Protein AF-0000000080309391 (afdb_homodimer)

Sequence (392 aa):
MATIEGVGSFERREVERDRTELDRIEDAELARHPARARLVRGARMVGVALIAAMAGYVAGRIHGAIAVGAVESQLERAQAEHARALGVAEQHAGDASARAARAEQHVQLLEAAQRIGIARRALDARNFGIAEEALRDAERRLRPLEQRVEGLSPIVASIAGTRVVVAEDLATQRAELDALADRLDALLGSIEERAGMATIEGVGSFERREVERDRTELDRIEDAELARHPARARLVRGARMVGVALIAAMAGYVAGRIHGAIAVGAVESQLERAQAEHARALGVAEQHAGDASARAARAEQHVQLLEAAQRIGIARRALDARNFGIAEEALRDAERRLRPLEQRVEGLSPIVASIAGTRVVVAEDLATQRAELDALADRLDALLGSIEERAG

Secondary structure (DSSP, 8-state):
--HHHHHHHHHHHHHHHHHHHHHHHHHHHHHH-HHHHHHHHHHHHHHHHHHHHHHHHHHHHHHHHHHHHHHHHHHHHHHHHHHHHHHHHHHHHHHHHHHHHHHHHHHHHHHHHHHHHHHHHHHHTT-HHHHHHHHHHHHHHHGGGTTTSTTHHHHHHHHHH----TTS-HHHHHHHHHHHHHHHHHHHHHHHHHH-/--HHHHHHHHHHHHHHHHHHHHHHHHHHHHHHSHHHHHHHHHHHHHHHHHHHHHHHHHHHHHHHHHHHHHHHHHHHHHHHHHHHHHHHHHHHHHHHHHHHHHHHHHHHHHHHHHHHHHHHHHHHTT-HHHHHHHHHHHHHHHGGGTTTSTTHHHHHHHHHH----TTS-HHHHHHHHHHHHHHHHHHHHHHHHHH-

pLDDT: mean 80.19, std 13.48, range [32.38, 96.5]

Solvent-accessible surface area (backbone atoms only — not comparable to full-atom values): 19719 Å² total; per-residue (Å²): 127,72,69,66,59,52,53,55,55,50,50,51,50,48,52,49,48,47,47,49,46,49,47,48,52,52,49,54,55,22,64,75,37,56,68,58,34,51,50,51,52,49,50,50,38,50,50,46,17,48,53,27,16,50,51,18,22,52,53,15,37,52,56,17,48,54,51,34,50,54,53,49,53,51,42,52,51,52,50,51,51,44,51,50,51,38,47,51,31,46,49,48,22,50,54,23,40,51,49,22,53,51,26,44,53,49,32,36,54,37,50,23,53,47,23,46,49,49,17,50,54,26,46,74,68,68,35,42,66,59,17,38,51,26,43,49,51,22,40,64,49,43,59,82,42,34,88,75,36,89,79,38,50,67,53,47,52,50,51,74,68,57,77,64,59,87,88,50,60,64,67,60,55,50,49,52,50,49,50,51,49,49,53,51,49,52,50,52,49,52,51,50,61,69,74,108,128,72,68,67,59,53,53,54,53,50,50,49,50,47,50,48,49,48,48,49,48,49,49,48,50,51,48,52,55,23,64,74,37,56,69,59,34,52,49,50,52,49,50,51,38,50,49,46,16,51,52,26,15,49,52,18,22,52,53,15,37,52,56,15,50,54,51,34,50,53,53,49,52,50,41,50,52,52,49,52,50,45,51,51,51,38,49,53,32,45,48,48,20,49,52,22,40,52,49,20,52,52,27,46,53,51,32,37,54,36,50,23,52,46,23,46,49,49,15,51,54,26,46,76,68,68,34,44,66,60,16,39,52,26,43,50,49,20,40,64,49,42,58,82,42,33,87,77,37,89,77,38,51,67,53,47,52,50,52,72,69,57,77,65,60,86,88,52,60,64,68,59,53,49,50,52,50,49,52,53,49,49,51,51,50,50,51,53,49,52,51,49,60,70,74,106

Nearest PDB structures (foldseek):
  7qhm-assembly1_S  TM=7.356E-01  e=2.328E+00  Corynebacterium glutamicum ATCC 13032
  7qhm-assembly1_S  TM=7.356E-01  e=2.329E+00  Corynebacterium glutamicum ATCC 13032

Organism: NCBI:txid927083

Radius of gyration: 49.91 Å; Cα contacts (8 Å, |Δi|>4): 347; chains: 2; bounding box: 39×134×98 Å

Foldseek 3Di:
DVPVVVVVVVVVVVVVVVVVVVVVVVVVVCVVPVVVVVVVVVVVVVVVVVVVVVVVVVVVVVVVVVVVVVVVVVVVVVVVVVVVVVVVVVVVVVVVVVVVVVVVLLVLLVQLLVLLVQLLVCLVVVVQVSNLVSLVSSLVSQVVCPVPAPPSVVLSVLSVPQHRDPPDDSVVSNVSSVVSSVSSVVSSVVVVVVVD/DVVVVVVVVVVVVVVVVVVVVVVVVVVVVCVVPVVVVVVVVVVVVVVVVVVVVVVVVVVVVVVVVVVVVVVVVVVVVVVVVVVVVVVVVVVVVVVVVVVVVVVVLLVLLVQLLVLLVQLLVCLVVVVQVSNLVSLVSSLVSQVVCPVPAPPSVVLSVLSVPQHRDPPDDSVVSNVSSVVSSVSSVVSSVVVVVVVD

Structure (mmCIF, N/CA/C/O backbone):
data_AF-0000000080309391-model_v1
#
loop_
_entity.id
_entity.type
_entity.pdbx_description
1 polymer 'Uncharacterized protein'
#
loop_
_atom_site.group_PDB
_atom_site.id
_atom_site.type_symbol
_atom_site.label_atom_id
_atom_site.label_alt_id
_atom_site.label_comp_id
_atom_site.label_asym_id
_atom_site.label_entity_id
_atom_site.label_seq_id
_atom_site.pdbx_PDB_ins_code
_atom_site.Cartn_x
_atom_site.Cartn_y
_atom_site.Cartn_z
_atom_site.occupancy
_atom_site.B_iso_or_equiv
_atom_site.auth_seq_id
_atom_site.auth_comp_id
_atom_site.auth_asym_id
_atom_site.auth_atom_id
_atom_site.pdbx_PDB_model_num
ATOM 1 N N . MET A 1 1 ? -0.336 92.812 -4.031 1 33.06 1 MET A N 1
ATOM 2 C CA . MET A 1 1 ? -0.452 91.562 -3.285 1 33.06 1 MET A CA 1
ATOM 3 C C . MET A 1 1 ? 0.051 91.75 -1.855 1 33.06 1 MET A C 1
ATOM 5 O O . MET A 1 1 ? -0.077 90.812 -1.033 1 33.06 1 MET A O 1
ATOM 9 N N . ALA A 1 2 ? 0.79 92.812 -1.542 1 52.69 2 ALA A N 1
ATOM 10 C CA . ALA A 1 2 ? 1.404 93.125 -0.254 1 52.69 2 ALA A CA 1
ATOM 11 C C . ALA A 1 2 ? 0.35 93.562 0.774 1 52.69 2 ALA A C 1
ATOM 13 O O . ALA A 1 2 ? 0.629 93.562 1.975 1 52.69 2 ALA A O 1
ATOM 14 N N . THR A 1 3 ? -0.906 93.938 0.314 1 54.5 3 THR A N 1
ATOM 15 C CA . THR A 1 3 ? -1.809 94.625 1.233 1 54.5 3 THR A CA 1
ATOM 16 C C . THR A 1 3 ? -2.533 93.625 2.127 1 54.5 3 THR A C 1
ATOM 18 O O . THR A 1 3 ? -2.895 93.938 3.262 1 54.5 3 THR A O 1
ATOM 21 N N . ILE A 1 4 ? -2.691 92.312 1.562 1 53.66 4 ILE A N 1
ATOM 22 C CA . ILE A 1 4 ? -3.467 91.375 2.342 1 53.66 4 ILE A CA 1
ATOM 23 C C . ILE A 1 4 ? -2.6 90.812 3.459 1 53.66 4 ILE A C 1
ATOM 25 O O . ILE A 1 4 ? -3.111 90.375 4.504 1 53.66 4 ILE A O 1
ATOM 29 N N . GLU A 1 5 ? -1.275 90.812 3.309 1 56.53 5 GLU A N 1
ATOM 30 C CA . GLU A 1 5 ? -0.42 90.25 4.355 1 56.53 5 GLU A CA 1
ATOM 31 C C . GLU A 1 5 ? -0.354 91.188 5.559 1 56.53 5 GLU A C 1
ATOM 33 O O . GLU A 1 5 ? -0.214 90.75 6.699 1 56.53 5 GLU A O 1
ATOM 38 N N . GLY A 1 6 ? -0.594 92.5 5.363 1 55.97 6 GLY A N 1
ATOM 39 C CA . GLY A 1 6 ? -0.511 93.438 6.441 1 55.97 6 GLY A CA 1
ATOM 40 C C . GLY A 1 6 ? -1.68 93.375 7.406 1 55.97 6 GLY A C 1
ATOM 41 O O . GLY A 1 6 ? -1.511 93.562 8.609 1 55.97 6 GLY A O 1
ATOM 42 N N . VAL A 1 7 ? -2.873 93 6.852 1 60.56 7 VAL A N 1
ATOM 43 C CA . VAL A 1 7 ? -4.082 92.875 7.664 1 60.56 7 VAL A CA 1
ATOM 44 C C . VAL A 1 7 ? -4.031 91.625 8.539 1 60.56 7 VAL A C 1
ATOM 46 O O . VAL A 1 7 ? -4.465 91.688 9.695 1 60.56 7 VAL A O 1
ATOM 49 N N . GLY A 1 8 ? -3.357 90.688 8.039 1 59.78 8 GLY A N 1
ATOM 50 C CA . GLY A 1 8 ? -3.291 89.438 8.805 1 59.78 8 GLY A CA 1
ATOM 51 C C . GLY A 1 8 ? -2.418 89.562 10.039 1 59.78 8 GLY A C 1
ATOM 52 O O . GLY A 1 8 ? -2.744 89 11.094 1 59.78 8 GLY A O 1
ATOM 53 N N . SER A 1 9 ? -1.306 90.375 9.82 1 63.97 9 SER A N 1
ATOM 54 C CA . SER A 1 9 ? -0.389 90.5 10.945 1 63.97 9 SER A CA 1
ATOM 55 C C . SER A 1 9 ? -0.961 91.438 12 1 63.97 9 SER A C 1
ATOM 57 O O . SER A 1 9 ? -0.796 91.188 13.203 1 63.97 9 SER A O 1
ATOM 59 N N . PHE A 1 10 ? -1.726 92.438 11.508 1 62.5 10 PHE A N 1
ATOM 60 C CA . PHE A 1 10 ? -2.33 93.375 12.43 1 62.5 10 PHE A CA 1
ATOM 61 C C . PHE A 1 10 ? -3.445 92.75 13.234 1 62.5 10 PHE A C 1
ATOM 63 O O . PHE A 1 10 ? -3.566 92.938 14.438 1 62.5 10 PHE A O 1
ATOM 70 N N . GLU A 1 11 ? -4.18 91.875 12.562 1 60.22 11 GLU A N 1
ATOM 71 C CA . GLU A 1 11 ? -5.277 91.188 13.234 1 60.22 11 GLU A CA 1
ATOM 72 C C . GLU A 1 11 ? -4.762 90.188 14.273 1 60.22 11 GLU A C 1
ATOM 74 O O . GLU A 1 11 ? -5.328 90.062 15.359 1 60.22 11 GLU A O 1
ATOM 79 N N . ARG A 1 12 ? -3.725 89.562 13.938 1 61.69 12 ARG A N 1
ATOM 80 C CA . ARG A 1 12 ? -3.145 88.625 14.898 1 61.69 12 ARG A CA 1
ATOM 81 C C . ARG A 1 12 ? -2.549 89.375 16.094 1 61.69 12 ARG A C 1
ATOM 83 O O . ARG A 1 12 ? -2.688 88.938 17.234 1 61.69 12 ARG A O 1
ATOM 90 N N . ARG A 1 13 ? -1.973 90.438 15.891 1 64.19 13 ARG A N 1
ATOM 91 C CA . ARG A 1 13 ? -1.399 91.25 16.984 1 64.19 13 ARG A CA 1
ATOM 92 C C . ARG A 1 13 ? -2.492 91.812 17.859 1 64.19 13 ARG A C 1
ATOM 94 O O . ARG A 1 13 ? -2.348 91.875 19.094 1 64.19 13 ARG A O 1
ATOM 101 N N . GLU A 1 14 ? -3.568 92.188 17.25 1 59.59 14 GLU A N 1
ATOM 102 C CA . GLU A 1 14 ? -4.676 92.75 18.016 1 59.59 14 GLU A CA 1
ATOM 103 C C . GLU A 1 14 ? -5.375 91.688 18.844 1 59.59 14 GLU A C 1
ATOM 105 O O . GLU A 1 14 ? -5.723 91.875 20 1 59.59 14 GLU A O 1
ATOM 110 N N . VAL A 1 15 ? -5.559 90.562 18.281 1 61.88 15 VAL A N 1
ATOM 111 C CA . VAL A 1 15 ? -6.16 89.438 19.016 1 61.88 15 VAL A CA 1
ATOM 112 C C . VAL A 1 15 ? -5.23 89 20.141 1 61.88 15 VAL A C 1
ATOM 114 O O . VAL A 1 15 ? -5.684 88.688 21.25 1 61.88 15 VAL A O 1
ATOM 117 N N . GLU A 1 16 ? -3.996 89.062 19.844 1 60.28 16 GLU A N 1
ATOM 118 C CA . GLU A 1 16 ? -3.033 88.688 20.891 1 60.28 16 GLU A CA 1
ATOM 119 C C . GLU A 1 16 ? -3.021 89.75 21.984 1 60.28 16 GLU A C 1
ATOM 121 O O . GLU A 1 16 ? -2.926 89.438 23.172 1 60.28 16 GLU A O 1
ATOM 126 N N . ARG A 1 17 ? -3.094 91 21.547 1 60.53 17 ARG A N 1
ATOM 127 C CA . ARG A 1 17 ? -3.158 92.062 22.516 1 60.53 17 ARG A CA 1
ATOM 128 C C . ARG A 1 17 ? -4.441 92 23.344 1 60.53 17 ARG A C 1
ATOM 130 O O . ARG A 1 17 ? -4.418 92.188 24.547 1 60.53 17 ARG A O 1
ATOM 137 N N . ASP A 1 18 ? -5.508 91.625 22.625 1 57.22 18 ASP A N 1
ATOM 138 C CA . ASP A 1 18 ? -6.777 91.5 23.328 1 57.22 18 ASP A CA 1
ATOM 139 C C . ASP A 1 18 ? -6.758 90.312 24.281 1 57.22 18 ASP A C 1
ATOM 141 O O . ASP A 1 18 ? -7.281 90.375 25.391 1 57.22 18 ASP A O 1
ATOM 145 N N . ARG A 1 19 ? -6.105 89.312 23.844 1 59.44 19 ARG A N 1
ATOM 146 C CA . ARG A 1 19 ? -5.988 88.188 24.719 1 59.44 19 ARG A CA 1
ATOM 147 C C . ARG A 1 19 ? -5.098 88.5 25.922 1 59.44 19 ARG A C 1
ATOM 149 O O . ARG A 1 19 ? -5.406 88.062 27.047 1 59.44 19 ARG A O 1
ATOM 156 N N . THR A 1 20 ? -4.137 89.188 25.625 1 61.28 20 THR A N 1
ATOM 157 C CA . THR A 1 20 ? -3.27 89.562 26.719 1 61.28 20 THR A CA 1
ATOM 158 C C . THR A 1 20 ? -3.994 90.5 27.672 1 61.28 20 THR A C 1
ATOM 160 O O . THR A 1 20 ? -3.836 90.438 28.891 1 61.28 20 THR A O 1
ATOM 163 N N . GLU A 1 21 ? -4.758 91.375 27.062 1 59.78 21 GLU A N 1
ATOM 164 C CA . GLU A 1 21 ? -5.508 92.312 27.906 1 59.78 21 GLU A CA 1
ATOM 165 C C . GLU A 1 21 ? -6.617 91.625 28.656 1 59.78 21 GLU A C 1
ATOM 167 O O . GLU A 1 21 ? -6.867 91.875 29.828 1 59.78 21 GLU A O 1
ATOM 172 N N . LEU A 1 22 ? -7.246 90.688 28.078 1 58.25 22 LEU A N 1
ATOM 173 C CA . LEU A 1 22 ? -8.258 89.938 28.766 1 58.25 22 LEU A CA 1
ATOM 174 C C . LEU A 1 22 ? -7.629 89.062 29.859 1 58.25 22 LEU A C 1
ATOM 176 O O . LEU A 1 22 ? -8.195 88.938 30.953 1 58.25 22 LEU A O 1
ATOM 180 N N . ASP A 1 23 ? -6.484 88.562 29.578 1 57.66 23 ASP A N 1
ATOM 181 C CA . ASP A 1 23 ? -5.742 87.875 30.609 1 57.66 23 ASP A CA 1
ATOM 182 C C . ASP A 1 23 ? -5.352 88.75 31.766 1 57.66 23 ASP A C 1
ATOM 184 O O . ASP A 1 23 ? -5.422 88.375 32.938 1 57.66 23 ASP A O 1
ATOM 188 N N . ARG A 1 24 ? -5.004 89.938 31.391 1 58.53 24 ARG A N 1
ATOM 189 C CA . ARG A 1 24 ? -4.645 90.938 32.406 1 58.53 24 ARG A CA 1
ATOM 190 C C . ARG A 1 24 ? -5.855 91.312 33.25 1 58.53 24 ARG A C 1
ATOM 192 O O . ARG A 1 24 ? -5.742 91.438 34.469 1 58.53 24 ARG A O 1
ATOM 199 N N . ILE A 1 25 ? -6.973 91.5 32.594 1 57.97 25 ILE A N 1
ATOM 200 C CA . ILE A 1 25 ? -8.18 91.875 33.312 1 57.97 25 ILE A CA 1
ATOM 201 C C . ILE A 1 25 ? -8.609 90.688 34.188 1 57.97 25 ILE A C 1
ATOM 203 O O . ILE A 1 25 ? -9.008 90.875 35.344 1 57.97 25 ILE A O 1
ATOM 207 N N . G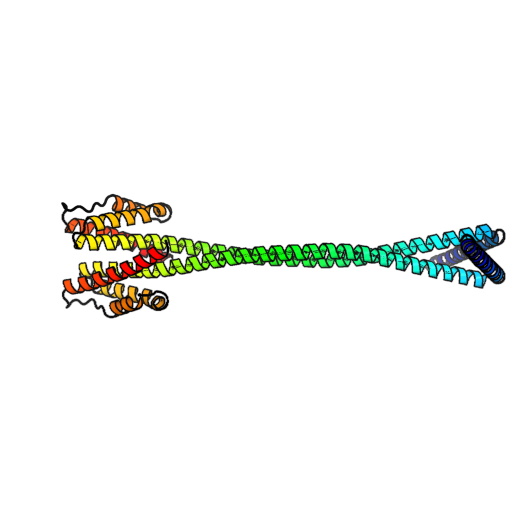LU A 1 26 ? -8.523 89.5 33.688 1 54.91 26 GLU A N 1
ATOM 208 C CA . GLU A 1 26 ? -8.859 88.312 34.469 1 54.91 26 GLU A CA 1
ATOM 209 C C . GLU A 1 26 ? -7.898 88.125 35.625 1 54.91 26 GLU A C 1
ATOM 211 O O . GLU A 1 26 ? -8.32 87.75 36.75 1 54.91 26 GLU A O 1
ATOM 216 N N . ASP A 1 27 ? -6.68 88.375 35.406 1 58.78 27 ASP A N 1
ATOM 217 C CA . ASP A 1 27 ? -5.691 88.312 36.469 1 58.78 27 ASP A CA 1
ATOM 218 C C . ASP A 1 27 ? -5.977 89.375 37.531 1 58.78 27 ASP A C 1
ATOM 220 O O . ASP A 1 27 ? -5.844 89.125 38.719 1 58.78 27 ASP A O 1
ATOM 224 N N . ALA A 1 28 ? -6.277 90.5 37.031 1 60.03 28 ALA A N 1
ATOM 225 C CA . ALA A 1 28 ? -6.598 91.625 37.969 1 60.03 28 ALA A CA 1
ATOM 226 C C . ALA A 1 28 ? -7.84 91.25 38.781 1 60.03 28 ALA A C 1
ATOM 228 O O . ALA A 1 28 ? -7.902 91.562 40 1 60.03 28 ALA A O 1
ATOM 229 N N . GLU A 1 29 ? -8.805 90.688 38.125 1 54.47 29 GLU A N 1
ATOM 230 C CA . GLU A 1 29 ? -10.016 90.312 38.844 1 54.47 29 GLU A CA 1
ATOM 231 C C . GLU A 1 29 ? -9.742 89.188 39.812 1 54.47 29 GLU A C 1
ATOM 233 O O . GLU A 1 29 ? -10.273 89.125 40.906 1 54.47 29 GLU A O 1
ATOM 238 N N . LEU A 1 30 ? -8.883 88.438 39.5 1 58.19 30 LEU A N 1
ATOM 239 C CA . LEU A 1 30 ? -8.508 87.312 40.344 1 58.19 30 LEU A CA 1
ATOM 240 C C . LEU A 1 30 ? -7.602 87.75 41.5 1 58.19 30 LEU A C 1
ATOM 242 O O . LEU A 1 30 ? -7.625 87.188 42.594 1 58.19 30 LEU A O 1
ATOM 246 N N . ALA A 1 31 ? -6.91 88.812 41.344 1 59.59 31 ALA A N 1
ATOM 247 C CA . ALA A 1 31 ? -6.133 89.438 42.406 1 59.59 31 ALA A CA 1
ATOM 248 C C . ALA A 1 31 ? -7.043 90 43.5 1 59.59 31 ALA A C 1
ATOM 250 O O . ALA A 1 31 ? -6.68 90.062 44.656 1 59.59 31 ALA A O 1
ATOM 251 N N . ARG A 1 32 ? -8.18 90.375 43.094 1 61.69 32 ARG A N 1
ATOM 252 C CA . ARG A 1 32 ? -9.07 91 44.094 1 61.69 32 ARG A CA 1
ATOM 253 C C . ARG A 1 32 ? -9.773 89.938 44.906 1 61.69 32 ARG A C 1
ATOM 255 O O . ARG A 1 32 ? -10.172 90.188 46.062 1 61.69 32 ARG A O 1
ATOM 262 N N . HIS A 1 33 ? -9.969 88.812 44.281 1 61 33 HIS A N 1
ATOM 263 C CA . HIS A 1 33 ? -10.547 87.688 45.062 1 61 33 HIS A CA 1
ATOM 264 C C . HIS A 1 33 ? -9.656 86.5 45 1 61 33 HIS A C 1
ATOM 266 O O . HIS A 1 33 ? -9.82 85.625 44.156 1 61 33 HIS A O 1
ATOM 272 N N . PRO A 1 34 ? -8.688 86.438 45.812 1 61.69 34 PRO A N 1
ATOM 273 C CA . PRO A 1 34 ? -7.641 85.438 45.812 1 61.69 34 PRO A CA 1
ATOM 274 C C . PRO A 1 34 ? -8.203 84 45.844 1 61.69 34 PRO A C 1
ATOM 276 O O . PRO A 1 34 ? -7.617 83.062 45.281 1 61.69 34 PRO A O 1
ATOM 279 N N . ALA A 1 35 ? -9.32 83.875 46.469 1 64.81 35 ALA A N 1
ATOM 280 C CA . ALA A 1 35 ? -9.922 82.562 46.531 1 64.81 35 ALA A CA 1
ATOM 281 C C . ALA A 1 35 ? -10.398 82.125 45.156 1 64.81 35 ALA A C 1
ATOM 283 O O . ALA A 1 35 ? -10.258 80.938 44.812 1 64.81 35 ALA A O 1
ATOM 284 N N . ARG A 1 36 ? -10.969 82.938 44.406 1 65.31 36 ARG A N 1
ATOM 285 C CA . ARG A 1 36 ? -11.469 82.625 43.062 1 65.31 36 ARG A CA 1
ATOM 286 C C . ARG A 1 36 ? -10.32 82.375 42.094 1 65.31 36 ARG A C 1
ATOM 288 O O . ARG A 1 36 ? -10.414 81.562 41.219 1 65.31 36 ARG A O 1
ATOM 295 N N . ALA A 1 37 ? -9.211 83.188 42.375 1 64.44 37 ALA A N 1
ATOM 296 C CA . ALA A 1 37 ? -8.031 83 41.531 1 64.44 37 ALA A CA 1
ATOM 297 C C . ALA A 1 37 ? -7.406 81.625 41.719 1 64.44 37 ALA A C 1
ATOM 299 O O . ALA A 1 37 ? -6.98 81 40.75 1 64.44 37 ALA A O 1
ATOM 300 N N . ARG A 1 38 ? -7.473 81.125 42.969 1 63.88 38 ARG A N 1
ATOM 301 C CA . ARG A 1 38 ? -6.938 79.812 43.25 1 63.88 38 ARG A CA 1
ATOM 302 C C . ARG A 1 38 ? -7.797 78.75 42.625 1 63.88 38 ARG A C 1
ATOM 304 O O . ARG A 1 38 ? -7.273 77.75 42.094 1 63.88 38 ARG A O 1
ATOM 311 N N . LEU A 1 39 ? -9.039 78.938 42.562 1 63.56 39 LEU A N 1
ATOM 312 C CA . LEU A 1 39 ? -9.969 78 42 1 63.56 39 LEU A CA 1
ATOM 313 C C . LEU A 1 39 ? -9.828 77.875 40.469 1 63.56 39 LEU A C 1
ATOM 315 O O . LEU A 1 39 ? -9.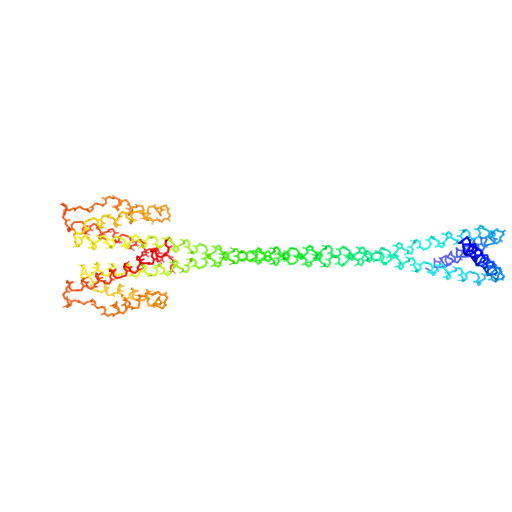859 76.812 39.906 1 63.56 39 LEU A O 1
ATOM 319 N N . VAL A 1 40 ? -9.68 79.062 39.875 1 65.19 40 VAL A N 1
ATOM 320 C CA . VAL A 1 40 ? -9.57 79.125 38.406 1 65.19 40 VAL A CA 1
ATOM 321 C C . VAL A 1 40 ? -8.234 78.5 38 1 65.19 40 VAL A C 1
ATOM 323 O O . VAL A 1 40 ? -8.172 77.75 37 1 65.19 40 VAL A O 1
ATOM 326 N N . ARG A 1 41 ? -7.234 78.812 38.781 1 66.88 41 ARG A N 1
ATOM 327 C CA . ARG A 1 41 ? -5.922 78.25 38.469 1 66.88 41 ARG A CA 1
ATOM 328 C C . ARG A 1 41 ? -5.918 76.75 38.656 1 66.88 41 ARG A C 1
ATOM 330 O O . ARG A 1 41 ? -5.328 76 37.875 1 66.88 41 ARG A O 1
ATOM 337 N N . GLY A 1 42 ? -6.594 76.375 39.656 1 67.56 42 GLY A N 1
ATOM 338 C CA . GLY A 1 42 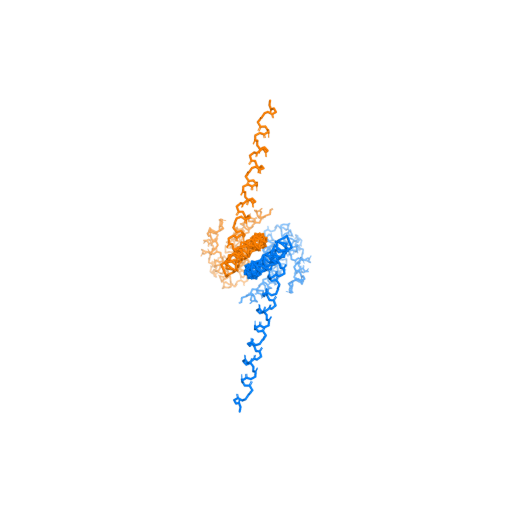? -6.73 74.938 39.875 1 67.56 42 GLY A CA 1
ATOM 339 C C . GLY A 1 42 ? -7.508 74.25 38.812 1 67.56 42 GLY A C 1
ATOM 340 O O . GLY A 1 42 ? -7.113 73.125 38.344 1 67.56 42 GLY A O 1
ATOM 341 N N . ALA A 1 43 ? -8.539 74.875 38.344 1 68.12 43 ALA A N 1
ATOM 342 C CA . ALA A 1 43 ? -9.383 74.312 37.312 1 68.12 43 ALA A CA 1
ATOM 343 C C . ALA A 1 43 ? -8.633 74.188 35.969 1 68.12 43 ALA A C 1
ATOM 345 O O . ALA A 1 43 ? -8.75 73.188 35.25 1 68.12 43 ALA A O 1
ATOM 346 N N . ARG A 1 44 ? -7.855 75.25 35.688 1 70 44 ARG A N 1
ATOM 347 C CA . ARG A 1 44 ? -7.066 75.25 34.469 1 70 44 ARG A CA 1
ATOM 348 C C . ARG A 1 44 ? -5.996 74.188 34.5 1 70 44 ARG A C 1
ATOM 350 O O . ARG A 1 44 ? -5.75 73.5 33.5 1 70 44 ARG A O 1
ATOM 357 N N . MET A 1 45 ? -5.449 74 35.656 1 71 45 MET A N 1
ATOM 358 C CA . MET A 1 45 ? -4.414 73 35.812 1 71 45 MET A CA 1
ATOM 359 C C . MET A 1 45 ? -5.004 71.562 35.656 1 71 45 MET A C 1
ATOM 361 O O . MET A 1 45 ? -4.395 70.75 35.031 1 71 45 MET A O 1
ATOM 365 N N . VAL A 1 46 ? -6.18 71.5 36.2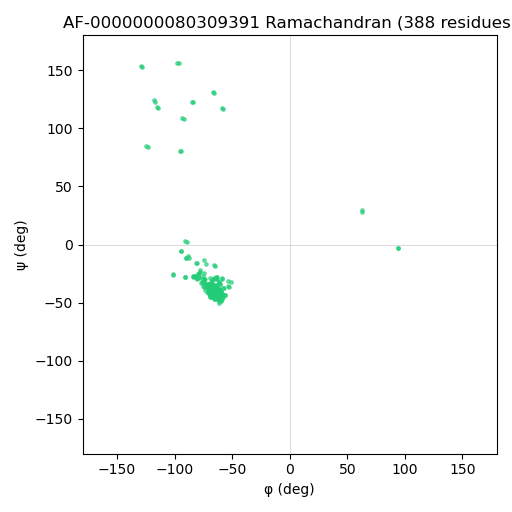19 1 71.75 46 VAL A N 1
ATOM 366 C CA . VAL A 1 46 ? -6.855 70.188 36.094 1 71.75 46 VAL A CA 1
ATOM 367 C C . VAL A 1 46 ? -7.238 69.938 34.656 1 71.75 46 VAL A C 1
ATOM 369 O O . VAL A 1 46 ? -7.078 68.812 34.156 1 71.75 46 VAL A O 1
ATOM 372 N N . GLY A 1 47 ? -7.668 71 33.969 1 73.38 47 GLY A N 1
ATOM 373 C CA . GLY A 1 47 ? -8.016 70.875 32.562 1 73.38 47 GLY A CA 1
ATOM 374 C C . GLY A 1 47 ? -6.836 70.438 31.703 1 73.38 47 GLY A C 1
ATOM 375 O O . GLY A 1 47 ? -6.941 69.562 30.875 1 73.38 47 GLY A O 1
ATOM 376 N N . VAL A 1 48 ? -5.719 71.188 31.906 1 72.44 48 VAL A N 1
ATOM 377 C CA . VAL A 1 48 ? -4.508 70.875 31.141 1 72.44 48 VAL A CA 1
ATOM 378 C C . VAL A 1 48 ? -3.994 69.5 31.484 1 72.44 48 VAL A C 1
ATOM 380 O O . VAL A 1 48 ? -3.572 68.75 30.594 1 72.44 48 VAL A O 1
ATOM 383 N N . ALA A 1 49 ? -4.066 69.125 32.719 1 75.38 49 ALA A N 1
ATOM 384 C CA . ALA A 1 49 ? -3.625 67.75 33.156 1 75.38 49 ALA A CA 1
ATOM 385 C C . ALA A 1 49 ? -4.48 66.688 32.531 1 75.38 49 ALA A C 1
ATOM 387 O O . ALA A 1 49 ? -3.961 65.688 32.062 1 75.38 49 ALA A O 1
ATOM 388 N N . LEU A 1 50 ? -5.766 66.875 32.375 1 75.25 50 LEU A N 1
ATOM 389 C CA . LEU A 1 50 ? -6.68 65.938 31.812 1 75.25 50 LEU A CA 1
ATOM 390 C C . LEU A 1 50 ? -6.445 65.75 30.312 1 75.25 50 LEU A C 1
ATOM 392 O O . LEU A 1 50 ? -6.426 64.625 29.812 1 75.25 50 LEU A O 1
ATOM 396 N N . ILE A 1 51 ? -6.234 66.875 29.656 1 75.38 51 ILE A N 1
ATOM 397 C CA . ILE A 1 51 ? -5.965 66.812 28.219 1 75.38 51 ILE A CA 1
ATOM 398 C C . ILE A 1 51 ? -4.645 66.125 27.969 1 75.38 51 ILE A C 1
ATOM 400 O O . ILE A 1 51 ? -4.555 65.25 27.062 1 75.38 51 ILE A O 1
ATOM 404 N N . ALA A 1 52 ? -3.697 66.375 28.781 1 78.69 52 ALA A N 1
ATOM 405 C CA . ALA A 1 52 ? -2.396 65.75 28.641 1 78.69 52 ALA A CA 1
ATOM 406 C C . ALA A 1 52 ? -2.49 64.25 28.938 1 78.69 52 ALA A C 1
ATOM 408 O O . ALA A 1 52 ? -1.898 63.438 28.234 1 78.69 52 ALA A O 1
ATOM 409 N N . ALA A 1 53 ? -3.154 63.938 29.953 1 78.19 53 ALA A N 1
ATOM 410 C CA . ALA A 1 53 ? -3.357 62.531 30.297 1 78.19 53 ALA A CA 1
ATOM 411 C C . ALA A 1 53 ? -4.059 61.781 29.172 1 78.19 53 ALA A C 1
ATOM 413 O O . ALA A 1 53 ? -3.684 60.656 28.844 1 78.19 53 ALA A O 1
ATOM 414 N N . MET A 1 54 ? -5.062 62.344 28.578 1 78.88 54 MET A N 1
ATOM 415 C CA . MET A 1 54 ? -5.805 61.75 27.469 1 78.88 54 MET A CA 1
ATOM 416 C C . MET A 1 54 ? -4.91 61.562 26.25 1 78.88 54 MET A C 1
ATOM 418 O O . MET A 1 54 ? -4.953 60.531 25.594 1 78.88 54 MET A O 1
ATOM 422 N N . ALA A 1 55 ? -4.137 62.625 26.016 1 80.69 55 ALA A N 1
ATOM 423 C CA . ALA A 1 55 ? -3.191 62.531 24.891 1 80.69 55 ALA A CA 1
ATOM 424 C C . ALA A 1 55 ? -2.186 61.406 25.125 1 80.69 55 ALA A C 1
ATOM 426 O O . ALA A 1 55 ? -1.875 60.656 24.203 1 80.69 55 ALA A O 1
ATOM 427 N N . GLY A 1 56 ? -1.671 61.406 26.344 1 76.19 56 GLY A N 1
ATOM 428 C CA . GLY A 1 56 ? -0.78 60.312 26.703 1 76.19 56 GLY A CA 1
ATOM 429 C C . GLY A 1 56 ? -1.425 58.969 26.562 1 76.19 56 GLY A C 1
ATOM 430 O O . GLY A 1 56 ? -0.812 58.031 26.031 1 76.19 56 GLY A O 1
ATOM 431 N N . TYR A 1 57 ? -2.58 58.812 27 1 70.75 57 TYR A N 1
ATOM 432 C CA . TYR A 1 57 ? -3.328 57.562 26.906 1 70.75 57 TYR A CA 1
ATOM 433 C C . TYR A 1 57 ? -3.51 57.156 25.453 1 70.75 57 TYR A C 1
ATOM 435 O O . TYR A 1 57 ? -3.289 56 25.109 1 70.75 57 TYR A O 1
ATOM 443 N N . VAL A 1 58 ? -3.947 58.062 24.594 1 75.31 58 VAL A N 1
ATOM 444 C CA . VAL A 1 58 ? -4.176 57.781 23.172 1 75.31 58 VAL A CA 1
ATOM 445 C C . VAL A 1 58 ? -2.865 57.375 22.516 1 75.31 58 VAL A C 1
ATOM 447 O O . VAL A 1 58 ? -2.838 56.406 21.75 1 75.31 58 VAL A O 1
ATOM 450 N N . ALA A 1 59 ? -1.786 58 22.812 1 76 59 ALA A N 1
ATOM 451 C CA . ALA A 1 59 ? -0.48 57.656 22.266 1 76 59 ALA A CA 1
ATOM 452 C C . ALA A 1 59 ? -0.067 56.25 22.703 1 76 59 ALA A C 1
ATOM 454 O O . ALA A 1 59 ? 0.447 55.469 21.891 1 76 59 ALA A O 1
ATOM 455 N N . GLY A 1 60 ? -0.278 55.938 23.922 1 70.69 60 GLY A N 1
ATOM 456 C CA . GLY A 1 60 ? 0.011 54.594 24.422 1 70.69 60 GLY A CA 1
ATOM 457 C C . GLY A 1 60 ? -0.833 53.531 23.781 1 70.69 60 GLY A C 1
ATOM 458 O O . GLY A 1 60 ? -0.33 52.438 23.453 1 70.69 60 GLY A O 1
ATOM 459 N N . ARG A 1 61 ? -2.047 53.844 23.547 1 69.81 61 ARG A N 1
ATOM 460 C CA . ARG A 1 61 ? -2.957 52.906 22.906 1 69.81 61 ARG A CA 1
ATOM 461 C C . ARG A 1 61 ? -2.559 52.656 21.453 1 69.81 61 ARG A C 1
ATOM 463 O O . ARG A 1 61 ? -2.623 51.5 20.969 1 69.81 61 ARG A O 1
ATOM 470 N N . ILE A 1 62 ? -2.195 53.688 20.812 1 71.88 62 ILE A N 1
ATOM 471 C CA . ILE A 1 62 ? -1.758 53.562 19.422 1 71.88 62 ILE A CA 1
ATOM 472 C C . ILE A 1 62 ? -0.512 52.656 19.359 1 71.88 62 ILE A C 1
ATOM 474 O O . ILE A 1 62 ? -0.414 51.781 18.516 1 71.88 62 ILE A O 1
ATOM 478 N N . HIS A 1 63 ? 0.411 52.844 20.297 1 75.31 63 HIS A N 1
ATOM 479 C CA . HIS A 1 63 ? 1.604 52.031 20.375 1 75.31 63 HIS A CA 1
ATOM 480 C C . HIS A 1 63 ? 1.243 50.562 20.656 1 75.31 63 HIS A C 1
ATOM 482 O O . HIS A 1 63 ? 1.83 49.656 20.078 1 75.31 63 HIS A O 1
ATOM 488 N N . GLY A 1 64 ? 0.336 50.375 21.469 1 72.12 64 GLY A N 1
ATOM 489 C CA . GLY A 1 64 ? -0.157 49.031 21.766 1 72.12 64 GLY A CA 1
ATOM 490 C C . GLY A 1 64 ? -0.864 48.406 20.594 1 72.12 64 GLY A C 1
ATOM 491 O O . GLY A 1 64 ? -0.673 47.219 20.344 1 72.12 64 GLY A O 1
ATOM 492 N N . ALA A 1 65 ? -1.607 49.156 19.844 1 74.06 65 ALA A N 1
ATOM 493 C CA . ALA A 1 65 ? -2.34 48.656 18.672 1 74.06 65 ALA A CA 1
ATOM 494 C C . ALA A 1 65 ? -1.384 48.219 17.578 1 74.06 65 ALA A C 1
ATOM 496 O O . ALA A 1 65 ? -1.631 47.219 16.906 1 74.06 65 ALA A O 1
ATOM 497 N N . ILE A 1 66 ? -0.298 48.938 17.406 1 76 66 ILE A N 1
ATOM 498 C CA . ILE A 1 66 ? 0.711 48.594 16.422 1 76 66 ILE A CA 1
ATOM 499 C C . ILE A 1 66 ? 1.341 47.25 16.812 1 76 66 ILE A C 1
ATOM 501 O O . ILE A 1 66 ? 1.543 46.375 15.961 1 76 66 ILE A O 1
ATOM 505 N N . ALA A 1 67 ? 1.522 47.062 18.062 1 77.38 67 ALA A N 1
ATOM 506 C CA . ALA A 1 67 ? 2.1 45.812 18.547 1 77.38 67 ALA A CA 1
ATOM 507 C C . ALA A 1 67 ? 1.134 44.656 18.344 1 77.38 67 ALA A C 1
ATOM 509 O O . ALA A 1 67 ? 1.542 43.562 17.938 1 77.38 67 ALA A O 1
ATOM 510 N N . VAL A 1 68 ? -0.106 44.875 18.594 1 76.94 68 VAL A N 1
ATOM 511 C CA . VAL A 1 68 ? -1.138 43.875 18.391 1 76.94 68 VAL A CA 1
ATOM 512 C C . VAL A 1 68 ? -1.233 43.5 16.906 1 76.94 68 VAL A C 1
ATOM 514 O O . VAL A 1 68 ? -1.334 42.344 16.562 1 76.94 68 VAL A O 1
ATOM 517 N N . GLY A 1 69 ? -1.152 44.5 16.062 1 79.94 69 GLY A N 1
ATOM 518 C CA . GLY A 1 69 ? -1.211 44.281 14.625 1 79.94 69 GLY A CA 1
ATOM 519 C C . GLY A 1 69 ? -0.067 43.406 14.117 1 79.94 69 GLY A C 1
ATOM 520 O O . GLY A 1 69 ? -0.265 42.562 13.25 1 79.94 69 GLY A O 1
ATOM 521 N N . ALA A 1 70 ? 1.065 43.656 14.617 1 79.19 70 ALA A N 1
ATOM 522 C CA . ALA A 1 70 ? 2.24 42.875 14.227 1 79.19 70 ALA A CA 1
ATOM 523 C C . ALA A 1 70 ? 2.086 41.406 14.617 1 79.19 70 ALA A C 1
ATOM 525 O O . ALA A 1 70 ? 2.412 40.5 13.836 1 79.19 70 ALA A O 1
ATOM 526 N N . VAL A 1 71 ? 1.545 41.125 15.766 1 76.81 71 VAL A N 1
ATOM 527 C CA . VAL A 1 71 ? 1.376 39.781 16.25 1 76.81 71 VAL A CA 1
ATOM 528 C C . VAL A 1 71 ? 0.269 39.062 15.469 1 76.81 71 VAL A C 1
ATOM 530 O O . VAL A 1 71 ? 0.388 37.875 15.133 1 76.81 71 VAL A O 1
ATOM 533 N N . GLU A 1 72 ? -0.688 39.875 15.117 1 78.94 72 GLU A N 1
ATOM 534 C CA . GLU A 1 72 ? -1.783 39.344 14.328 1 78.94 72 GLU A CA 1
ATOM 535 C C . GLU A 1 72 ? -1.307 38.906 12.938 1 78.94 72 GLU A C 1
ATOM 537 O O . GLU A 1 72 ? -1.701 37.875 12.43 1 78.94 72 GLU A O 1
ATOM 542 N N . SER A 1 73 ? -0.466 39.75 12.422 1 83.81 73 SER A N 1
ATOM 543 C CA . SER A 1 73 ? 0.081 39.406 11.109 1 83.81 73 SER A CA 1
ATOM 544 C C . SER A 1 73 ? 0.94 38.156 11.18 1 83.81 73 SER A C 1
ATOM 546 O O . SER A 1 73 ? 0.902 37.312 10.281 1 83.81 73 SER A O 1
ATOM 548 N N . GLN A 1 74 ? 1.653 38 12.227 1 77.44 74 GLN A N 1
ATOM 549 C CA . GLN A 1 74 ? 2.457 36.812 12.43 1 77.44 74 GLN A CA 1
ATOM 550 C C . GLN A 1 74 ? 1.574 35.562 12.586 1 77.44 74 GLN A C 1
ATOM 552 O O . GLN A 1 74 ? 1.891 34.5 12.062 1 77.44 74 GLN A O 1
ATOM 557 N N . LEU A 1 75 ? 0.473 35.719 13.203 1 76.12 75 LEU A N 1
ATOM 558 C CA . LEU A 1 75 ? -0.472 34.625 13.398 1 76.12 75 LEU A CA 1
ATOM 559 C C . LEU A 1 75 ? -1.071 34.188 12.07 1 76.12 75 LEU A C 1
ATOM 561 O O . LEU A 1 75 ? -1.176 32.969 11.805 1 76.12 75 LEU A O 1
ATOM 565 N N . GLU A 1 76 ? -1.343 35.125 11.359 1 79.38 76 GLU A N 1
ATOM 566 C CA . GLU A 1 76 ? -1.923 34.812 10.055 1 79.38 76 GLU A CA 1
ATOM 567 C C . GLU A 1 76 ? -0.93 34.062 9.172 1 79.38 76 GLU A C 1
ATOM 569 O O . GLU A 1 76 ? -1.29 33.094 8.523 1 79.38 76 GLU A O 1
ATOM 574 N N . ARG A 1 77 ? 0.279 34.438 9.141 1 82.31 77 ARG A N 1
ATOM 575 C CA . ARG A 1 77 ? 1.308 33.781 8.359 1 82.31 77 ARG A CA 1
ATOM 576 C C . ARG A 1 77 ? 1.546 32.344 8.875 1 82.31 77 ARG A C 1
ATOM 578 O O . ARG A 1 77 ? 1.66 31.406 8.086 1 82.31 77 ARG A O 1
ATOM 585 N N . ALA A 1 78 ? 1.587 32.25 10.133 1 73.19 78 ALA A N 1
ATOM 586 C CA . ALA A 1 78 ? 1.801 30.953 10.742 1 73.19 78 ALA A CA 1
ATOM 587 C C . ALA A 1 78 ? 0.65 30 10.422 1 73.19 78 ALA A C 1
ATOM 589 O O . ALA A 1 78 ? 0.871 28.828 10.141 1 73.19 78 ALA A O 1
ATOM 590 N N . GLN A 1 79 ? -0.512 30.578 10.438 1 75.12 79 GLN A N 1
ATOM 591 C CA . GLN A 1 79 ? -1.687 29.766 10.141 1 75.12 79 GLN A CA 1
ATOM 592 C C . GLN A 1 79 ? -1.68 29.297 8.68 1 75.12 79 GLN A C 1
ATOM 594 O O . GLN A 1 79 ? -2.018 28.156 8.383 1 75.12 79 GLN A O 1
ATOM 599 N N . ALA A 1 80 ? -1.262 30.188 7.863 1 80.06 80 ALA A N 1
ATOM 600 C CA . ALA A 1 80 ? -1.192 29.844 6.445 1 80.06 80 ALA A CA 1
ATOM 601 C C . ALA A 1 80 ? -0.133 28.781 6.191 1 80.06 80 ALA A C 1
ATOM 603 O O . ALA A 1 80 ? -0.36 27.844 5.418 1 80.06 80 ALA A O 1
ATOM 604 N N . GLU A 1 81 ? 0.955 28.859 6.816 1 78.75 81 GLU A N 1
ATOM 605 C CA . GLU A 1 81 ? 2.031 27.891 6.68 1 78.75 81 GLU A CA 1
ATOM 606 C C . GLU A 1 81 ? 1.613 26.531 7.234 1 78.75 81 GLU A C 1
ATOM 608 O O . GLU A 1 81 ? 1.893 25.484 6.625 1 78.75 81 GLU A O 1
ATOM 613 N N . HIS A 1 82 ? 0.943 26.547 8.289 1 73.5 82 HIS A N 1
ATOM 614 C CA . HIS A 1 82 ? 0.469 25.297 8.891 1 73.5 82 HIS A CA 1
ATOM 615 C C . HIS A 1 82 ? -0.574 24.625 8.008 1 73.5 82 HIS A C 1
ATOM 617 O O . HIS A 1 82 ? -0.556 23.406 7.84 1 73.5 82 HIS A O 1
ATOM 623 N N . ALA A 1 83 ? -1.363 25.453 7.523 1 79.69 83 ALA A N 1
ATOM 624 C CA . ALA A 1 83 ? -2.391 24.922 6.637 1 79.69 83 ALA A CA 1
ATOM 625 C C . ALA A 1 83 ? -1.767 24.266 5.406 1 79.69 83 ALA A C 1
ATOM 627 O O . ALA A 1 83 ? -2.201 23.188 4.977 1 79.69 83 ALA A O 1
ATOM 628 N N . ARG A 1 84 ? -0.739 24.875 4.883 1 83.25 84 ARG A N 1
ATOM 629 C CA . ARG A 1 84 ? -0.031 24.312 3.734 1 83.25 84 ARG A CA 1
ATOM 630 C C . ARG A 1 84 ? 0.659 23 4.102 1 83.25 84 ARG A C 1
ATOM 632 O O . ARG A 1 84 ? 0.578 22.016 3.359 1 83.25 84 ARG A O 1
ATOM 639 N N . ALA A 1 85 ? 1.253 23.078 5.207 1 79.19 85 ALA A N 1
ATOM 640 C CA . ALA A 1 85 ? 1.959 21.891 5.668 1 79.19 85 ALA A CA 1
ATOM 641 C C . ALA A 1 85 ? 0.987 20.734 5.914 1 79.19 85 ALA A C 1
ATOM 643 O O . ALA A 1 85 ? 1.268 19.594 5.555 1 79.19 85 ALA A O 1
ATOM 644 N N . LEU A 1 86 ? -0.096 21.062 6.469 1 79.69 86 LEU A N 1
ATOM 645 C CA . LEU A 1 86 ? -1.123 20.062 6.727 1 79.69 86 LEU A CA 1
ATOM 646 C C . LEU A 1 86 ? -1.688 19.516 5.422 1 79.69 86 LEU A C 1
ATOM 648 O O . LEU A 1 86 ? -1.893 18.312 5.285 1 79.69 86 LEU A O 1
ATOM 652 N N . GLY A 1 87 ? -1.85 20.391 4.539 1 81 87 GLY A N 1
ATOM 653 C CA . GLY A 1 87 ? -2.328 19.969 3.234 1 81 87 GLY A CA 1
ATOM 654 C C . GLY A 1 87 ? -1.382 19.016 2.529 1 81 87 GLY A C 1
ATOM 655 O O . GLY A 1 87 ? -1.812 18.016 1.968 1 81 87 GLY A O 1
ATOM 656 N N . VAL A 1 88 ? -0.172 19.281 2.588 1 79.81 88 VAL A N 1
ATOM 657 C CA . VAL A 1 88 ? 0.848 18.453 1.962 1 79.81 88 VAL A CA 1
ATOM 658 C C . VAL A 1 88 ? 0.891 17.078 2.648 1 79.81 88 VAL A C 1
ATOM 660 O O . VAL A 1 88 ? 0.934 16.047 1.98 1 79.81 88 VAL A O 1
ATOM 663 N N . ALA A 1 89 ? 0.789 17.094 3.945 1 79.88 89 ALA A N 1
ATOM 664 C CA . ALA A 1 89 ? 0.813 15.844 4.707 1 79.88 89 ALA A CA 1
ATOM 665 C C . ALA A 1 89 ? -0.409 14.992 4.391 1 79.88 89 ALA A C 1
ATOM 667 O O . ALA A 1 89 ? -0.298 13.773 4.242 1 79.88 89 ALA A O 1
ATOM 668 N N . GLU A 1 90 ? -1.45 15.641 4.246 1 80.88 90 GLU A N 1
ATOM 669 C CA . GLU A 1 90 ? -2.689 14.938 3.934 1 80.88 90 GLU A CA 1
ATOM 670 C C . GLU A 1 90 ? -2.65 14.352 2.523 1 80.88 90 GLU A C 1
ATOM 672 O O . GLU A 1 90 ? -3.129 13.242 2.291 1 80.88 90 GLU A O 1
ATOM 677 N N . GLN A 1 91 ? -2.088 15.078 1.682 1 84.88 91 GLN A N 1
ATOM 678 C CA . GLN A 1 91 ? -1.937 14.578 0.319 1 84.88 91 GLN A CA 1
ATOM 679 C C . GLN A 1 91 ? -1.021 13.359 0.278 1 84.88 91 GLN A C 1
ATOM 681 O O . GLN A 1 91 ? -1.33 12.367 -0.388 1 84.88 91 GLN A O 1
ATOM 686 N N . HIS A 1 92 ? -0.012 13.422 1 1 82.75 92 HIS A N 1
ATOM 687 C CA . HIS A 1 92 ? 0.912 12.297 1.078 1 82.75 92 HIS A CA 1
ATOM 688 C C . HIS A 1 92 ? 0.231 11.07 1.668 1 82.75 92 HIS A C 1
ATOM 690 O O . HIS A 1 92 ? 0.433 9.953 1.186 1 82.75 92 HIS A O 1
ATOM 696 N N . ALA A 1 93 ? -0.544 11.297 2.623 1 80.5 93 ALA A N 1
ATOM 697 C CA . ALA A 1 93 ? -1.292 10.203 3.248 1 80.5 93 ALA A CA 1
ATOM 698 C C . ALA A 1 93 ? -2.301 9.602 2.275 1 80.5 93 ALA A C 1
ATOM 700 O O . ALA A 1 93 ? -2.457 8.383 2.209 1 80.5 93 ALA A O 1
ATOM 701 N N . GLY A 1 94 ? -2.865 10.492 1.592 1 82.12 94 GLY A N 1
ATOM 702 C CA . GLY A 1 94 ? -3.803 10.031 0.583 1 82.12 94 GLY A CA 1
ATOM 703 C C . GLY A 1 94 ? -3.145 9.203 -0.509 1 82.12 94 GLY A C 1
ATOM 704 O O . GLY A 1 94 ? -3.65 8.148 -0.886 1 82.12 94 GLY A O 1
ATOM 705 N N . ASP A 1 95 ? -2.059 9.609 -0.981 1 85.31 95 ASP A N 1
ATOM 706 C CA . ASP A 1 95 ? -1.316 8.906 -2.023 1 85.31 95 ASP A CA 1
ATOM 707 C C . ASP A 1 95 ? -0.842 7.539 -1.535 1 85.31 95 ASP A C 1
ATOM 709 O O . ASP A 1 95 ? -0.947 6.547 -2.256 1 85.31 95 ASP A O 1
ATOM 713 N N . ALA A 1 96 ? -0.363 7.547 -0.344 1 82.25 96 ALA A N 1
ATOM 714 C CA . ALA A 1 96 ? 0.114 6.293 0.239 1 82.25 96 ALA A CA 1
ATOM 715 C C . ALA A 1 96 ? -1.032 5.305 0.431 1 82.25 96 ALA A C 1
ATOM 717 O O . ALA A 1 96 ? -0.877 4.109 0.179 1 82.25 96 ALA A O 1
ATOM 718 N N . SER A 1 97 ? -2.102 5.859 0.762 1 83.44 97 SER A N 1
ATOM 719 C CA . SER A 1 97 ? -3.277 5.02 0.967 1 83.44 97 SER A CA 1
ATOM 720 C C . SER A 1 97 ? -3.779 4.438 -0.352 1 83.44 97 SER A C 1
ATOM 722 O O . SER A 1 97 ? -4.145 3.264 -0.42 1 83.44 97 SER A O 1
ATOM 724 N N . ALA A 1 98 ? -3.721 5.195 -1.345 1 86.94 98 ALA A N 1
ATOM 725 C CA . ALA A 1 98 ? -4.133 4.727 -2.664 1 86.94 98 ALA A CA 1
ATOM 726 C C . ALA A 1 98 ? -3.18 3.656 -3.189 1 86.94 98 ALA A C 1
ATOM 728 O O . ALA A 1 98 ? -3.613 2.656 -3.766 1 86.94 98 ALA A O 1
ATOM 729 N N . ARG A 1 99 ? -1.972 3.865 -2.969 1 84.62 99 ARG A N 1
ATOM 730 C CA . ARG A 1 99 ? -0.96 2.891 -3.365 1 84.62 99 ARG A CA 1
ATOM 731 C C . ARG A 1 99 ? -1.148 1.573 -2.623 1 84.62 99 ARG A C 1
ATOM 733 O O . ARG A 1 99 ? -1.055 0.499 -3.219 1 84.62 99 ARG A O 1
ATOM 740 N N . ALA A 1 100 ? -1.439 1.711 -1.382 1 83.12 100 ALA A N 1
ATOM 741 C CA . ALA A 1 100 ? -1.665 0.522 -0.563 1 83.12 100 ALA A CA 1
ATOM 742 C C . ALA A 1 100 ? -2.9 -0.24 -1.032 1 83.12 100 ALA A C 1
ATOM 744 O O . ALA A 1 100 ? -2.871 -1.467 -1.159 1 83.12 100 ALA A O 1
ATOM 745 N N . ALA A 1 101 ? -3.867 0.479 -1.325 1 85.31 101 ALA A N 1
ATOM 746 C CA . ALA A 1 101 ? -5.109 -0.151 -1.769 1 85.31 101 ALA A CA 1
ATOM 747 C C . ALA A 1 101 ? -4.91 -0.88 -3.094 1 85.31 101 ALA A C 1
ATOM 749 O O . ALA A 1 101 ? -5.414 -1.99 -3.281 1 85.31 101 ALA A O 1
ATOM 750 N N . ARG A 1 102 ? -4.152 -0.342 -3.994 1 87.62 102 ARG A N 1
ATOM 751 C CA . ARG A 1 102 ? -3.865 -0.961 -5.285 1 87.62 102 ARG A CA 1
ATOM 752 C C . ARG A 1 102 ? -3.027 -2.225 -5.109 1 87.62 102 ARG A C 1
ATOM 754 O O . ARG A 1 102 ? -3.307 -3.25 -5.734 1 87.62 102 ARG A O 1
ATOM 761 N N . ALA A 1 103 ? -2.082 -2.064 -4.246 1 88.56 103 ALA A N 1
ATOM 762 C CA . ALA A 1 103 ? -1.218 -3.215 -3.992 1 88.56 103 ALA A CA 1
ATOM 763 C C . ALA A 1 103 ? -2 -4.359 -3.355 1 88.56 103 ALA A C 1
ATOM 765 O O . ALA A 1 103 ? -1.809 -5.523 -3.713 1 88.56 103 ALA A O 1
ATOM 766 N N . GLU A 1 104 ? -2.887 -3.979 -2.547 1 87.5 104 GLU A N 1
ATOM 767 C CA . GLU A 1 104 ? -3.688 -4.988 -1.86 1 87.5 104 GLU A CA 1
ATOM 768 C C . GLU A 1 104 ? -4.645 -5.684 -2.824 1 87.5 104 GLU A C 1
ATOM 770 O O . GLU A 1 104 ? -4.848 -6.895 -2.74 1 87.5 104 GLU A O 1
ATOM 775 N N . GLN A 1 105 ? -5.184 -4.938 -3.666 1 89.44 105 GLN A N 1
ATOM 776 C CA . GLN A 1 105 ? -6.016 -5.531 -4.707 1 89.44 105 GLN A CA 1
ATOM 777 C C . GLN A 1 105 ? -5.207 -6.492 -5.578 1 89.44 105 GLN A C 1
ATOM 779 O O . GLN A 1 105 ? -5.676 -7.582 -5.906 1 89.44 105 GLN A O 1
ATOM 784 N N . HIS A 1 106 ? -4.051 -6.113 -5.918 1 92.81 106 HIS A N 1
ATOM 785 C CA . HIS A 1 106 ? -3.176 -6.953 -6.727 1 92.81 106 HIS A CA 1
ATOM 786 C C . HIS A 1 106 ? -2.797 -8.227 -5.988 1 92.81 106 HIS A C 1
ATOM 788 O O . HIS A 1 106 ? -2.75 -9.305 -6.586 1 92.81 106 HIS A O 1
ATOM 794 N N . VAL A 1 107 ? -2.596 -8.047 -4.723 1 92 107 VAL A N 1
ATOM 795 C CA . VAL A 1 107 ? -2.275 -9.195 -3.887 1 92 107 VAL A CA 1
ATOM 796 C C . VAL A 1 107 ? -3.42 -10.211 -3.939 1 92 107 VAL A C 1
ATOM 798 O O . VAL A 1 107 ? -3.189 -11.406 -4.121 1 92 107 VAL A O 1
ATOM 801 N N . GLN A 1 108 ? -4.59 -9.734 -3.855 1 92.5 108 GLN A N 1
ATOM 802 C CA . GLN A 1 108 ? -5.738 -10.633 -3.863 1 92.5 108 GLN A CA 1
ATOM 803 C C . GLN A 1 108 ? -5.84 -11.383 -5.191 1 92.5 108 GLN A C 1
ATOM 805 O O . GLN A 1 108 ? -6.125 -12.586 -5.211 1 92.5 108 GLN A O 1
ATOM 810 N N . LEU A 1 109 ? -5.582 -10.703 -6.246 1 94.69 109 LEU A N 1
ATOM 811 C CA . LEU A 1 109 ? -5.602 -11.336 -7.562 1 94.69 109 LEU A CA 1
ATOM 812 C C . LEU A 1 109 ? -4.516 -12.398 -7.672 1 94.69 109 LEU A C 1
ATOM 814 O O . LEU A 1 109 ? -4.781 -13.516 -8.117 1 94.69 109 LEU A O 1
ATOM 818 N N . LEU A 1 110 ? -3.395 -12.055 -7.152 1 95.25 110 LEU A N 1
ATOM 819 C CA . LEU A 1 110 ? -2.256 -12.961 -7.25 1 95.25 110 LEU A CA 1
ATOM 820 C C . LEU A 1 110 ? -2.428 -14.156 -6.316 1 95.25 110 LEU A C 1
ATOM 822 O O . LEU A 1 110 ? -2.012 -15.273 -6.645 1 95.25 110 LEU A O 1
ATOM 826 N N . GLU A 1 111 ? -3.023 -13.922 -5.223 1 94.44 111 GLU A N 1
ATOM 827 C CA . GLU A 1 111 ? -3.303 -15.023 -4.305 1 94.44 111 GLU A CA 1
ATOM 828 C C . GLU A 1 111 ? -4.293 -16.016 -4.91 1 94.44 111 GLU A C 1
ATOM 830 O O . GLU A 1 111 ? -4.16 -17.219 -4.723 1 94.44 111 GLU A O 1
ATOM 835 N N . ALA A 1 112 ? -5.211 -15.438 -5.562 1 95.75 112 ALA A N 1
ATOM 836 C CA . ALA A 1 112 ? -6.148 -16.328 -6.25 1 95.75 112 ALA A CA 1
ATOM 837 C C . ALA A 1 112 ? -5.438 -17.156 -7.305 1 95.75 112 ALA A C 1
ATOM 839 O O . ALA A 1 112 ? -5.695 -18.359 -7.43 1 95.75 112 ALA A O 1
ATOM 840 N N . ALA A 1 113 ? -4.586 -16.562 -8.055 1 94.88 113 ALA A N 1
ATOM 841 C CA . ALA A 1 113 ? -3.799 -17.297 -9.047 1 94.88 113 ALA A CA 1
ATOM 842 C C . ALA A 1 113 ? -2.971 -18.391 -8.383 1 94.88 113 ALA A C 1
ATOM 844 O O . ALA A 1 113 ? -2.873 -19.516 -8.914 1 94.88 113 ALA A O 1
ATOM 845 N N . GLN A 1 114 ? -2.398 -18.047 -7.273 1 93.44 114 GLN A N 1
ATOM 846 C CA . GLN A 1 114 ? -1.634 -19.031 -6.512 1 93.44 114 GLN A CA 1
ATOM 847 C C . GLN A 1 114 ? -2.512 -20.219 -6.098 1 93.44 114 GLN A C 1
ATOM 849 O O . GLN A 1 114 ? -2.086 -21.375 -6.172 1 93.44 114 GLN A O 1
ATOM 854 N N . ARG A 1 115 ? -3.672 -19.953 -5.684 1 95.19 115 ARG A N 1
ATOM 855 C CA . ARG A 1 115 ? -4.586 -21 -5.262 1 95.19 115 ARG A CA 1
ATOM 856 C C . ARG A 1 115 ? -4.961 -21.906 -6.43 1 95.19 115 ARG A C 1
ATOM 858 O O . ARG A 1 115 ? -5.086 -23.125 -6.27 1 95.19 115 ARG A O 1
ATOM 865 N N . ILE A 1 116 ? -5.141 -21.297 -7.578 1 95.19 116 ILE A N 1
ATOM 866 C CA . ILE A 1 116 ? -5.418 -22.109 -8.766 1 95.19 116 ILE A CA 1
ATOM 867 C C . ILE A 1 116 ? -4.219 -23.016 -9.07 1 95.19 116 ILE A C 1
ATOM 869 O O . ILE A 1 116 ? -4.387 -24.172 -9.445 1 95.19 116 ILE A O 1
ATOM 873 N N . GLY A 1 117 ? -3.025 -22.453 -8.867 1 93.38 117 GLY A N 1
ATOM 874 C CA . GLY A 1 117 ? -1.83 -23.281 -9.016 1 93.38 117 GLY A CA 1
ATOM 875 C C . GLY A 1 117 ? -1.778 -24.438 -8.039 1 93.38 117 GLY A C 1
ATOM 876 O O . GLY A 1 117 ? -1.431 -25.562 -8.414 1 93.38 117 GLY A O 1
ATOM 877 N N . ILE A 1 118 ? -2.16 -24.203 -6.852 1 93.69 118 ILE A N 1
ATOM 878 C CA . ILE A 1 118 ? -2.205 -25.25 -5.828 1 93.69 118 ILE A CA 1
ATOM 879 C C . ILE A 1 118 ? -3.246 -26.297 -6.203 1 93.69 118 ILE A C 1
ATOM 881 O O . ILE A 1 118 ? -2.996 -27.5 -6.074 1 93.69 118 ILE A O 1
ATOM 885 N N . ALA A 1 119 ? -4.348 -25.844 -6.688 1 94.94 119 ALA A N 1
ATOM 886 C CA . ALA A 1 119 ? -5.402 -26.766 -7.109 1 94.94 119 ALA A CA 1
ATOM 887 C C . ALA A 1 119 ? -4.902 -27.703 -8.203 1 94.94 119 ALA A C 1
ATOM 889 O O . ALA A 1 119 ? -5.164 -28.906 -8.164 1 94.94 119 ALA A O 1
ATOM 890 N N . ARG A 1 120 ? -4.191 -27.172 -9.133 1 93.56 120 ARG A N 1
ATOM 891 C CA . ARG A 1 120 ? -3.66 -27.953 -10.242 1 93.56 120 ARG A CA 1
ATOM 892 C C . ARG A 1 120 ? -2.695 -29.016 -9.742 1 93.56 120 ARG A C 1
ATOM 894 O O . ARG A 1 120 ? -2.787 -30.188 -10.141 1 93.56 120 ARG A O 1
ATOM 901 N N . ARG A 1 121 ? -1.846 -28.625 -8.883 1 92 121 ARG A N 1
ATOM 902 C CA . ARG A 1 121 ? -0.866 -29.578 -8.367 1 92 121 ARG A CA 1
ATOM 903 C C . ARG A 1 121 ? -1.533 -30.625 -7.488 1 92 121 ARG A C 1
ATOM 905 O O . ARG A 1 121 ? -1.154 -31.797 -7.523 1 92 121 ARG A O 1
ATOM 912 N N . ALA A 1 122 ? -2.471 -30.188 -6.73 1 93.19 122 ALA A N 1
ATOM 913 C CA . ALA A 1 122 ? -3.219 -31.125 -5.902 1 93.19 122 ALA A CA 1
ATOM 914 C C . ALA A 1 122 ? -3.963 -32.156 -6.766 1 93.19 122 ALA A C 1
ATOM 916 O O . ALA A 1 122 ? -4.02 -33.312 -6.426 1 93.19 122 ALA A O 1
ATOM 917 N N . LEU A 1 123 ? -4.504 -31.672 -7.863 1 92.69 123 LEU A N 1
ATOM 918 C CA . LEU A 1 123 ? -5.195 -32.562 -8.789 1 92.69 123 LEU A CA 1
ATOM 919 C C . LEU A 1 123 ? -4.234 -33.594 -9.367 1 92.69 123 LEU A C 1
ATOM 921 O O . LEU A 1 123 ? -4.566 -34.781 -9.43 1 92.69 123 LEU A O 1
ATOM 925 N N . ASP A 1 124 ? -3.08 -33.156 -9.688 1 88.44 124 ASP A N 1
ATOM 926 C CA . ASP A 1 124 ? -2.072 -34.062 -10.227 1 88.44 124 ASP A CA 1
ATOM 927 C C . ASP A 1 124 ? -1.686 -35.125 -9.203 1 88.44 124 ASP A C 1
ATOM 929 O O . ASP A 1 124 ? -1.368 -36.25 -9.562 1 88.44 124 ASP A O 1
ATOM 933 N N . ALA A 1 125 ? -1.779 -34.75 -7.996 1 89.5 125 ALA A N 1
ATOM 934 C CA . ALA A 1 125 ? -1.442 -35.656 -6.914 1 89.5 125 ALA A CA 1
ATOM 935 C C . ALA A 1 125 ? -2.666 -36.469 -6.469 1 89.5 125 ALA A C 1
ATOM 937 O O . ALA A 1 125 ? -2.611 -37.188 -5.484 1 89.5 125 ALA A O 1
ATOM 938 N N . ARG A 1 126 ? -3.803 -36.281 -7.121 1 91.88 126 ARG A N 1
ATOM 939 C CA . ARG A 1 126 ? -5.07 -36.938 -6.871 1 91.88 126 ARG A CA 1
ATOM 940 C C . ARG A 1 126 ? -5.598 -36.625 -5.477 1 91.88 126 ARG A C 1
ATOM 942 O O . ARG A 1 126 ? -6.176 -37.469 -4.809 1 91.88 126 ARG A O 1
ATOM 949 N N . ASN A 1 127 ? -5.223 -35.406 -5.004 1 92.69 127 ASN A N 1
ATOM 950 C CA . ASN A 1 127 ? -5.828 -34.875 -3.795 1 92.69 127 ASN A CA 1
ATOM 951 C C . ASN A 1 127 ? -7 -33.938 -4.121 1 92.69 127 ASN A C 1
ATOM 953 O O . ASN A 1 127 ? -6.883 -32.719 -4.008 1 92.69 127 ASN A O 1
ATOM 957 N N . PHE A 1 128 ? -8.109 -34.562 -4.395 1 93.25 128 PHE A N 1
ATOM 958 C CA . PHE A 1 128 ? -9.258 -33.844 -4.945 1 93.25 128 PHE A CA 1
ATOM 959 C C . PHE A 1 128 ? -9.844 -32.875 -3.922 1 93.25 128 PHE A C 1
ATOM 961 O O . PHE A 1 128 ? -10.32 -31.797 -4.281 1 93.25 128 PHE A O 1
ATOM 968 N N . GLY A 1 129 ? -9.781 -33.188 -2.67 1 92.88 129 GLY A N 1
ATOM 969 C CA . GLY A 1 129 ? -10.273 -32.281 -1.631 1 92.88 129 GLY A CA 1
ATOM 970 C C . GLY A 1 129 ? -9.5 -30.984 -1.54 1 92.88 129 GLY A C 1
ATOM 971 O O . GLY A 1 129 ? -10.086 -29.906 -1.513 1 92.88 129 GLY A O 1
ATOM 972 N N . ILE A 1 130 ? -8.188 -31.125 -1.535 1 94.31 130 ILE A N 1
ATOM 973 C CA . ILE A 1 130 ? -7.32 -29.953 -1.463 1 94.31 130 ILE A CA 1
ATOM 974 C C . ILE A 1 130 ? -7.504 -29.094 -2.717 1 94.31 130 ILE A C 1
ATOM 976 O O . ILE A 1 130 ? -7.512 -27.859 -2.645 1 94.31 130 ILE A O 1
ATOM 980 N N . ALA A 1 131 ? -7.656 -29.766 -3.863 1 95.62 131 ALA A N 1
ATOM 981 C CA . ALA A 1 131 ? -7.875 -29.047 -5.121 1 95.62 131 ALA A CA 1
ATOM 982 C C . ALA A 1 131 ? -9.164 -28.234 -5.066 1 95.62 131 ALA A C 1
ATOM 984 O O . ALA A 1 131 ? -9.164 -27.047 -5.422 1 95.62 131 ALA A O 1
ATOM 985 N N . GLU A 1 132 ? -10.188 -28.859 -4.52 1 95.06 132 GLU A N 1
ATOM 986 C CA . GLU A 1 132 ? -11.477 -28.188 -4.438 1 95.06 132 GLU A CA 1
ATOM 987 C C . GLU A 1 132 ? -11.438 -27.031 -3.451 1 95.06 132 GLU A C 1
ATOM 989 O O . GLU A 1 132 ? -11.953 -25.938 -3.734 1 95.06 132 GLU A O 1
ATOM 994 N N . GLU A 1 133 ? -10.844 -27.219 -2.369 1 95.56 133 GLU A N 1
ATOM 995 C CA . GLU A 1 133 ? -10.727 -26.172 -1.366 1 95.56 133 GLU A CA 1
ATOM 996 C C . GLU A 1 133 ? -9.945 -24.984 -1.911 1 95.56 133 GLU A C 1
ATOM 998 O O . GLU A 1 133 ? -10.328 -23.828 -1.693 1 95.56 133 GLU A O 1
ATOM 1003 N N . ALA A 1 134 ? -8.883 -25.25 -2.568 1 95.5 134 ALA A N 1
ATOM 1004 C CA . ALA A 1 134 ? -8.07 -24.188 -3.154 1 95.5 134 ALA A CA 1
ATOM 1005 C C . ALA A 1 134 ? -8.875 -23.391 -4.172 1 95.5 134 ALA A C 1
ATOM 1007 O O . ALA A 1 134 ? -8.758 -22.156 -4.227 1 95.5 134 ALA A O 1
ATOM 1008 N N . LEU A 1 135 ? -9.727 -24.047 -4.953 1 96.25 135 LEU A N 1
ATOM 1009 C CA . LEU A 1 135 ? -10.547 -23.359 -5.945 1 96.25 135 LEU A CA 1
ATOM 1010 C C . LEU A 1 135 ? -11.594 -22.469 -5.266 1 96.25 135 LEU A C 1
ATOM 1012 O O . LEU A 1 135 ? -11.828 -21.344 -5.691 1 96.25 135 LEU A O 1
ATOM 1016 N N . ARG A 1 136 ? -12.086 -22.984 -4.234 1 96.5 136 ARG A N 1
ATOM 1017 C CA . ARG A 1 136 ? -13.078 -22.188 -3.506 1 96.5 136 ARG A CA 1
ATOM 1018 C C . ARG A 1 136 ? -12.43 -20.984 -2.844 1 96.5 136 ARG A C 1
ATOM 1020 O O . ARG A 1 136 ? -13.023 -19.891 -2.814 1 96.5 136 ARG A O 1
ATOM 1027 N N . ASP A 1 137 ? -11.312 -21.203 -2.352 1 95.81 137 ASP A N 1
ATOM 1028 C CA . ASP A 1 137 ? -10.586 -20.078 -1.769 1 95.81 137 ASP A CA 1
ATOM 1029 C C . ASP A 1 137 ? -10.281 -19.016 -2.82 1 95.81 137 ASP A C 1
ATOM 1031 O O . ASP A 1 137 ? -10.375 -17.812 -2.547 1 95.81 137 ASP A O 1
ATOM 1035 N N . ALA A 1 138 ? -9.859 -19.453 -4 1 96.44 138 ALA A N 1
ATOM 1036 C CA . ALA A 1 138 ? -9.625 -18.531 -5.102 1 96.44 138 ALA A CA 1
ATOM 1037 C C . ALA A 1 138 ? -10.875 -17.719 -5.41 1 96.44 138 ALA A C 1
ATOM 1039 O O . ALA A 1 138 ? -10.812 -16.5 -5.559 1 96.44 138 ALA A O 1
ATOM 1040 N N . GLU A 1 139 ? -11.984 -18.391 -5.414 1 96.25 139 GLU A N 1
ATOM 1041 C CA . GLU A 1 139 ? -13.25 -17.734 -5.684 1 96.25 139 GLU A CA 1
ATOM 1042 C C . GLU A 1 139 ? -13.555 -16.672 -4.621 1 96.25 139 GLU A C 1
ATOM 1044 O O . GLU A 1 139 ? -13.93 -15.547 -4.949 1 96.25 139 GLU A O 1
ATOM 1049 N N . ARG A 1 140 ? -13.367 -17.062 -3.432 1 95.25 140 ARG A N 1
ATOM 1050 C CA . ARG A 1 140 ? -13.656 -16.188 -2.305 1 95.25 140 ARG A CA 1
ATOM 1051 C C . ARG A 1 140 ? -12.812 -14.922 -2.369 1 95.25 140 ARG A C 1
ATOM 1053 O O . ARG A 1 140 ? -13.273 -13.836 -1.992 1 95.25 140 ARG A O 1
ATOM 1060 N N . ARG A 1 141 ? -11.656 -15.008 -2.834 1 93.75 141 ARG A N 1
ATOM 1061 C CA . ARG A 1 141 ? -10.742 -13.875 -2.898 1 93.75 141 ARG A CA 1
ATOM 1062 C C . ARG A 1 141 ? -11.078 -12.969 -4.074 1 93.75 141 ARG A C 1
ATOM 1064 O O . ARG A 1 141 ? -10.859 -11.75 -4.008 1 93.75 141 ARG A O 1
ATOM 1071 N N . LEU A 1 142 ? -11.648 -13.539 -5.121 1 96.25 142 LEU A N 1
ATOM 1072 C CA . LEU A 1 142 ? -11.867 -12.789 -6.348 1 96.25 142 LEU A CA 1
ATOM 1073 C C . LEU A 1 142 ? -13.242 -12.117 -6.336 1 96.25 142 LEU A C 1
ATOM 1075 O O . LEU A 1 142 ? -13.422 -11.062 -6.941 1 96.25 142 LEU A O 1
ATOM 1079 N N . ARG A 1 143 ? -14.148 -12.672 -5.668 1 95.38 143 ARG A N 1
ATOM 1080 C CA . ARG A 1 143 ? -15.539 -12.25 -5.742 1 95.38 143 ARG A CA 1
ATOM 1081 C C . ARG A 1 143 ? -15.688 -10.781 -5.352 1 95.38 143 ARG A C 1
ATOM 1083 O O . ARG A 1 143 ? -16.344 -10.008 -6.055 1 95.38 143 ARG A O 1
ATOM 1090 N N . PRO A 1 144 ? -15.047 -10.383 -4.277 1 92 144 PRO A N 1
ATOM 1091 C CA . PRO A 1 144 ? -15.203 -8.977 -3.893 1 92 144 PRO A CA 1
ATOM 1092 C C . PRO A 1 144 ? -14.594 -8.016 -4.914 1 92 144 PRO A C 1
ATOM 1094 O O . PRO A 1 144 ? -14.914 -6.824 -4.906 1 92 144 PRO A O 1
ATOM 1097 N N . LEU A 1 145 ? -13.719 -8.484 -5.789 1 94.62 145 LEU A N 1
ATOM 1098 C CA . LEU A 1 145 ? -12.984 -7.637 -6.723 1 94.62 145 LEU A CA 1
ATOM 1099 C C . LEU A 1 145 ? -13.703 -7.562 -8.07 1 94.62 145 LEU A C 1
ATOM 1101 O O . LEU A 1 145 ? -13.312 -6.789 -8.945 1 94.62 145 LEU A O 1
ATOM 1105 N N . GLU A 1 146 ? -14.719 -8.297 -8.234 1 93.56 146 GLU A N 1
ATOM 1106 C CA . GLU A 1 146 ? -15.391 -8.453 -9.516 1 93.56 146 GLU A CA 1
ATOM 1107 C C . GLU A 1 146 ? -15.859 -7.105 -10.07 1 93.56 146 GLU A C 1
ATOM 1109 O O . GLU A 1 146 ? -15.766 -6.855 -11.273 1 93.56 146 GLU A O 1
ATOM 1114 N N . GLN A 1 147 ? -16.312 -6.258 -9.188 1 89.88 147 GLN A N 1
ATOM 1115 C CA . GLN A 1 147 ? -16.844 -4.977 -9.617 1 89.88 147 GLN A CA 1
ATOM 1116 C C . GLN A 1 147 ? -15.734 -3.969 -9.883 1 89.88 147 GLN A C 1
ATOM 1118 O O . GLN A 1 147 ? -15.938 -2.982 -10.594 1 89.88 147 GLN A O 1
ATOM 1123 N N . ARG A 1 148 ? -14.617 -4.246 -9.43 1 89.5 148 ARG A N 1
ATOM 1124 C CA . ARG A 1 148 ? -13.539 -3.268 -9.484 1 89.5 148 ARG A CA 1
ATOM 1125 C C . ARG A 1 148 ? -12.57 -3.578 -10.625 1 89.5 148 ARG A C 1
ATOM 1127 O O . ARG A 1 148 ? -11.828 -2.701 -11.078 1 89.5 148 ARG A O 1
ATOM 1134 N N . VAL A 1 149 ? -12.516 -4.777 -10.984 1 90.81 149 VAL A N 1
ATOM 1135 C CA . VAL A 1 149 ? -11.539 -5.199 -11.984 1 90.81 149 VAL A CA 1
ATOM 1136 C C . VAL A 1 149 ? -12.266 -5.672 -13.242 1 90.81 149 VAL A C 1
ATOM 1138 O O . VAL A 1 149 ? -12.969 -6.688 -13.219 1 90.81 149 VAL A O 1
ATOM 1141 N N . GLU A 1 150 ? -11.977 -4.973 -14.258 1 89.94 150 GLU A N 1
ATOM 1142 C CA . GLU A 1 150 ? -12.602 -5.324 -15.531 1 89.94 150 GLU A CA 1
ATOM 1143 C C . GLU A 1 150 ? -12.117 -6.68 -16.031 1 89.94 150 GLU A C 1
ATOM 1145 O O . GLU A 1 150 ? -10.914 -6.961 -16 1 89.94 150 GLU A O 1
ATOM 1150 N N . GLY A 1 151 ? -13.109 -7.555 -16.422 1 91.62 151 GLY A N 1
ATOM 1151 C CA . GLY A 1 151 ? -12.758 -8.844 -16.984 1 91.62 151 GLY A CA 1
ATOM 1152 C C . GLY A 1 151 ? -12.711 -9.961 -15.953 1 91.62 151 GLY A C 1
ATOM 1153 O O . GLY A 1 151 ? -12.531 -11.125 -16.312 1 91.62 151 GLY A O 1
ATOM 1154 N N . LEU A 1 152 ? -12.93 -9.633 -14.727 1 94.94 152 LEU A N 1
ATOM 1155 C CA . LEU A 1 152 ? -12.781 -10.625 -13.664 1 94.94 152 LEU A CA 1
ATOM 1156 C C . LEU A 1 152 ? -14.047 -11.453 -13.516 1 94.94 152 LEU A C 1
ATOM 1158 O O . LEU A 1 152 ? -13.984 -12.625 -13.133 1 94.94 152 LEU A O 1
ATOM 1162 N N . SER A 1 153 ? -15.164 -10.914 -13.859 1 94.38 153 SER A N 1
ATOM 1163 C CA . SER A 1 153 ? -16.453 -11.562 -13.609 1 94.38 153 SER A CA 1
ATOM 1164 C C . SER A 1 153 ? -16.547 -12.898 -14.336 1 94.38 153 SER A C 1
ATOM 1166 O O . SER A 1 153 ? -16.922 -13.914 -13.727 1 94.38 153 SER A O 1
ATOM 1168 N N . PRO A 1 154 ? -16.188 -12.938 -15.648 1 94.62 154 PRO A N 1
ATOM 1169 C CA . PRO A 1 154 ? -16.25 -14.234 -16.328 1 94.62 154 PRO A CA 1
ATOM 1170 C C . PRO A 1 154 ? -15.312 -15.266 -15.711 1 94.62 154 PRO A C 1
ATOM 1172 O O . PRO A 1 154 ? -15.617 -16.469 -15.711 1 94.62 154 PRO A O 1
ATOM 1175 N N . ILE A 1 155 ? -14.227 -14.875 -15.203 1 94.94 155 ILE A N 1
ATOM 1176 C CA . ILE A 1 155 ? -13.273 -15.789 -14.578 1 94.94 155 ILE A CA 1
ATOM 1177 C C . ILE A 1 155 ? -13.859 -16.344 -13.281 1 94.94 155 ILE A C 1
ATOM 1179 O O . ILE A 1 155 ? -13.812 -17.547 -13.039 1 94.94 155 ILE A O 1
ATOM 1183 N N . VAL A 1 156 ? -14.445 -15.469 -12.5 1 95.75 156 VAL A N 1
ATOM 1184 C CA . VAL A 1 156 ? -15.07 -15.883 -11.25 1 95.75 156 VAL A CA 1
ATOM 1185 C C . VAL A 1 156 ? -16.203 -16.875 -11.539 1 95.75 156 VAL A C 1
ATOM 1187 O O . VAL A 1 156 ? -16.328 -17.891 -10.867 1 95.75 156 VAL A O 1
ATOM 1190 N N . ALA A 1 157 ? -16.953 -16.641 -12.508 1 94.25 157 ALA A N 1
ATOM 1191 C CA . ALA A 1 157 ? -18.031 -17.531 -12.891 1 94.25 157 ALA A CA 1
ATOM 1192 C C . ALA A 1 157 ? -17.5 -18.891 -13.32 1 94.25 157 ALA A C 1
ATOM 1194 O O . ALA A 1 157 ? -18.078 -19.938 -12.977 1 94.25 157 ALA A O 1
ATOM 1195 N N . SER A 1 158 ? -16.453 -18.891 -14.039 1 94.19 158 SER A N 1
ATOM 1196 C CA . SER A 1 158 ? -15.836 -20.125 -14.484 1 94.19 158 SER A CA 1
ATOM 1197 C C . SER A 1 158 ? -15.328 -20.953 -13.297 1 94.19 158 SER A C 1
ATOM 1199 O O . SER A 1 158 ? -15.492 -22.172 -13.266 1 94.19 158 SER A O 1
ATOM 1201 N N . ILE A 1 159 ? -14.703 -20.281 -12.328 1 94.25 159 ILE A N 1
ATOM 1202 C CA . ILE A 1 159 ? -14.211 -20.969 -11.141 1 94.25 159 ILE A CA 1
ATOM 1203 C C . ILE A 1 159 ? -15.383 -21.594 -10.375 1 94.25 159 ILE A C 1
ATOM 1205 O O . ILE A 1 159 ? -15.32 -22.75 -9.977 1 94.25 159 ILE A O 1
ATOM 1209 N N . ALA A 1 160 ? -16.406 -20.797 -10.211 1 92.62 160 ALA A N 1
ATOM 1210 C CA . ALA A 1 160 ? -17.594 -21.25 -9.477 1 92.62 160 ALA A CA 1
ATOM 1211 C C . ALA A 1 160 ? -18.203 -22.484 -10.141 1 92.62 160 ALA A C 1
ATOM 1213 O O . ALA A 1 160 ? -18.75 -23.344 -9.453 1 92.62 160 ALA A O 1
ATOM 1214 N N . GLY A 1 161 ? -18.031 -22.594 -11.43 1 90.81 161 GLY A N 1
ATOM 1215 C CA . GLY A 1 161 ? -18.625 -23.688 -12.18 1 90.81 161 GLY A CA 1
ATOM 1216 C C . GLY A 1 161 ? -17.719 -24.906 -12.281 1 90.81 161 GLY A C 1
ATOM 1217 O O . GLY A 1 161 ? -18.141 -25.969 -12.719 1 90.81 161 GLY A O 1
ATOM 1218 N N . THR A 1 162 ? -16.484 -24.703 -11.906 1 89.56 162 THR A N 1
ATOM 1219 C CA . THR A 1 162 ? -15.523 -25.797 -11.992 1 89.56 162 THR A CA 1
ATOM 1220 C C . THR A 1 162 ? -15.594 -26.688 -10.758 1 89.56 162 THR A C 1
ATOM 1222 O O . THR A 1 162 ? -15.562 -26.188 -9.625 1 89.56 162 THR A O 1
ATOM 1225 N N . ARG A 1 163 ? -15.836 -27.984 -10.891 1 85.38 163 ARG A N 1
ATOM 1226 C CA . ARG A 1 163 ? -15.828 -28.984 -9.82 1 85.38 163 ARG A CA 1
ATOM 1227 C C . ARG A 1 163 ? -14.742 -30.031 -10.047 1 85.38 163 ARG A C 1
ATOM 1229 O O . ARG A 1 163 ? -14.547 -30.5 -11.172 1 85.38 163 ARG A O 1
ATOM 1236 N N . VAL A 1 164 ? -13.922 -30.125 -9.109 1 84.88 164 VAL A N 1
ATOM 1237 C CA . VAL A 1 164 ? -12.906 -31.172 -9.141 1 84.88 164 VAL A CA 1
ATOM 1238 C C . VAL A 1 164 ? -13.422 -32.406 -8.414 1 84.88 164 VAL A C 1
ATOM 1240 O O . VAL A 1 164 ? -13.695 -32.344 -7.211 1 84.88 164 VAL A O 1
ATOM 1243 N N . VAL A 1 165 ? -13.742 -33.469 -9.273 1 81.06 165 VAL A N 1
ATOM 1244 C CA . VAL A 1 165 ? -14.32 -34.688 -8.688 1 81.06 165 VAL A CA 1
ATOM 1245 C C . VAL A 1 165 ? -13.547 -35.906 -9.164 1 81.06 165 VAL A C 1
ATOM 1247 O O . VAL A 1 165 ? -12.922 -35.875 -10.227 1 81.06 165 VAL A O 1
ATOM 1250 N N . VAL A 1 166 ? -13.555 -36.938 -8.391 1 78.44 166 VAL A N 1
ATOM 1251 C CA . VAL A 1 166 ? -12.82 -38.188 -8.609 1 78.44 166 VAL A CA 1
ATOM 1252 C C . VAL A 1 166 ? -13.344 -38.875 -9.867 1 78.44 166 VAL A C 1
ATOM 1254 O O . VAL A 1 166 ? -12.57 -39.438 -10.625 1 78.44 166 VAL A O 1
ATOM 1257 N N . ALA A 1 167 ? -14.453 -38.719 -10.234 1 69.19 167 ALA A N 1
ATOM 1258 C CA . ALA A 1 167 ? -15.133 -39.531 -11.242 1 69.19 167 ALA A CA 1
ATOM 1259 C C . ALA A 1 167 ? -14.875 -38.969 -12.648 1 69.19 167 ALA A C 1
ATOM 1261 O O . ALA A 1 167 ? -15.211 -39.625 -13.641 1 69.19 167 ALA A O 1
ATOM 1262 N N . GLU A 1 168 ? -14.328 -37.875 -12.727 1 68.62 168 GLU A N 1
ATOM 1263 C CA . GLU A 1 168 ? -14.094 -37.281 -14.031 1 68.62 168 GLU A CA 1
ATOM 1264 C C . GLU A 1 168 ? -12.672 -37.531 -14.516 1 68.62 168 GLU A C 1
ATOM 1266 O O . GLU A 1 168 ? -11.781 -37.812 -13.711 1 68.62 168 GLU A O 1
ATOM 1271 N N . ASP A 1 169 ? -12.547 -37.469 -15.852 1 84.75 169 ASP A N 1
ATOM 1272 C CA . ASP A 1 169 ? -11.258 -37.625 -16.516 1 84.75 169 ASP A CA 1
ATOM 1273 C C . ASP A 1 169 ? -10.258 -36.562 -16.047 1 84.75 169 ASP A C 1
ATOM 1275 O O . ASP A 1 169 ? -10.539 -35.375 -16.125 1 84.75 169 ASP A O 1
ATOM 1279 N N . LEU A 1 170 ? -9.219 -37.062 -15.453 1 88 170 LEU A N 1
ATOM 1280 C CA . LEU A 1 170 ? -8.172 -36.219 -14.922 1 88 170 LEU A CA 1
ATOM 1281 C C . LEU A 1 170 ? -7.66 -35.25 -15.984 1 88 170 LEU A C 1
ATOM 1283 O O . LEU A 1 170 ? -7.391 -34.062 -15.688 1 88 170 LEU A O 1
ATOM 1287 N N . ALA A 1 171 ? -7.605 -35.719 -17.188 1 88.25 171 ALA A N 1
ATOM 1288 C CA . ALA A 1 171 ? -7.07 -34.906 -18.281 1 88.25 171 ALA A CA 1
ATOM 1289 C C . ALA A 1 171 ? -7.988 -33.719 -18.578 1 88.25 171 ALA A C 1
ATOM 1291 O O . ALA A 1 171 ? -7.516 -32.594 -18.797 1 88.25 171 ALA A O 1
ATOM 1292 N N . THR A 1 172 ? -9.281 -34 -18.547 1 89.88 172 THR A N 1
ATOM 1293 C CA . THR A 1 172 ? -10.258 -32.938 -18.797 1 89.88 172 THR A CA 1
ATOM 1294 C C . THR A 1 172 ? -10.25 -31.906 -17.672 1 89.88 172 THR A C 1
ATOM 1296 O O . THR A 1 172 ? -10.273 -30.703 -17.938 1 89.88 172 THR A O 1
ATOM 1299 N N . GLN A 1 173 ? -10.148 -32.344 -16.484 1 92 173 GLN A N 1
ATOM 1300 C CA . GLN A 1 173 ? -10.117 -31.453 -15.336 1 92 173 GLN A CA 1
ATOM 1301 C C . GLN A 1 173 ? -8.844 -30.609 -15.32 1 92 173 GLN A C 1
ATOM 1303 O O . GLN A 1 173 ? -8.891 -29.422 -15.039 1 92 173 GLN A O 1
ATOM 1308 N N . ARG A 1 174 ? -7.785 -31.203 -15.672 1 90.56 174 ARG A N 1
ATOM 1309 C CA . ARG A 1 174 ? -6.523 -30.484 -15.75 1 90.56 174 ARG A CA 1
ATOM 1310 C C . ARG A 1 174 ? -6.594 -29.375 -16.812 1 90.56 174 ARG A C 1
ATOM 1312 O O . ARG A 1 174 ? -6.141 -28.266 -16.578 1 90.56 174 ARG A O 1
ATOM 1319 N N . ALA A 1 175 ? -7.18 -29.703 -17.891 1 90.94 175 ALA A N 1
ATOM 1320 C CA . ALA A 1 175 ? -7.297 -28.734 -18.969 1 90.94 175 ALA A CA 1
ATOM 1321 C C . ALA A 1 175 ? -8.156 -27.547 -18.562 1 90.94 175 ALA A C 1
ATOM 1323 O O . ALA A 1 175 ? -7.859 -26.391 -18.922 1 90.94 175 ALA A O 1
ATOM 1324 N N . GLU A 1 176 ? -9.141 -27.812 -17.844 1 92.19 176 GLU A N 1
ATOM 1325 C CA . GLU A 1 176 ? -10.008 -26.75 -17.359 1 92.19 176 GLU A CA 1
ATOM 1326 C C . GLU A 1 176 ? -9.266 -25.828 -16.391 1 92.19 176 GLU A C 1
ATOM 1328 O O . GLU A 1 176 ? -9.383 -24.609 -16.484 1 92.19 176 GLU A O 1
ATOM 1333 N N . LEU A 1 177 ? -8.508 -26.406 -15.531 1 93.56 177 LEU A N 1
ATOM 1334 C CA . LEU A 1 177 ? -7.734 -25.609 -14.578 1 93.56 177 LEU A CA 1
ATOM 1335 C C . LEU A 1 177 ? -6.648 -24.828 -15.297 1 93.56 177 LEU A C 1
ATOM 1337 O O . LEU A 1 177 ? -6.367 -23.672 -14.93 1 93.56 177 LEU A O 1
ATOM 1341 N N . ASP A 1 178 ? -6.047 -25.438 -16.281 1 93.25 178 ASP A N 1
ATOM 1342 C CA . ASP A 1 178 ? -5.043 -24.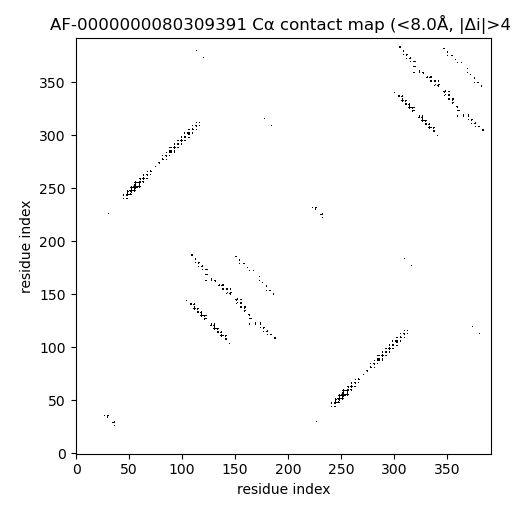734 -17.078 1 93.25 178 ASP A CA 1
ATOM 1343 C C . ASP A 1 178 ? -5.648 -23.516 -17.781 1 93.25 178 ASP A C 1
ATOM 1345 O O . ASP A 1 178 ? -5.051 -22.438 -17.797 1 93.25 178 ASP A O 1
ATOM 1349 N N . ALA A 1 179 ? -6.809 -23.734 -18.281 1 92.88 179 ALA A N 1
ATOM 1350 C CA . ALA A 1 179 ? -7.484 -22.641 -18.969 1 92.88 179 ALA A CA 1
ATOM 1351 C C . ALA A 1 179 ? -7.809 -21.5 -18.016 1 92.88 179 ALA A C 1
ATOM 1353 O O . ALA A 1 179 ? -7.664 -20.328 -18.359 1 92.88 179 ALA A O 1
ATOM 1354 N N . LEU A 1 180 ? -8.227 -21.844 -16.875 1 94.25 180 LEU A N 1
ATOM 1355 C CA . LEU A 1 180 ? -8.516 -20.844 -15.852 1 94.25 180 LEU A CA 1
ATOM 1356 C C . LEU A 1 180 ? -7.254 -20.078 -15.477 1 94.25 180 LEU A C 1
ATOM 1358 O O . LEU A 1 180 ? -7.273 -18.844 -15.391 1 94.25 180 LEU A O 1
ATOM 1362 N N . ALA A 1 181 ? -6.199 -20.828 -15.25 1 94.44 181 ALA A N 1
ATOM 1363 C CA . ALA A 1 181 ? -4.922 -20.219 -14.898 1 94.44 181 ALA A CA 1
ATOM 1364 C C . ALA A 1 181 ? -4.445 -19.266 -16 1 94.44 181 ALA A C 1
ATOM 1366 O O . ALA A 1 181 ? -4 -18.156 -15.719 1 94.44 181 ALA A O 1
ATOM 1367 N N . ASP A 1 182 ? -4.613 -19.672 -17.219 1 93.19 182 ASP A N 1
ATOM 1368 C CA . ASP A 1 182 ? -4.191 -18.859 -18.359 1 93.19 182 ASP A CA 1
ATOM 1369 C C . ASP A 1 182 ? -5 -17.578 -18.438 1 93.19 182 ASP A C 1
ATOM 1371 O O . ASP A 1 182 ? -4.445 -16.5 -18.703 1 93.19 182 ASP A O 1
ATOM 1375 N N . ARG A 1 183 ? -6.223 -17.688 -18.234 1 94.31 183 ARG A N 1
ATOM 1376 C CA . ARG A 1 183 ? -7.082 -16.516 -18.297 1 94.31 183 ARG A CA 1
ATOM 1377 C C . ARG A 1 183 ? -6.715 -15.516 -17.203 1 94.31 183 ARG A C 1
ATOM 1379 O O . ARG A 1 183 ? -6.645 -14.305 -17.453 1 94.31 183 ARG A O 1
ATOM 1386 N N . LEU A 1 184 ? -6.52 -16.031 -16.078 1 94.81 184 LEU A N 1
ATOM 1387 C CA . LEU A 1 184 ? -6.16 -15.148 -14.969 1 94.81 184 LEU A CA 1
ATOM 1388 C C . LEU A 1 184 ? -4.785 -14.531 -15.195 1 94.81 184 LEU A C 1
ATOM 1390 O O . LEU A 1 184 ? -4.586 -13.344 -14.945 1 94.81 184 LEU A O 1
ATOM 1394 N N . ASP A 1 185 ? -3.867 -15.32 -15.672 1 93.31 185 ASP A N 1
ATOM 1395 C CA . ASP A 1 185 ? -2.537 -14.805 -15.992 1 93.31 185 ASP A CA 1
ATOM 1396 C C . ASP A 1 185 ? -2.609 -13.703 -17.047 1 93.31 185 ASP A C 1
ATOM 1398 O O . ASP A 1 185 ? -1.909 -12.695 -16.938 1 93.31 185 ASP A O 1
ATOM 1402 N N . ALA A 1 186 ? -3.416 -13.938 -17.984 1 92.38 186 ALA A N 1
ATOM 1403 C CA . ALA A 1 186 ? -3.59 -12.93 -19.031 1 92.38 186 ALA A CA 1
ATOM 1404 C C . ALA A 1 186 ? -4.145 -11.633 -18.453 1 92.38 186 ALA A C 1
ATOM 1406 O O . ALA A 1 186 ? -3.689 -10.547 -18.812 1 92.38 186 ALA A O 1
ATOM 1407 N N . LEU A 1 187 ? -5.082 -11.758 -17.609 1 93.12 187 LEU A N 1
ATOM 1408 C CA . LEU A 1 187 ? -5.648 -10.586 -16.953 1 93.12 187 LEU A CA 1
ATOM 1409 C C . LEU A 1 187 ? -4.594 -9.867 -16.109 1 93.12 187 LEU A C 1
ATOM 1411 O O . LEU A 1 187 ? -4.469 -8.641 -16.188 1 93.12 187 LEU A O 1
ATOM 1415 N N . LEU A 1 188 ? -3.818 -10.617 -15.352 1 93.31 188 LEU A N 1
ATOM 1416 C CA . LEU A 1 188 ? -2.766 -10.047 -14.523 1 93.31 188 LEU A CA 1
ATOM 1417 C C . LEU A 1 188 ? -1.703 -9.367 -15.375 1 93.31 188 LEU A C 1
ATOM 1419 O O . LEU A 1 188 ? -1.21 -8.289 -15.023 1 93.31 188 LEU A O 1
ATOM 1423 N N . GLY A 1 189 ? -1.431 -10.055 -16.484 1 88.94 189 GLY A N 1
ATOM 1424 C CA . GLY A 1 189 ? -0.495 -9.445 -17.422 1 88.94 189 GLY A CA 1
ATOM 1425 C C . GLY A 1 189 ? -0.981 -8.117 -17.969 1 88.94 189 GLY A C 1
ATOM 1426 O O . GLY A 1 189 ? -0.206 -7.164 -18.078 1 88.94 189 GLY A O 1
ATOM 1427 N N . SER A 1 190 ? -2.215 -8.055 -18.219 1 89.44 190 SER A N 1
ATOM 1428 C CA . SER A 1 190 ? -2.795 -6.824 -18.75 1 89.44 190 SER A CA 1
ATOM 1429 C C . SER A 1 190 ? -2.777 -5.711 -17.703 1 89.44 190 SER A C 1
ATOM 1431 O O . SER A 1 190 ? -2.572 -4.543 -18.047 1 89.44 190 SER A O 1
ATOM 1433 N N . ILE A 1 191 ? -2.959 -6.062 -16.5 1 85.44 191 ILE A N 1
ATOM 1434 C CA . ILE A 1 191 ? -2.947 -5.098 -15.406 1 85.44 191 ILE A CA 1
ATOM 1435 C C . ILE A 1 191 ? -1.53 -4.566 -15.203 1 85.44 191 ILE A C 1
ATOM 1437 O O . ILE A 1 191 ? -1.333 -3.367 -14.992 1 85.44 191 ILE A O 1
ATOM 1441 N N . GLU A 1 192 ? -0.582 -5.453 -15.281 1 81.88 192 GLU A N 1
ATOM 1442 C CA . GLU A 1 192 ? 0.816 -5.059 -15.125 1 81.88 192 GLU A CA 1
ATOM 1443 C C . GLU A 1 192 ? 1.25 -4.117 -16.25 1 81.88 192 GLU A C 1
ATOM 1445 O O . GLU A 1 192 ? 1.978 -3.152 -16 1 81.88 192 GLU A O 1
ATOM 1450 N N . GLU A 1 193 ? 0.79 -4.48 -17.391 1 80.12 193 GLU A N 1
ATOM 1451 C CA . GLU A 1 193 ? 1.142 -3.646 -18.531 1 80.12 193 GLU A CA 1
ATOM 1452 C C . GLU A 1 193 ? 0.553 -2.246 -18.391 1 80.12 193 GLU A C 1
ATOM 1454 O O . GLU A 1 193 ? 1.193 -1.259 -18.766 1 80.12 193 GLU A O 1
ATOM 1459 N N . ARG A 1 194 ? -0.53 -2.232 -17.844 1 73.5 194 ARG A N 1
ATOM 1460 C CA . ARG A 1 194 ? -1.181 -0.936 -17.688 1 73.5 194 ARG A CA 1
ATOM 1461 C C . ARG A 1 194 ? -0.513 -0.122 -16.578 1 73.5 194 ARG A C 1
ATOM 1463 O O . ARG A 1 194 ? -0.488 1.109 -16.641 1 73.5 194 ARG A O 1
ATOM 1470 N N . ALA A 1 195 ? -0.094 -0.72 -15.555 1 69.69 195 ALA A N 1
ATOM 1471 C CA . ALA A 1 195 ? 0.512 -0.033 -14.414 1 69.69 195 ALA A CA 1
ATOM 1472 C C . ALA A 1 195 ? 1.931 0.425 -14.742 1 69.69 195 ALA A C 1
ATOM 1474 O O . ALA A 1 195 ? 2.451 1.351 -14.117 1 69.69 195 ALA A O 1
ATOM 1475 N N . GLY A 1 196 ? 2.742 -0.203 -15.609 1 59.25 196 GLY A N 1
ATOM 1476 C CA . GLY A 1 196 ? 4.086 0.207 -15.992 1 59.25 196 GLY A CA 1
ATOM 1477 C C . GLY A 1 196 ? 4.098 1.206 -17.141 1 59.25 196 GLY A C 1
ATOM 1478 O O . GLY A 1 196 ? 4.855 2.18 -17.109 1 59.25 196 GLY A O 1
ATOM 1479 N N . MET B 1 1 ? -2.383 54.688 74.938 1 32.38 1 MET B N 1
ATOM 1480 C CA . MET B 1 1 ? -2.287 54.438 73.5 1 32.38 1 MET B CA 1
ATOM 1481 C C . MET B 1 1 ? -2.838 55.656 72.688 1 32.38 1 MET B C 1
ATOM 1483 O O . MET B 1 1 ? -2.691 55.719 71.5 1 32.38 1 MET B O 1
ATOM 1487 N N . ALA B 1 2 ? -3.625 56.531 73.375 1 52.5 2 ALA B N 1
ATOM 1488 C CA . ALA B 1 2 ? -4.297 57.688 72.75 1 52.5 2 ALA B CA 1
ATOM 1489 C C . ALA B 1 2 ? -3.295 58.812 72.438 1 52.5 2 ALA B C 1
ATOM 1491 O O . ALA B 1 2 ? -3.623 59.75 71.75 1 52.5 2 ALA B O 1
ATOM 1492 N N . THR B 1 3 ? -2.043 58.75 73 1 53.53 3 THR B N 1
ATOM 1493 C CA . THR B 1 3 ? -1.209 59.938 73 1 53.53 3 THR B CA 1
ATOM 1494 C C . THR B 1 3 ? -0.469 60.062 71.688 1 53.53 3 THR B C 1
ATOM 1496 O O . THR B 1 3 ? -0.153 61.188 71.25 1 53.53 3 THR B O 1
ATOM 1499 N N . ILE B 1 4 ? -0.229 58.844 71.062 1 53.62 4 ILE B N 1
ATOM 1500 C CA . ILE B 1 4 ? 0.565 58.906 69.812 1 53.62 4 ILE B CA 1
ATOM 1501 C C . ILE B 1 4 ? -0.311 59.375 68.688 1 53.62 4 ILE B C 1
ATOM 1503 O O . ILE B 1 4 ? 0.18 60 67.688 1 53.62 4 ILE B O 1
ATOM 1507 N N . GLU B 1 5 ? -1.647 59.219 68.812 1 56.25 5 GLU B N 1
ATOM 1508 C CA . GLU B 1 5 ? -2.514 59.656 67.688 1 56.25 5 GLU B CA 1
ATOM 1509 C C . GLU B 1 5 ? -2.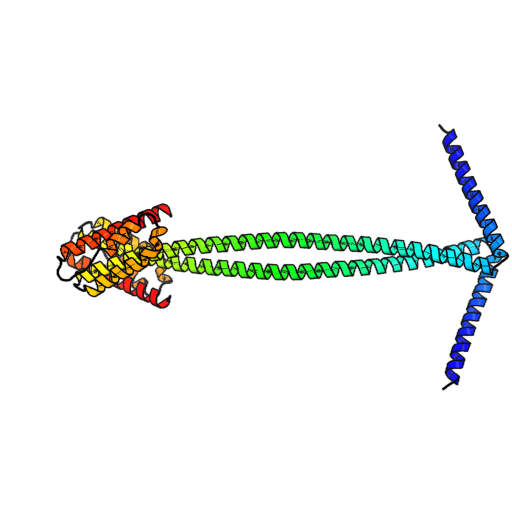676 61.156 67.688 1 56.25 5 GLU B C 1
ATOM 1511 O O . GLU B 1 5 ? -2.82 61.781 66.625 1 56.25 5 GLU B O 1
ATOM 1516 N N . GLY B 1 6 ? -2.5 61.812 68.812 1 56.25 6 GLY B N 1
ATOM 1517 C CA . GLY B 1 6 ? -2.68 63.25 68.875 1 56.25 6 GLY B CA 1
ATOM 1518 C C . GLY B 1 6 ? -1.543 64.062 68.25 1 56.25 6 GLY B C 1
ATOM 1519 O O . GLY B 1 6 ? -1.768 65.062 67.688 1 56.25 6 GLY B O 1
ATOM 1520 N N . VAL B 1 7 ? -0.321 63.438 68.375 1 60.81 7 VAL B N 1
ATOM 1521 C CA . VAL B 1 7 ? 0.865 64.125 67.812 1 60.81 7 VAL B CA 1
ATOM 1522 C C . VAL B 1 7 ? 0.861 64 66.312 1 60.81 7 VAL B C 1
ATOM 1524 O O . VAL B 1 7 ? 1.252 64.938 65.625 1 60.81 7 VAL B O 1
ATOM 1527 N N . GLY B 1 8 ? 0.25 62.969 65.875 1 60.03 8 GLY B N 1
ATOM 1528 C CA . GLY B 1 8 ? 0.226 62.812 64.438 1 60.03 8 GLY B CA 1
ATOM 1529 C C . GLY B 1 8 ? -0.699 63.781 63.719 1 60.03 8 GLY B C 1
ATOM 1530 O O . GLY B 1 8 ? -0.385 64.25 62.625 1 60.03 8 GLY B O 1
ATOM 1531 N N . SER B 1 9 ? -1.844 64.062 64.5 1 63.66 9 SER B N 1
ATOM 1532 C CA . SER B 1 9 ? -2.816 64.938 63.875 1 63.66 9 SER B CA 1
ATOM 1533 C C . SER B 1 9 ? -2.342 66.375 63.938 1 63.66 9 SER B C 1
ATOM 1535 O O . SER B 1 9 ? -2.547 67.188 63 1 63.66 9 SER B O 1
ATOM 1537 N N . PHE B 1 10 ? -1.629 66.625 65.062 1 61.25 10 PHE B N 1
ATOM 1538 C CA . PHE B 1 10 ? -1.117 68 65.25 1 61.25 10 PHE B CA 1
ATOM 1539 C C . PHE B 1 10 ? -0.001 68.312 64.25 1 61.25 10 PHE B C 1
ATOM 1541 O O . PHE B 1 10 ? 0.058 69.375 63.656 1 61.25 10 PHE B O 1
ATOM 1548 N N . GLU B 1 11 ? 0.805 67.312 64 1 60.09 11 GLU B N 1
ATOM 1549 C CA . GLU B 1 11 ? 1.917 67.5 63.062 1 60.09 11 GLU B CA 1
ATOM 1550 C C . GLU B 1 11 ? 1.417 67.625 61.625 1 60.09 11 GLU B C 1
ATOM 1552 O O . GLU B 1 11 ? 1.953 68.438 60.844 1 60.09 11 GLU B O 1
ATOM 1557 N N . ARG B 1 12 ? 0.407 66.938 61.344 1 61.5 12 ARG B N 1
ATOM 1558 C CA . ARG B 1 12 ? -0.158 67.062 60 1 61.5 12 ARG B CA 1
ATOM 1559 C C . ARG B 1 12 ? -0.839 68.375 59.812 1 61.5 12 ARG B C 1
ATOM 1561 O O . ARG B 1 12 ? -0.725 69 58.75 1 61.5 12 ARG B O 1
ATOM 1568 N N . ARG B 1 13 ? -1.477 68.875 60.781 1 63.97 13 ARG B N 1
ATOM 1569 C CA . ARG B 1 13 ? -2.141 70.188 60.688 1 63.97 13 ARG B CA 1
ATOM 1570 C C . ARG B 1 13 ? -1.121 71.312 60.625 1 63.97 13 ARG B C 1
ATOM 1572 O O . ARG B 1 13 ? -1.323 72.25 59.906 1 63.97 13 ARG B O 1
ATOM 1579 N N . GLU B 1 14 ? -0.046 71.062 61.344 1 59.31 14 GLU B N 1
ATOM 1580 C CA . GLU B 1 14 ? 0.992 72.125 61.312 1 59.31 14 GLU B CA 1
ATOM 1581 C C . GLU B 1 14 ? 1.72 72.125 59.969 1 59.31 14 GLU B C 1
ATOM 1583 O O . GLU B 1 14 ? 2.01 73.188 59.438 1 59.31 14 GLU B O 1
ATOM 1588 N N . VAL B 1 15 ? 1.976 71 59.469 1 61.53 15 VAL B N 1
ATOM 1589 C CA . VAL B 1 15 ? 2.611 70.938 58.156 1 61.53 15 VAL B CA 1
ATOM 1590 C C . VAL B 1 15 ? 1.665 71.5 57.094 1 61.53 15 VAL B C 1
ATOM 1592 O O . VAL B 1 15 ? 2.094 72.188 56.156 1 61.53 15 VAL B O 1
ATOM 1595 N N . GLU B 1 16 ? 0.428 71.188 57.281 1 60.25 16 GLU B N 1
ATOM 1596 C CA . GLU B 1 16 ? -0.557 71.75 56.375 1 60.25 16 GLU B CA 1
ATOM 1597 C C . GLU B 1 16 ? -0.665 73.25 56.5 1 60.25 16 GLU B C 1
ATOM 1599 O O . GLU B 1 16 ? -0.789 74 55.5 1 60.25 16 GLU B O 1
ATOM 1604 N N . ARG B 1 17 ? -0.649 73.688 57.719 1 60.31 17 ARG B N 1
ATOM 1605 C CA . ARG B 1 17 ? -0.684 75.125 57.969 1 60.31 17 ARG B CA 1
ATOM 1606 C C . ARG B 1 17 ? 0.566 75.812 57.406 1 60.31 17 ARG B C 1
ATOM 1608 O O . ARG B 1 17 ? 0.483 76.875 56.812 1 60.31 17 ARG B O 1
ATOM 1615 N N . ASP B 1 18 ? 1.69 75.125 57.594 1 57.06 18 ASP B N 1
ATOM 1616 C CA . ASP B 1 18 ? 2.939 75.625 57.094 1 57.06 18 ASP B CA 1
ATOM 1617 C C . ASP B 1 18 ? 2.953 75.625 55.562 1 57.06 18 ASP B C 1
ATOM 1619 O O . ASP B 1 18 ? 3.43 76.562 54.938 1 57.06 18 ASP B O 1
ATOM 1623 N N . ARG B 1 19 ? 2.357 74.625 55.062 1 59.53 19 ARG B N 1
ATOM 1624 C CA . ARG B 1 19 ? 2.27 74.562 53.594 1 59.53 19 ARG B CA 1
ATOM 1625 C C . ARG B 1 19 ? 1.323 75.625 53.062 1 59.53 19 ARG B C 1
ATOM 1627 O O . ARG B 1 19 ? 1.607 76.25 52.031 1 59.53 19 ARG B O 1
ATOM 1634 N N . THR B 1 20 ? 0.333 75.75 53.781 1 60.69 20 THR B N 1
ATOM 1635 C CA . THR B 1 20 ? -0.599 76.812 53.375 1 60.69 20 THR B CA 1
ATOM 1636 C C . THR B 1 20 ? 0.04 78.188 53.531 1 60.69 20 THR B C 1
ATOM 1638 O O . THR B 1 20 ? -0.157 79.062 52.688 1 60.69 20 THR B O 1
ATOM 1641 N N . GLU B 1 21 ? 0.78 78.312 54.625 1 59.34 21 GLU B N 1
ATOM 1642 C CA . GLU B 1 21 ? 1.447 79.625 54.844 1 59.34 21 GLU B CA 1
ATOM 1643 C C . GLU B 1 21 ? 2.561 79.812 53.812 1 59.34 21 GLU B C 1
ATOM 1645 O O . GLU B 1 21 ? 2.748 80.938 53.312 1 59.34 21 GLU B O 1
ATOM 1650 N N . LEU B 1 22 ? 3.262 78.812 53.5 1 58.03 22 LEU B N 1
ATOM 1651 C CA . LEU B 1 22 ? 4.289 78.938 52.469 1 58.03 22 LEU B CA 1
ATOM 1652 C C . LEU B 1 22 ? 3.668 79.25 51.094 1 58.03 22 LEU B C 1
ATOM 1654 O O . LEU B 1 22 ? 4.199 80 50.344 1 58.03 22 LEU B O 1
ATOM 1658 N N . ASP B 1 23 ? 2.549 78.625 50.875 1 57.53 23 ASP B N 1
ATOM 1659 C CA . ASP B 1 23 ? 1.806 78.938 49.656 1 57.53 23 ASP B CA 1
ATOM 1660 C C . ASP B 1 23 ? 1.327 80.375 49.625 1 57.53 23 ASP B C 1
ATOM 1662 O O . ASP B 1 23 ? 1.371 81 48.594 1 57.53 23 ASP B O 1
ATOM 1666 N N . ARG B 1 24 ? 0.926 80.812 50.781 1 57.91 24 ARG B N 1
ATOM 1667 C CA . ARG B 1 24 ? 0.475 82.188 50.906 1 57.91 24 ARG B CA 1
ATOM 1668 C C . ARG B 1 24 ? 1.628 83.125 50.688 1 57.91 24 ARG B C 1
ATOM 1670 O O . ARG B 1 24 ? 1.464 84.188 50.031 1 57.91 24 ARG B O 1
ATOM 1677 N N . ILE B 1 25 ? 2.762 82.812 51.281 1 57.5 25 ILE B N 1
ATOM 1678 C CA . ILE B 1 25 ? 3.926 83.688 51.094 1 57.5 25 ILE B CA 1
ATOM 1679 C C . ILE B 1 25 ? 4.387 83.625 49.656 1 57.5 25 ILE B C 1
ATOM 1681 O O . ILE B 1 25 ? 4.734 84.688 49.062 1 57.5 25 ILE B O 1
ATOM 1685 N N . GLU B 1 26 ? 4.371 82.5 49.062 1 54.97 26 GLU B N 1
ATOM 1686 C CA . GLU B 1 26 ? 4.742 82.375 47.656 1 54.97 26 GLU B CA 1
ATOM 1687 C C . GLU B 1 26 ? 3.754 83.125 46.75 1 54.97 26 GLU B C 1
ATOM 1689 O O . GLU B 1 26 ? 4.156 83.75 45.781 1 54.97 26 GLU B O 1
ATOM 1694 N N . ASP B 1 27 ? 2.545 83 47.062 1 59.16 27 ASP B N 1
ATOM 1695 C CA . ASP B 1 27 ? 1.524 83.75 46.344 1 59.16 27 ASP B CA 1
ATOM 1696 C C . ASP B 1 27 ? 1.718 85.25 46.5 1 59.16 27 ASP B C 1
ATOM 1698 O O . ASP B 1 27 ? 1.558 86 45.531 1 59.16 27 ASP B O 1
ATOM 1702 N N . ALA B 1 28 ? 1.969 85.625 47.688 1 60.09 28 ALA B N 1
ATOM 1703 C CA . ALA B 1 28 ? 2.197 87.062 47.938 1 60.09 28 ALA B CA 1
ATOM 1704 C C . ALA B 1 28 ? 3.432 87.562 47.188 1 60.09 28 ALA B C 1
ATOM 1706 O O . ALA B 1 28 ? 3.438 88.688 46.688 1 60.09 28 ALA B O 1
ATOM 1707 N N . GLU B 1 29 ? 4.449 86.75 47.25 1 54.19 29 GLU B N 1
ATOM 1708 C CA . GLU B 1 29 ? 5.652 87.125 46.531 1 54.19 29 GLU B CA 1
ATOM 1709 C C . GLU B 1 29 ? 5.422 87.125 45 1 54.19 29 GLU B C 1
ATOM 1711 O O . GLU B 1 29 ? 5.914 88 44.281 1 54.19 29 GLU B O 1
ATOM 1716 N N . LEU B 1 30 ? 4.602 86.375 44.562 1 58.16 30 LEU B N 1
ATOM 1717 C CA . LEU B 1 30 ? 4.25 86.312 43.156 1 58.16 30 LEU B CA 1
ATOM 1718 C C . LEU B 1 30 ? 3.297 87.438 42.781 1 58.16 30 LEU B C 1
ATOM 1720 O O . LEU B 1 30 ? 3.316 87.938 41.656 1 58.16 30 LEU B O 1
ATOM 1724 N N . ALA B 1 31 ? 2.562 87.938 43.719 1 59.19 31 ALA B N 1
ATOM 1725 C CA . ALA B 1 31 ? 1.726 89.125 43.5 1 59.19 31 ALA B CA 1
ATOM 1726 C C . ALA B 1 31 ? 2.576 90.375 43.312 1 59.19 31 ALA B C 1
ATOM 1728 O O . ALA B 1 31 ? 2.18 91.312 42.594 1 59.19 31 ALA B O 1
ATOM 1729 N N . ARG B 1 32 ? 3.676 90.375 43.875 1 61.31 32 ARG B N 1
ATOM 1730 C CA . ARG B 1 32 ? 4.5 91.562 43.75 1 61.31 32 ARG B CA 1
ATOM 1731 C C . ARG B 1 32 ? 5.234 91.562 42.406 1 61.31 32 ARG B C 1
ATOM 1733 O O . ARG B 1 32 ? 5.586 92.625 41.906 1 61.31 32 ARG B O 1
ATOM 1740 N N . HIS B 1 33 ? 5.508 90.375 41.938 1 61.22 33 HIS B N 1
ATOM 1741 C CA . HIS B 1 33 ? 6.121 90.375 40.594 1 61.22 33 HIS B CA 1
ATOM 1742 C C . HIS B 1 33 ? 5.297 89.5 39.656 1 61.22 33 HIS B C 1
ATOM 1744 O O . HIS B 1 33 ? 5.535 88.312 39.5 1 61.22 33 HIS B O 1
ATOM 1750 N N . PRO B 1 34 ? 4.273 90.062 39.094 1 62 34 PRO B N 1
ATOM 1751 C CA . PRO B 1 34 ? 3.281 89.375 38.25 1 62 34 PRO B CA 1
ATOM 1752 C C . PRO B 1 34 ? 3.914 88.562 37.156 1 62 34 PRO B C 1
ATOM 1754 O O . PRO B 1 34 ? 3.387 87.5 36.781 1 62 34 PRO B O 1
ATOM 1757 N N . ALA B 1 35 ? 4.992 89 36.688 1 64.75 35 ALA B N 1
ATOM 1758 C CA . ALA B 1 35 ? 5.656 88.312 35.625 1 64.75 35 ALA B CA 1
ATOM 1759 C C . ALA B 1 35 ? 6.188 86.938 36.125 1 64.75 35 ALA B C 1
ATOM 1761 O O . ALA B 1 35 ? 6.098 85.938 35.438 1 64.75 35 ALA B O 1
ATOM 1762 N N . ARG B 1 36 ? 6.738 86.938 37.281 1 64.5 36 ARG B N 1
ATOM 1763 C CA . ARG B 1 36 ? 7.285 85.688 37.906 1 64.5 36 ARG B CA 1
ATOM 1764 C C . ARG B 1 36 ? 6.176 84.75 38.281 1 64.5 36 ARG B C 1
ATOM 1766 O O . ARG B 1 36 ? 6.328 83.562 38.156 1 64.5 36 ARG B O 1
ATOM 1773 N N . ALA B 1 37 ? 5.023 85.375 38.688 1 64.44 37 ALA B N 1
ATOM 1774 C CA . ALA B 1 37 ? 3.883 84.562 39.062 1 64.44 37 ALA B CA 1
ATOM 1775 C C . ALA B 1 37 ? 3.318 83.812 37.875 1 64.44 37 ALA B C 1
ATOM 1777 O O . ALA B 1 37 ? 2.961 82.625 37.969 1 64.44 37 ALA B O 1
ATOM 1778 N N . ARG B 1 38 ? 3.359 84.5 36.719 1 64 38 ARG B N 1
ATOM 1779 C CA . ARG B 1 38 ? 2.875 83.875 35.5 1 64 38 ARG B CA 1
ATOM 1780 C C . ARG B 1 38 ? 3.807 82.688 35.062 1 64 38 ARG B C 1
ATOM 1782 O O . ARG B 1 38 ? 3.348 81.688 34.625 1 64 38 ARG B O 1
ATOM 1789 N N . LEU B 1 39 ? 5.043 82.875 35.312 1 63.62 39 LEU B N 1
ATOM 1790 C CA . LEU B 1 39 ? 6.035 81.875 34.906 1 63.62 39 LEU B CA 1
ATOM 1791 C C . LEU B 1 39 ? 5.945 80.625 35.781 1 63.62 39 LEU B C 1
ATOM 1793 O O . LEU B 1 39 ? 6.043 79.5 35.312 1 63.62 39 LEU B O 1
ATOM 1797 N N . VAL B 1 40 ? 5.754 80.875 37.062 1 64.69 40 VAL B N 1
ATOM 1798 C CA . VAL B 1 40 ? 5.684 79.812 38.031 1 64.69 40 VAL B CA 1
ATOM 1799 C C . VAL B 1 40 ? 4.391 79 37.812 1 64.69 40 VAL B C 1
ATOM 1801 O O . VAL B 1 40 ? 4.391 77.75 37.812 1 64.69 40 VAL B O 1
ATOM 1804 N N . ARG B 1 41 ? 3.344 79.75 37.531 1 67 41 ARG B N 1
ATOM 1805 C CA . ARG B 1 41 ? 2.07 79.125 37.25 1 67 41 ARG B CA 1
ATOM 1806 C C . ARG B 1 41 ? 2.135 78.312 35.969 1 67 41 ARG B C 1
ATOM 1808 O O . ARG B 1 41 ? 1.604 77.188 35.875 1 67 41 ARG B O 1
ATOM 1815 N N . GLY B 1 42 ? 2.801 78.875 35.062 1 67.5 42 GLY B N 1
ATOM 1816 C CA . GLY B 1 42 ? 3.002 78.188 33.781 1 67.5 42 GLY B CA 1
ATOM 1817 C C . GLY B 1 42 ? 3.844 76.938 33.938 1 67.5 42 GLY B C 1
ATOM 1818 O O . GLY B 1 42 ? 3.516 75.875 33.375 1 67.5 42 GLY B O 1
ATOM 1819 N N . ALA B 1 43 ? 4.852 77 34.75 1 68.06 43 ALA B N 1
ATOM 1820 C CA . ALA B 1 43 ? 5.754 75.875 34.969 1 68.06 43 ALA B CA 1
ATOM 1821 C C . ALA B 1 43 ? 5.043 74.75 35.688 1 68.06 43 ALA B C 1
ATOM 1823 O O . ALA B 1 43 ? 5.227 73.625 35.375 1 68.06 43 ALA B O 1
ATOM 1824 N N . ARG B 1 44 ? 4.234 75.188 36.688 1 70.12 44 ARG B N 1
ATOM 1825 C CA . ARG B 1 44 ? 3.482 74.188 37.438 1 70.12 44 ARG B CA 1
ATOM 1826 C C . ARG B 1 44 ? 2.463 73.438 36.531 1 70.12 44 ARG B C 1
ATOM 1828 O O . ARG B 1 44 ? 2.281 72.25 36.656 1 70.12 44 ARG B O 1
ATOM 1835 N N . MET B 1 45 ? 1.876 74.25 35.688 1 71.25 45 MET B N 1
ATOM 1836 C CA . MET B 1 45 ? 0.889 73.688 34.781 1 71.25 45 MET B CA 1
ATOM 1837 C C . MET B 1 45 ? 1.549 72.688 33.812 1 71.25 45 MET B C 1
ATOM 1839 O O . MET B 1 45 ? 1.003 71.625 33.5 1 71.25 45 MET B O 1
ATOM 1843 N N . VAL B 1 46 ? 2.725 73.125 33.406 1 71.88 46 VAL B N 1
ATOM 1844 C CA . VAL B 1 46 ? 3.463 72.25 32.469 1 71.88 46 VAL B CA 1
ATOM 1845 C C . VAL B 1 46 ? 3.9 71 33.188 1 71.88 46 VAL B C 1
ATOM 1847 O O . VAL B 1 46 ? 3.807 69.875 32.625 1 71.88 46 VAL B O 1
ATOM 1850 N N . GLY B 1 47 ? 4.297 71.125 34.438 1 73.38 47 GLY B N 1
ATOM 1851 C CA . GLY B 1 47 ? 4.691 69.938 35.219 1 73.38 47 GLY B CA 1
ATOM 1852 C C . GLY B 1 47 ? 3.559 69 35.438 1 73.38 47 GLY B C 1
ATOM 1853 O O . GLY B 1 47 ? 3.734 67.75 35.219 1 73.38 47 GLY B O 1
ATOM 1854 N N . VAL B 1 48 ? 2.408 69.5 35.844 1 72.56 48 VAL B N 1
ATOM 1855 C CA . VAL B 1 48 ? 1.235 68.688 36.062 1 72.56 48 VAL B CA 1
ATOM 1856 C C . VAL B 1 48 ? 0.786 68.062 34.75 1 72.56 48 VAL B C 1
ATOM 1858 O O . VAL B 1 48 ? 0.431 66.875 34.719 1 72.56 48 VAL B O 1
ATOM 1861 N N . ALA B 1 49 ? 0.836 68.812 33.719 1 75.5 49 ALA B N 1
ATOM 1862 C CA . ALA B 1 49 ? 0.453 68.25 32.406 1 75.5 49 ALA B CA 1
ATOM 1863 C C . ALA B 1 49 ? 1.383 67.125 31.953 1 75.5 49 ALA B C 1
ATOM 1865 O O . ALA B 1 49 ? 0.93 66.125 31.422 1 75.5 49 ALA B O 1
ATOM 1866 N N . LEU B 1 50 ? 2.654 67.25 32.219 1 75.06 50 LEU B N 1
ATOM 1867 C CA . LEU B 1 50 ? 3.633 66.25 31.844 1 75.06 50 LEU B CA 1
ATOM 1868 C C . LEU B 1 50 ? 3.445 64.938 32.656 1 75.06 50 LEU B C 1
ATOM 1870 O O . LEU B 1 50 ? 3.502 63.844 32.094 1 75.06 50 LEU B O 1
ATOM 1874 N N . ILE B 1 51 ? 3.197 65.125 33.906 1 74.88 51 ILE B N 1
ATOM 1875 C CA . ILE B 1 51 ? 2.967 63.969 34.781 1 74.88 51 ILE B CA 1
ATOM 1876 C C . ILE B 1 51 ? 1.695 63.219 34.344 1 74.88 51 ILE B C 1
ATOM 1878 O O . ILE B 1 51 ? 1.674 62 34.25 1 74.88 51 ILE B O 1
ATOM 1882 N N . ALA B 1 52 ? 0.714 64 34.031 1 79 52 ALA B N 1
ATOM 1883 C CA . ALA B 1 52 ? -0.548 63.438 33.594 1 79 52 ALA B CA 1
ATOM 1884 C C . ALA B 1 52 ? -0.385 62.75 32.25 1 79 52 ALA B C 1
ATOM 1886 O O . ALA B 1 52 ? -0.916 61.656 32.031 1 79 52 ALA B O 1
ATOM 1887 N N . ALA B 1 53 ? 0.262 63.375 31.391 1 78.69 53 ALA B N 1
ATOM 1888 C CA . ALA B 1 53 ? 0.531 62.781 30.078 1 78.69 53 ALA B CA 1
ATOM 1889 C C . ALA B 1 53 ? 1.302 61.469 30.219 1 78.69 53 ALA B C 1
ATOM 1891 O O . ALA B 1 53 ? 0.998 60.469 29.531 1 78.69 53 ALA B O 1
ATOM 1892 N N . MET B 1 54 ? 2.295 61.406 31.078 1 78.81 54 MET B N 1
ATOM 1893 C CA . MET B 1 54 ? 3.098 60.219 31.312 1 78.81 54 MET B CA 1
ATOM 1894 C C . MET B 1 54 ? 2.248 59.094 31.906 1 78.81 54 MET B C 1
ATOM 1896 O O . MET B 1 54 ? 2.361 57.938 31.5 1 78.81 54 MET B O 1
ATOM 1900 N N . ALA B 1 55 ? 1.423 59.531 32.875 1 81.06 55 ALA B N 1
ATOM 1901 C CA . ALA B 1 55 ? 0.515 58.562 33.469 1 81.06 55 ALA B CA 1
ATOM 1902 C C . ALA B 1 55 ? -0.432 57.969 32.438 1 81.06 55 ALA B C 1
ATOM 1904 O O . ALA B 1 55 ? -0.675 56.781 32.406 1 81.06 55 ALA B O 1
ATOM 1905 N N . GLY B 1 56 ? -0.964 58.906 31.656 1 76.06 56 GLY B N 1
ATOM 1906 C CA . GLY B 1 56 ? -1.802 58.438 30.547 1 76.06 56 GLY B CA 1
ATOM 1907 C C . GLY B 1 56 ? -1.076 57.531 29.594 1 76.06 56 GLY B C 1
ATOM 1908 O O . GLY B 1 56 ? -1.621 56.5 29.188 1 76.06 56 GLY B O 1
ATOM 1909 N N . TYR B 1 57 ? 0.065 57.844 29.234 1 70.69 57 TYR B N 1
ATOM 1910 C CA . TYR B 1 57 ? 0.886 57.031 28.344 1 70.69 57 TYR B CA 1
ATOM 1911 C C . TYR B 1 57 ? 1.129 55.656 28.938 1 70.69 57 TYR B C 1
ATOM 1913 O O . TYR B 1 57 ? 0.992 54.656 28.234 1 70.69 57 TYR B O 1
ATOM 1921 N N . VAL B 1 58 ? 1.521 55.562 30.203 1 75.25 58 VAL B N 1
ATOM 1922 C CA . VAL B 1 58 ? 1.796 54.312 30.891 1 75.25 58 VAL B CA 1
ATOM 1923 C C . VAL B 1 58 ? 0.533 53.438 30.922 1 75.25 58 VAL B C 1
ATOM 1925 O O . VAL B 1 58 ? 0.583 52.25 30.641 1 75.25 58 VAL B O 1
ATOM 1928 N N . ALA B 1 59 ? -0.573 54.031 31.203 1 76 59 ALA B N 1
ATOM 1929 C CA . ALA B 1 59 ? -1.844 53.281 31.234 1 76 59 ALA B CA 1
ATOM 1930 C C . ALA B 1 59 ? -2.186 52.75 29.844 1 76 59 ALA B C 1
ATOM 1932 O O . ALA B 1 59 ? -2.641 51.594 29.734 1 76 59 ALA B O 1
ATOM 1933 N N . GLY B 1 60 ? -1.985 53.5 28.859 1 70.81 60 GLY B N 1
ATOM 1934 C CA . GLY B 1 60 ? -2.207 53.062 27.5 1 70.81 60 GLY B CA 1
ATOM 1935 C C . GLY B 1 60 ? -1.288 51.938 27.078 1 70.81 60 GLY B C 1
ATOM 1936 O O . GLY B 1 60 ? -1.723 50.969 26.422 1 70.81 60 GLY B O 1
ATOM 1937 N N . ARG B 1 61 ? -0.086 52 27.516 1 70.25 61 ARG B N 1
ATOM 1938 C CA . ARG B 1 61 ? 0.891 50.938 27.219 1 70.25 61 ARG B CA 1
ATOM 1939 C C . ARG B 1 61 ? 0.534 49.625 27.906 1 70.25 61 ARG B C 1
ATOM 1941 O O . ARG B 1 61 ? 0.673 48.562 27.328 1 70.25 61 ARG B O 1
ATOM 1948 N N . ILE B 1 62 ? 0.114 49.781 29.109 1 72.25 62 ILE B N 1
ATOM 1949 C CA . ILE B 1 62 ? -0.29 48.594 29.844 1 72.25 62 ILE B CA 1
ATOM 1950 C C . ILE B 1 62 ? -1.482 47.938 29.156 1 72.25 62 ILE B C 1
ATOM 1952 O O . ILE B 1 62 ? -1.513 46.719 29 1 72.25 62 ILE B O 1
ATOM 1956 N N . HIS B 1 63 ? -2.432 48.719 28.703 1 75.19 63 HIS B N 1
ATOM 1957 C CA . HIS B 1 63 ? -3.578 48.219 27.969 1 75.19 63 HIS B CA 1
ATOM 1958 C C . HIS B 1 63 ? -3.143 47.562 26.672 1 75.19 63 HIS B C 1
ATOM 1960 O O . HIS B 1 63 ? -3.666 46.5 26.297 1 75.19 63 HIS B O 1
ATOM 1966 N N . GLY B 1 64 ? -2.238 48.125 26.031 1 71.94 64 GLY B N 1
ATOM 1967 C CA . GLY B 1 64 ? -1.679 47.562 24.812 1 71.94 64 GLY B CA 1
ATOM 1968 C C . GLY B 1 64 ? -0.918 46.281 25.062 1 71.94 64 GLY B C 1
ATOM 1969 O O . GLY B 1 64 ? -1.041 45.312 24.281 1 71.94 64 GLY B O 1
ATOM 1970 N N . ALA B 1 65 ? -0.199 46.188 26.141 1 73.56 65 ALA B N 1
ATOM 1971 C CA . ALA B 1 65 ? 0.578 45 26.5 1 73.56 65 ALA B CA 1
ATOM 1972 C C . ALA B 1 65 ? -0.336 43.812 26.797 1 73.56 65 ALA B C 1
ATOM 1974 O O . ALA B 1 65 ? -0.029 42.688 26.438 1 73.56 65 ALA B O 1
ATOM 1975 N N . ILE B 1 66 ? -1.457 44.094 27.453 1 76.62 66 ILE B N 1
ATOM 1976 C CA . ILE B 1 66 ? -2.43 43.062 27.734 1 76.62 66 ILE B CA 1
ATOM 1977 C C . ILE B 1 66 ? -3.002 42.5 26.438 1 76.62 66 ILE B C 1
ATOM 1979 O O . ILE B 1 66 ? -3.148 41.281 26.281 1 76.62 66 ILE B O 1
ATOM 1983 N N . ALA B 1 67 ? -3.207 43.375 25.531 1 77.44 67 ALA B N 1
ATOM 1984 C CA . ALA B 1 67 ? -3.736 42.938 24.234 1 77.44 67 ALA B CA 1
ATOM 1985 C C . ALA B 1 67 ? -2.719 42.094 23.469 1 77.44 67 ALA B C 1
ATOM 1987 O O . ALA B 1 67 ? -3.074 41.094 22.859 1 77.44 67 ALA B O 1
ATOM 1988 N N . VAL B 1 68 ? -1.488 42.5 23.547 1 76.69 68 VAL B N 1
ATOM 1989 C CA . VAL B 1 68 ? -0.413 41.75 22.891 1 76.69 68 VAL B CA 1
ATOM 1990 C C . VAL B 1 68 ? -0.277 40.375 23.531 1 76.69 68 VAL B C 1
ATOM 1992 O O . VAL B 1 68 ? -0.128 39.375 22.844 1 76.69 68 VAL B O 1
ATOM 1995 N N . GLY B 1 69 ? -0.389 40.344 24.844 1 79.62 69 GLY B N 1
ATOM 1996 C CA . GLY B 1 69 ? -0.295 39.062 25.562 1 79.62 69 GLY B CA 1
ATOM 1997 C C . GLY B 1 69 ? -1.396 38.094 25.188 1 79.62 69 GLY B C 1
ATOM 1998 O O . GLY B 1 69 ? -1.151 36.906 25.062 1 79.62 69 GLY B O 1
ATOM 1999 N N . ALA B 1 70 ? -2.555 38.594 25.031 1 79.12 70 ALA B N 1
ATOM 2000 C CA . ALA B 1 70 ? -3.693 37.75 24.641 1 79.12 70 ALA B CA 1
ATOM 2001 C C . ALA B 1 70 ? -3.496 37.156 23.25 1 79.12 70 ALA B C 1
ATOM 2003 O O . ALA B 1 70 ? -3.777 35.969 23.031 1 79.12 70 ALA B O 1
ATOM 2004 N N . VAL B 1 71 ? -2.98 37.906 22.328 1 76.88 71 VAL B N 1
ATOM 2005 C CA . VAL B 1 71 ? -2.775 37.469 20.953 1 76.88 71 VAL B CA 1
ATOM 2006 C C . VAL B 1 71 ? -1.629 36.438 20.906 1 76.88 71 VAL B C 1
ATOM 2008 O O . VAL B 1 71 ? -1.7 35.438 20.188 1 76.88 71 VAL B O 1
ATOM 2011 N N . GLU B 1 72 ? -0.694 36.719 21.781 1 79.25 72 GLU B N 1
ATOM 2012 C CA . GLU B 1 72 ? 0.433 35.781 21.859 1 79.25 72 GLU B CA 1
ATOM 2013 C C . GLU B 1 72 ? -0.003 34.438 22.391 1 79.25 72 GLU B C 1
ATOM 2015 O O . GLU B 1 72 ? 0.431 33.406 21.875 1 79.25 72 GLU B O 1
ATOM 2020 N N . SER B 1 73 ? -0.851 34.5 23.359 1 83.75 73 SER B N 1
ATOM 2021 C CA . SER B 1 73 ? -1.36 33.25 23.906 1 83.75 73 SER B CA 1
ATOM 2022 C C . SER B 1 73 ? -2.184 32.5 22.859 1 83.75 73 SER B C 1
ATOM 2024 O O . SER B 1 73 ? -2.102 31.266 22.766 1 83.75 73 SER B O 1
ATOM 2026 N N . GLN B 1 74 ? -2.928 33.188 22.094 1 76.75 74 GLN B N 1
ATOM 2027 C CA . GLN B 1 74 ? -3.699 32.594 21.031 1 76.75 74 GLN B CA 1
ATOM 2028 C C . GLN B 1 74 ? -2.781 31.969 19.969 1 76.75 74 GLN B C 1
ATOM 2030 O O . GLN B 1 74 ? -3.055 30.891 19.453 1 76.75 74 GLN B O 1
ATOM 2035 N N . LEU B 1 75 ? -1.696 32.594 19.719 1 75.94 75 LEU B N 1
ATOM 2036 C CA . LEU B 1 75 ? -0.724 32.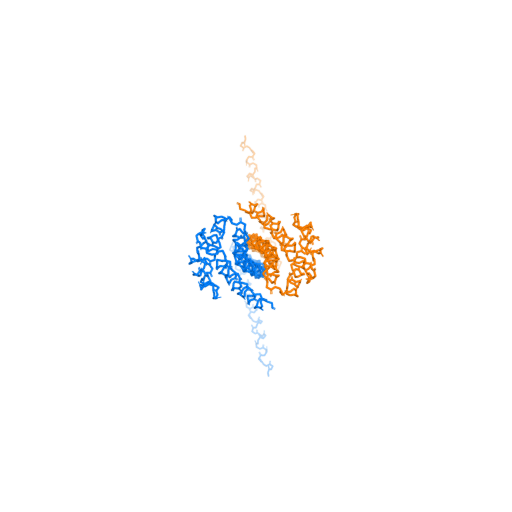094 18.75 1 75.94 75 LEU B CA 1
ATOM 2037 C C . LEU B 1 75 ? -0.081 30.797 19.219 1 75.94 75 LEU B C 1
ATOM 2039 O O . LEU B 1 75 ? 0.069 29.844 18.453 1 75.94 75 LEU B O 1
ATOM 2043 N N . GLU B 1 76 ? 0.19 30.844 20.422 1 79.81 76 GLU B N 1
ATOM 2044 C CA . GLU B 1 76 ? 0.81 29.641 21 1 79.81 76 GLU B CA 1
ATOM 2045 C C . GLU B 1 76 ? -0.141 28.453 20.953 1 79.81 76 GLU B C 1
ATOM 2047 O O . GLU B 1 76 ? 0.263 27.344 20.594 1 79.81 76 GLU B O 1
ATOM 2052 N N . ARG B 1 77 ? -1.373 28.609 21.25 1 82 77 ARG B N 1
ATOM 2053 C CA . ARG B 1 77 ? -2.365 27.531 21.188 1 82 77 ARG B CA 1
ATOM 2054 C C . ARG B 1 77 ? -2.576 27.047 19.766 1 82 77 ARG B C 1
ATOM 2056 O O . ARG B 1 77 ? -2.641 25.844 19.516 1 82 77 ARG B O 1
ATOM 2063 N N . ALA B 1 78 ? -2.631 27.984 18.906 1 72.94 78 ALA B N 1
ATOM 2064 C CA . ALA B 1 78 ? -2.82 27.656 17.5 1 72.94 78 ALA B CA 1
ATOM 2065 C C . ALA B 1 78 ? -1.635 26.859 16.953 1 72.94 78 ALA B C 1
ATOM 2067 O O . ALA B 1 78 ? -1.813 25.891 16.219 1 72.94 78 ALA B O 1
ATOM 2068 N N . GLN B 1 79 ? -0.488 27.266 17.406 1 75.94 79 GLN B N 1
ATOM 2069 C CA . GLN B 1 79 ? 0.716 26.562 16.969 1 75.94 79 GLN B CA 1
ATOM 2070 C C . GLN B 1 79 ? 0.757 25.141 17.516 1 75.94 79 GLN B C 1
ATOM 2072 O O . GLN B 1 79 ? 1.136 24.219 16.812 1 75.94 79 GLN B O 1
ATOM 2077 N N . ALA B 1 80 ? 0.327 25.031 18.719 1 80.06 80 ALA B N 1
ATOM 2078 C CA . ALA B 1 80 ? 0.301 23.703 19.328 1 80.06 80 ALA B CA 1
ATOM 2079 C C . ALA B 1 80 ? -0.721 22.797 18.641 1 80.06 80 ALA B C 1
ATOM 2081 O O . ALA B 1 80 ? -0.449 21.625 18.391 1 80.06 80 ALA B O 1
ATOM 2082 N N . GLU B 1 81 ? -1.828 23.297 18.312 1 78.31 81 GLU B N 1
ATOM 2083 C CA . GLU B 1 81 ? -2.869 22.547 17.609 1 78.31 81 GLU B CA 1
ATOM 2084 C C . GLU B 1 81 ? -2.424 22.156 16.219 1 78.31 81 GLU B C 1
ATOM 2086 O O . GLU B 1 81 ? -2.656 21.031 15.773 1 78.31 81 GLU B O 1
ATOM 2091 N N . HIS B 1 82 ? -1.779 23.016 15.562 1 73 82 HIS B N 1
ATOM 2092 C CA . HIS B 1 82 ? -1.279 22.734 14.219 1 73 82 HIS B CA 1
ATOM 2093 C C . HIS B 1 82 ? -0.191 21.672 14.258 1 73 82 HIS B C 1
ATOM 2095 O O . HIS B 1 82 ? -0.162 20.781 13.406 1 73 82 HIS B O 1
ATOM 2101 N N . ALA B 1 83 ? 0.58 21.844 15.211 1 79.19 83 ALA B N 1
ATOM 2102 C CA . ALA B 1 83 ? 1.646 20.844 15.352 1 79.19 83 ALA B CA 1
ATOM 2103 C C . ALA B 1 83 ? 1.076 19.453 15.609 1 79.19 83 ALA B C 1
ATOM 2105 O O . ALA B 1 83 ? 1.557 18.469 15.047 1 79.19 83 ALA B O 1
ATOM 2106 N N . ARG B 1 84 ? 0.045 19.359 16.406 1 82.25 84 ARG B N 1
ATOM 2107 C CA . ARG B 1 84 ? -0.614 18.094 16.672 1 82.25 84 ARG B CA 1
ATOM 2108 C C . ARG B 1 84 ? -1.271 17.531 15.414 1 82.25 84 ARG B C 1
ATOM 2110 O O . ARG B 1 84 ? -1.137 16.344 15.109 1 82.25 84 ARG B O 1
ATOM 2117 N N . ALA B 1 85 ? -1.896 18.438 14.789 1 79.06 85 ALA B N 1
ATOM 2118 C CA . ALA B 1 85 ? -2.572 18.016 13.562 1 79.06 85 ALA B CA 1
ATOM 2119 C C . ALA B 1 85 ? -1.571 17.531 12.523 1 79.06 85 ALA B C 1
ATOM 2121 O O . ALA B 1 85 ? -1.805 16.531 11.852 1 79.06 85 ALA B O 1
ATOM 2122 N N . LEU B 1 86 ? -0.512 18.219 12.438 1 79.5 86 LEU B N 1
ATOM 2123 C CA . LEU B 1 86 ? 0.54 17.828 11.5 1 79.5 86 LEU B CA 1
ATOM 2124 C C . LEU B 1 86 ? 1.155 16.5 11.898 1 79.5 86 LEU B C 1
ATOM 2126 O O . LEU B 1 86 ? 1.401 15.641 11.039 1 79.5 86 LEU B O 1
ATOM 2130 N N . GLY B 1 87 ? 1.308 16.375 13.133 1 81.06 87 GLY B N 1
ATOM 2131 C CA . GLY B 1 87 ? 1.834 15.109 13.625 1 81.06 87 GLY B CA 1
ATOM 2132 C C . GLY B 1 87 ? 0.938 13.922 13.312 1 81.06 87 GLY B C 1
ATOM 2133 O O . GLY B 1 87 ? 1.417 12.875 12.883 1 81.06 87 GLY B O 1
ATOM 2134 N N . VAL B 1 88 ? -0.287 14.086 13.469 1 79.62 88 VAL B N 1
ATOM 2135 C CA . VAL B 1 88 ? -1.262 13.031 13.195 1 79.62 88 VAL B CA 1
ATOM 2136 C C . VAL B 1 88 ? -1.275 12.719 11.703 1 79.62 88 VAL B C 1
ATOM 2138 O O . VAL B 1 88 ? -1.269 11.547 11.312 1 79.62 88 VAL B O 1
ATOM 2141 N N . ALA B 1 89 ? -1.201 13.734 10.914 1 80.06 89 ALA B N 1
ATOM 2142 C CA . ALA B 1 89 ? -1.203 13.555 9.461 1 80.06 89 ALA B CA 1
ATOM 2143 C C . ALA B 1 89 ? 0.055 12.82 9 1 80.06 89 ALA B C 1
ATOM 2145 O O . ALA B 1 89 ? -0.011 11.938 8.141 1 80.06 89 ALA B O 1
ATOM 2146 N N . GLU B 1 90 ? 1.077 13.164 9.609 1 81.06 90 GLU B N 1
ATOM 2147 C CA . GLU B 1 90 ? 2.346 12.531 9.266 1 81.06 90 GLU B CA 1
ATOM 2148 C C . GLU B 1 90 ? 2.361 11.062 9.695 1 81.06 90 GLU B C 1
ATOM 2150 O O . GLU B 1 90 ? 2.887 10.211 8.984 1 81.06 90 GLU B O 1
ATOM 2155 N N . GLN B 1 91 ? 1.792 10.828 10.766 1 84.94 91 GLN B N 1
ATOM 2156 C CA . GLN B 1 91 ? 1.69 9.445 11.227 1 84.94 91 GLN B CA 1
ATOM 2157 C C . GLN B 1 91 ? 0.82 8.617 10.289 1 84.94 91 GLN B C 1
ATOM 2159 O O . GLN B 1 91 ? 1.178 7.488 9.938 1 84.94 91 GLN B O 1
ATOM 2164 N N . HIS B 1 92 ? -0.217 9.172 9.891 1 82.31 92 HIS B N 1
ATOM 2165 C CA . HIS B 1 92 ? -1.102 8.492 8.953 1 82.31 92 HIS B CA 1
ATOM 2166 C C . HIS B 1 92 ? -0.39 8.211 7.633 1 82.31 92 HIS B C 1
ATOM 2168 O O . HIS B 1 92 ? -0.539 7.121 7.066 1 82.31 92 HIS B O 1
ATOM 2174 N N . ALA B 1 93 ? 0.344 9.133 7.215 1 80.19 93 ALA B N 1
ATOM 2175 C CA . ALA B 1 93 ? 1.117 8.969 5.984 1 80.19 93 ALA B CA 1
ATOM 2176 C C . ALA B 1 93 ? 2.17 7.871 6.141 1 80.19 93 ALA B C 1
ATOM 2178 O O . ALA B 1 93 ? 2.369 7.062 5.234 1 80.19 93 ALA B O 1
ATOM 2179 N N . GLY B 1 94 ? 2.725 7.918 7.27 1 82.06 94 GLY B N 1
ATOM 2180 C CA . GLY B 1 94 ? 3.701 6.879 7.555 1 82.06 94 GLY B CA 1
ATOM 2181 C C . GLY B 1 94 ? 3.098 5.488 7.59 1 82.06 94 GLY B C 1
ATOM 2182 O O . GLY B 1 94 ? 3.65 4.551 7.008 1 82.06 94 GLY B O 1
ATOM 2183 N N . ASP B 1 95 ? 2.006 5.32 8.18 1 85 95 ASP B N 1
ATOM 2184 C CA . ASP B 1 95 ? 1.313 4.039 8.273 1 85 95 ASP B CA 1
ATOM 2185 C C . ASP B 1 95 ? 0.88 3.545 6.898 1 85 95 ASP B C 1
ATOM 2187 O O . ASP B 1 95 ? 1.038 2.365 6.578 1 85 95 ASP B O 1
ATOM 2191 N N . ALA B 1 96 ? 0.381 4.465 6.152 1 82.12 96 ALA B N 1
ATOM 2192 C CA . ALA B 1 96 ? -0.062 4.113 4.805 1 82.12 96 ALA B CA 1
ATOM 2193 C C . ALA B 1 96 ? 1.116 3.688 3.934 1 82.12 96 ALA B C 1
ATOM 2195 O O . ALA B 1 96 ? 1.013 2.73 3.162 1 82.12 96 ALA B O 1
ATOM 2196 N N . SER B 1 97 ? 2.152 4.344 4.168 1 83.25 97 SER B N 1
ATOM 2197 C CA . SER B 1 97 ? 3.354 4.02 3.404 1 83.25 97 SER B CA 1
ATOM 2198 C C . SER B 1 97 ? 3.902 2.652 3.789 1 83.25 97 SER B C 1
ATOM 2200 O O . SER B 1 97 ? 4.312 1.876 2.924 1 83.25 97 SER B O 1
ATOM 2202 N N . ALA B 1 98 ? 3.852 2.346 5 1 87.06 98 ALA B N 1
ATOM 2203 C CA . ALA B 1 98 ? 4.309 1.042 5.473 1 87.06 98 ALA B CA 1
ATOM 2204 C C . ALA B 1 98 ? 3.404 -0.075 4.957 1 87.06 98 ALA B C 1
ATOM 2206 O O . ALA B 1 98 ? 3.885 -1.137 4.555 1 87.06 98 ALA B O 1
ATOM 2207 N N . ARG B 1 99 ? 2.182 0.18 4.961 1 84.31 99 ARG B N 1
ATOM 2208 C CA . ARG B 1 99 ? 1.216 -0.781 4.438 1 84.31 99 ARG B CA 1
ATOM 2209 C C . ARG B 1 99 ? 1.435 -1.022 2.949 1 84.31 99 ARG B C 1
ATOM 2211 O O . ARG B 1 99 ? 1.396 -2.166 2.488 1 84.31 99 ARG B O 1
ATOM 2218 N N . ALA B 1 100 ? 1.685 0.049 2.281 1 83.31 100 ALA B N 1
ATOM 2219 C CA . ALA B 1 100 ? 1.936 -0.051 0.847 1 83.31 100 ALA B CA 1
ATOM 2220 C C . ALA B 1 100 ? 3.209 -0.845 0.566 1 83.31 100 ALA B C 1
ATOM 2222 O O . ALA B 1 100 ? 3.227 -1.714 -0.308 1 83.31 100 ALA B O 1
ATOM 2223 N N . ALA B 1 101 ? 4.156 -0.586 1.329 1 85.5 101 ALA B N 1
ATOM 2224 C CA . ALA B 1 101 ? 5.43 -1.275 1.135 1 85.5 101 ALA B CA 1
ATOM 2225 C C . ALA B 1 101 ? 5.289 -2.771 1.398 1 85.5 101 ALA B C 1
ATOM 2227 O O . ALA B 1 101 ? 5.84 -3.594 0.66 1 85.5 101 ALA B O 1
ATOM 2228 N N . ARG B 1 102 ? 4.543 -3.16 2.371 1 87.62 102 ARG B N 1
ATOM 2229 C CA . ARG B 1 102 ? 4.309 -4.562 2.693 1 87.62 102 ARG B CA 1
ATOM 2230 C C . ARG B 1 102 ? 3.516 -5.254 1.589 1 87.62 102 ARG B C 1
ATOM 2232 O O . ARG B 1 102 ? 3.848 -6.371 1.186 1 87.62 102 ARG B O 1
ATOM 2239 N N . ALA B 1 103 ? 2.539 -4.523 1.159 1 88.62 103 ALA B N 1
ATOM 2240 C CA . ALA B 1 103 ? 1.714 -5.086 0.092 1 88.62 103 ALA B CA 1
ATOM 2241 C C . ALA B 1 103 ? 2.525 -5.281 -1.185 1 88.62 103 ALA B C 1
ATOM 2243 O O . ALA B 1 103 ? 2.389 -6.297 -1.867 1 88.62 103 ALA B O 1
ATOM 2244 N N . GLU B 1 104 ? 3.375 -4.371 -1.394 1 87.38 104 GLU B N 1
ATOM 2245 C CA . GLU B 1 104 ? 4.199 -4.441 -2.596 1 87.38 104 GLU B CA 1
ATOM 2246 C C . GLU B 1 104 ? 5.203 -5.59 -2.51 1 87.38 104 GLU B C 1
ATOM 2248 O O . GLU B 1 104 ? 5.457 -6.273 -3.502 1 87.38 104 GLU B O 1
ATOM 2253 N N . GLN B 1 105 ? 5.73 -5.754 -1.388 1 89.5 105 GLN B N 1
ATOM 2254 C CA . GLN B 1 105 ? 6.609 -6.898 -1.179 1 89.5 105 GLN B CA 1
ATOM 2255 C C . GLN B 1 105 ? 5.863 -8.211 -1.39 1 89.5 105 GLN B C 1
ATOM 2257 O O . GLN B 1 105 ? 6.383 -9.133 -2.02 1 89.5 105 GLN B O 1
ATOM 2262 N N . HIS B 1 106 ? 4.688 -8.281 -0.907 1 92.75 106 HIS B N 1
ATOM 2263 C CA . HIS B 1 106 ? 3.869 -9.477 -1.062 1 92.75 106 HIS B CA 1
ATOM 2264 C C . HIS B 1 106 ? 3.525 -9.727 -2.525 1 92.75 106 HIS B C 1
ATOM 2266 O O . HIS B 1 106 ? 3.535 -10.867 -2.986 1 92.75 106 HIS B O 1
ATOM 2272 N N . VAL B 1 107 ? 3.283 -8.641 -3.189 1 91.62 107 VAL B N 1
ATOM 2273 C CA . VAL B 1 107 ? 2.994 -8.727 -4.617 1 91.62 107 VAL B CA 1
ATOM 2274 C C . VAL B 1 107 ? 4.18 -9.359 -5.344 1 91.62 107 VAL B C 1
ATOM 2276 O O . VAL B 1 107 ? 4 -10.273 -6.16 1 91.62 107 VAL B O 1
ATOM 2279 N N . GLN B 1 108 ? 5.332 -8.945 -5.008 1 92.62 108 GLN B N 1
ATOM 2280 C CA . GLN B 1 108 ? 6.516 -9.477 -5.68 1 92.62 108 GLN B CA 1
ATOM 2281 C C . GLN B 1 108 ? 6.68 -10.969 -5.418 1 92.62 108 GLN B C 1
ATOM 2283 O O . GLN B 1 108 ? 7.016 -11.727 -6.328 1 92.62 108 GLN B O 1
ATOM 2288 N N . LEU B 1 109 ? 6.422 -11.367 -4.234 1 94.62 109 LEU B N 1
ATOM 2289 C CA . LEU B 1 109 ? 6.492 -12.781 -3.889 1 94.62 109 LEU B CA 1
ATOM 2290 C C . LEU B 1 109 ? 5.453 -13.586 -4.668 1 94.62 109 LEU B C 1
ATOM 2292 O O . LEU B 1 109 ? 5.773 -14.625 -5.25 1 94.62 109 LEU B O 1
ATOM 2296 N N . LEU B 1 110 ? 4.305 -13.016 -4.742 1 95.19 110 LEU B N 1
ATOM 2297 C CA . LEU B 1 110 ? 3.203 -13.703 -5.402 1 95.19 110 LEU B CA 1
ATOM 2298 C C . LEU B 1 110 ? 3.406 -13.727 -6.914 1 95.19 110 LEU B C 1
ATOM 2300 O O . LEU B 1 110 ? 3.043 -14.703 -7.578 1 95.19 110 LEU B O 1
ATOM 2304 N N . GLU B 1 111 ? 3.963 -12.703 -7.426 1 94.38 111 GLU B N 1
ATOM 2305 C CA . GLU B 1 111 ? 4.27 -12.68 -8.852 1 94.38 111 GLU B CA 1
ATOM 2306 C C . GLU B 1 111 ? 5.312 -13.727 -9.219 1 94.38 111 GLU B C 1
ATOM 2308 O O . GLU B 1 111 ? 5.23 -14.352 -10.273 1 94.38 111 GLU B O 1
ATOM 2313 N N . ALA B 1 112 ? 6.227 -13.844 -8.336 1 95.75 112 ALA B N 1
ATOM 2314 C CA . ALA B 1 112 ? 7.215 -14.891 -8.57 1 95.75 112 ALA B CA 1
ATOM 2315 C C . ALA B 1 112 ? 6.559 -16.266 -8.57 1 95.75 112 ALA B C 1
ATOM 2317 O O . ALA B 1 112 ? 6.871 -17.109 -9.414 1 95.75 112 ALA B O 1
ATOM 2318 N N . ALA B 1 113 ? 5.691 -16.5 -7.66 1 94.88 113 ALA B N 1
ATOM 2319 C CA . ALA B 1 113 ? 4.953 -17.766 -7.617 1 94.88 113 ALA B CA 1
ATOM 2320 C C . ALA B 1 113 ? 4.16 -17.984 -8.906 1 94.88 113 ALA B C 1
ATOM 2322 O O . ALA B 1 113 ? 4.125 -19.094 -9.445 1 94.88 113 ALA B O 1
ATOM 2323 N N . GLN B 1 114 ? 3.553 -16.922 -9.344 1 93.44 114 GLN B N 1
ATOM 2324 C CA . GLN B 1 114 ? 2.814 -16.984 -10.602 1 93.44 114 GLN B CA 1
ATOM 2325 C C . GLN B 1 114 ? 3.73 -17.359 -11.758 1 93.44 114 GLN B C 1
ATOM 2327 O O . GLN B 1 114 ? 3.354 -18.156 -12.617 1 93.44 114 GLN B O 1
ATOM 2332 N N . ARG B 1 115 ? 4.867 -16.828 -11.797 1 95.12 115 ARG B N 1
ATOM 2333 C CA . ARG B 1 115 ? 5.816 -17.125 -12.859 1 95.12 115 ARG B CA 1
ATOM 2334 C C . ARG B 1 115 ? 6.254 -18.578 -12.82 1 95.12 115 ARG B C 1
ATOM 2336 O O . ARG B 1 115 ? 6.426 -19.219 -13.859 1 95.12 115 ARG B O 1
ATOM 2343 N N . ILE B 1 116 ? 6.434 -19.094 -11.617 1 95.19 116 ILE B N 1
ATOM 2344 C CA . ILE B 1 116 ? 6.77 -20.5 -11.492 1 95.19 116 ILE B CA 1
ATOM 2345 C C . ILE B 1 116 ? 5.617 -21.359 -12.023 1 95.19 116 ILE B C 1
ATOM 2347 O O . ILE B 1 116 ? 5.84 -22.375 -12.688 1 95.19 116 ILE B O 1
ATOM 2351 N N . GLY B 1 117 ? 4.391 -20.906 -11.75 1 93.38 117 GLY B N 1
ATOM 2352 C CA . GLY B 1 117 ? 3.232 -21.578 -12.312 1 93.38 117 GLY B CA 1
ATOM 2353 C C . GLY B 1 117 ? 3.209 -21.547 -13.828 1 93.38 117 GLY B C 1
ATOM 2354 O O . GLY B 1 117 ? 2.914 -22.562 -14.469 1 93.38 117 GLY B O 1
ATOM 2355 N N . ILE B 1 118 ? 3.561 -20.469 -14.398 1 93.62 118 ILE B N 1
ATOM 2356 C CA . ILE B 1 118 ? 3.629 -20.312 -15.852 1 93.62 118 ILE B CA 1
ATOM 2357 C C . ILE B 1 118 ? 4.719 -21.234 -16.406 1 93.62 118 ILE B C 1
ATOM 2359 O O . ILE B 1 118 ? 4.516 -21.891 -17.438 1 93.62 118 ILE B O 1
ATOM 2363 N N . ALA B 1 119 ? 5.805 -21.266 -15.719 1 94.94 119 ALA B N 1
ATOM 2364 C CA . ALA B 1 119 ? 6.906 -22.125 -16.156 1 94.94 119 ALA B CA 1
ATOM 2365 C C . ALA B 1 119 ? 6.469 -23.594 -16.203 1 94.94 119 ALA B C 1
ATOM 2367 O O . ALA B 1 119 ? 6.781 -24.312 -17.156 1 94.94 119 ALA B O 1
ATOM 2368 N N . ARG B 1 120 ? 5.754 -24 -15.219 1 93.56 120 ARG B N 1
ATOM 2369 C CA . ARG B 1 120 ? 5.281 -25.391 -15.141 1 93.56 120 ARG B CA 1
ATOM 2370 C C . ARG B 1 120 ? 4.348 -25.703 -16.312 1 93.56 120 ARG B C 1
ATOM 2372 O O . ARG B 1 120 ? 4.496 -26.75 -16.953 1 93.56 120 ARG B O 1
ATOM 2379 N N . ARG B 1 121 ? 3.463 -24.828 -16.562 1 91.81 121 ARG B N 1
ATOM 2380 C CA . ARG B 1 121 ? 2.512 -25.062 -17.641 1 91.81 121 ARG B CA 1
ATOM 2381 C C . ARG B 1 121 ? 3.207 -25.016 -19 1 91.81 121 ARG B C 1
ATOM 2383 O O . ARG B 1 121 ? 2.879 -25.797 -19.891 1 91.81 121 ARG B O 1
ATOM 2390 N N . ALA B 1 122 ? 4.113 -24.109 -19.109 1 93.12 122 ALA B N 1
ATOM 2391 C CA . ALA B 1 122 ? 4.883 -24.031 -20.344 1 93.12 122 ALA B CA 1
ATOM 2392 C C . ALA B 1 122 ? 5.688 -25.312 -20.578 1 93.12 122 ALA B C 1
ATOM 2394 O O . ALA B 1 122 ? 5.785 -25.781 -21.719 1 93.12 122 ALA B O 1
ATOM 2395 N N . LEU B 1 123 ? 6.23 -25.844 -19.516 1 92.69 123 LEU B N 1
ATOM 2396 C CA . LEU B 1 123 ? 6.977 -27.094 -19.609 1 92.69 123 LEU B CA 1
ATOM 2397 C C . LEU B 1 123 ? 6.074 -28.234 -20.078 1 92.69 123 LEU B C 1
ATOM 2399 O O . LEU B 1 123 ? 6.457 -29.016 -20.953 1 92.69 123 LEU B O 1
ATOM 2403 N N . ASP B 1 124 ? 4.902 -28.25 -19.562 1 88.44 124 ASP B N 1
ATOM 2404 C CA . ASP B 1 124 ? 3.947 -29.281 -19.953 1 88.44 124 ASP B CA 1
ATOM 2405 C C . ASP B 1 124 ? 3.586 -29.172 -21.422 1 88.44 124 ASP B C 1
ATOM 2407 O O . ASP B 1 124 ? 3.32 -30.172 -22.078 1 88.44 124 ASP B O 1
ATOM 2411 N N . ALA B 1 125 ? 3.645 -28 -21.891 1 89.44 125 ALA B N 1
ATOM 2412 C CA . ALA B 1 125 ? 3.326 -27.75 -23.297 1 89.44 125 ALA B CA 1
ATOM 2413 C C . ALA B 1 125 ? 4.574 -27.844 -24.172 1 89.44 125 ALA B C 1
ATOM 2415 O O . ALA B 1 125 ? 4.531 -27.547 -25.359 1 89.44 125 ALA B O 1
ATOM 2416 N N . ARG B 1 126 ? 5.719 -28.188 -23.594 1 92 126 ARG B N 1
ATOM 2417 C CA . ARG B 1 126 ? 7.012 -28.359 -24.25 1 92 126 ARG B CA 1
ATOM 2418 C C . ARG B 1 126 ? 7.496 -27.047 -24.859 1 92 126 ARG B C 1
ATOM 2420 O O . ARG B 1 126 ? 8.094 -27.047 -25.938 1 92 126 ARG B O 1
ATOM 2427 N N . ASN B 1 127 ? 7.055 -25.938 -24.234 1 92.69 127 ASN B N 1
ATOM 2428 C CA . ASN B 1 127 ? 7.609 -24.625 -24.562 1 92.69 127 ASN B CA 1
ATOM 2429 C C . ASN B 1 127 ? 8.75 -24.25 -23.609 1 92.69 127 ASN B C 1
ATOM 2431 O O . ASN B 1 127 ? 8.578 -23.406 -22.734 1 92.69 127 ASN B O 1
ATOM 2435 N N . PHE B 1 128 ? 9.891 -24.781 -23.891 1 93.31 128 PHE B N 1
ATOM 2436 C CA . PHE B 1 128 ? 11.023 -24.719 -22.984 1 93.31 128 PHE B CA 1
ATOM 2437 C C . PHE B 1 128 ? 11.547 -23.297 -22.859 1 93.31 128 PHE B C 1
ATOM 2439 O O . PHE B 1 128 ? 11.984 -22.875 -21.781 1 93.31 128 PHE B O 1
ATOM 2446 N N . GLY B 1 129 ? 11.461 -22.516 -23.875 1 92.88 129 GLY B N 1
ATOM 2447 C CA . GLY B 1 129 ? 11.891 -21.125 -23.828 1 92.88 129 GLY B CA 1
ATOM 2448 C C . GLY B 1 129 ? 11.055 -20.266 -22.891 1 92.88 129 GLY B C 1
ATOM 2449 O O . GLY B 1 129 ? 11.594 -19.547 -22.047 1 92.88 129 GLY B O 1
ATOM 2450 N N . ILE B 1 130 ? 9.75 -20.406 -23.016 1 94.25 130 ILE B N 1
ATOM 2451 C CA . ILE B 1 130 ? 8.844 -19.656 -22.156 1 94.25 130 ILE B CA 1
ATOM 2452 C C . ILE B 1 130 ? 9.008 -20.094 -20.703 1 94.25 130 ILE B C 1
ATOM 2454 O O . ILE B 1 130 ? 8.969 -19.266 -19.797 1 94.25 130 ILE B O 1
ATOM 2458 N N . ALA B 1 131 ? 9.211 -21.391 -20.5 1 95.56 131 ALA B N 1
ATOM 2459 C CA . ALA B 1 131 ? 9.43 -21.906 -19.156 1 95.56 131 ALA B CA 1
ATOM 2460 C C . ALA B 1 131 ? 10.68 -21.297 -18.531 1 95.56 131 ALA B C 1
ATOM 2462 O O . ALA B 1 131 ? 10.648 -20.828 -17.391 1 95.56 131 ALA B O 1
ATOM 2463 N N . GLU B 1 132 ? 11.727 -21.234 -19.328 1 95 132 GLU B N 1
ATOM 2464 C CA . GLU B 1 132 ? 12.984 -20.688 -18.844 1 95 132 GLU B CA 1
ATOM 2465 C C . GLU B 1 132 ? 12.867 -19.188 -18.562 1 95 132 GLU B C 1
ATOM 2467 O O . GLU B 1 132 ? 13.352 -18.703 -17.531 1 95 132 GLU B O 1
ATOM 2472 N N . GLU B 1 133 ? 12.266 -18.5 -19.406 1 95.56 133 GLU B N 1
ATOM 2473 C CA . GLU B 1 133 ? 12.078 -17.062 -19.219 1 95.56 133 GLU B CA 1
ATOM 2474 C C . GLU B 1 133 ? 11.258 -16.766 -17.953 1 95.56 133 GLU B C 1
ATOM 2476 O O . GLU B 1 133 ? 11.594 -15.867 -17.188 1 95.56 133 GLU B O 1
ATOM 2481 N N . ALA B 1 134 ? 10.234 -17.5 -17.766 1 95.5 134 ALA B N 1
ATOM 2482 C CA . ALA B 1 134 ? 9.391 -17.328 -16.594 1 95.5 134 ALA B CA 1
ATOM 2483 C C . ALA B 1 134 ? 10.18 -17.578 -15.312 1 95.5 134 ALA B C 1
ATOM 2485 O O . ALA B 1 134 ? 10.016 -16.844 -14.328 1 95.5 134 ALA B O 1
ATOM 2486 N N . LEU B 1 135 ? 11.07 -18.562 -15.32 1 96.25 135 LEU B N 1
ATOM 2487 C CA . LEU B 1 135 ? 11.891 -18.875 -14.156 1 96.25 135 LEU B CA 1
ATOM 2488 C C . LEU B 1 135 ? 12.875 -17.75 -13.875 1 96.25 135 LEU B C 1
ATOM 2490 O O . LEU B 1 135 ? 13.07 -17.359 -12.719 1 96.25 135 LEU B O 1
ATOM 2494 N N . ARG B 1 136 ? 13.367 -17.234 -14.906 1 96.5 136 ARG B N 1
ATOM 2495 C CA . ARG B 1 136 ? 14.312 -16.141 -14.734 1 96.5 136 ARG B CA 1
ATOM 2496 C C . ARG B 1 136 ? 13.602 -14.883 -14.219 1 96.5 136 ARG B C 1
ATOM 2498 O O . ARG B 1 136 ? 14.148 -14.156 -13.391 1 96.5 136 ARG B O 1
ATOM 2505 N N . ASP B 1 137 ? 12.484 -14.695 -14.719 1 95.69 137 ASP B N 1
ATOM 2506 C CA . ASP B 1 137 ? 11.703 -13.57 -14.227 1 95.69 137 ASP B CA 1
ATOM 2507 C C . ASP B 1 137 ? 11.375 -13.727 -12.742 1 95.69 137 ASP B C 1
ATOM 2509 O O . ASP B 1 137 ? 11.422 -12.758 -11.984 1 95.69 137 ASP B O 1
ATOM 2513 N N . ALA B 1 138 ? 11 -14.945 -12.352 1 96.5 138 ALA B N 1
ATOM 2514 C CA . ALA B 1 138 ? 10.758 -15.227 -10.938 1 96.5 138 ALA B CA 1
ATOM 2515 C C . ALA B 1 138 ? 11.984 -14.898 -10.094 1 96.5 138 ALA B C 1
ATOM 2517 O O . ALA B 1 138 ? 11.867 -14.242 -9.055 1 96.5 138 ALA B O 1
ATOM 2518 N N . GLU B 1 139 ? 13.102 -15.281 -10.602 1 96.25 139 GLU B N 1
ATOM 2519 C CA . GLU B 1 139 ? 14.352 -15.008 -9.891 1 96.25 139 GLU B CA 1
ATOM 2520 C C . GLU B 1 139 ? 14.586 -13.508 -9.742 1 96.25 139 GLU B C 1
ATOM 2522 O O . GLU B 1 139 ? 14.922 -13.039 -8.648 1 96.25 139 GLU B O 1
ATOM 2527 N N . ARG B 1 140 ? 14.383 -12.836 -10.781 1 95.44 140 ARG B N 1
ATOM 2528 C CA . ARG B 1 140 ? 14.609 -11.398 -10.805 1 95.44 140 ARG B CA 1
ATOM 2529 C C . ARG B 1 140 ? 13.719 -10.688 -9.797 1 95.44 140 ARG B C 1
ATOM 2531 O O . ARG B 1 140 ? 14.125 -9.703 -9.18 1 95.44 140 ARG B O 1
ATOM 2538 N N . ARG B 1 141 ? 12.578 -11.156 -9.594 1 93.94 141 ARG B N 1
ATOM 2539 C CA . ARG B 1 141 ? 11.617 -10.531 -8.688 1 93.94 141 ARG B CA 1
ATOM 2540 C C . ARG B 1 141 ? 11.938 -10.859 -7.234 1 93.94 141 ARG B C 1
ATOM 2542 O O . ARG B 1 141 ? 11.672 -10.055 -6.34 1 93.94 141 ARG B O 1
ATOM 2549 N N . LEU B 1 142 ? 12.562 -12 -7.023 1 96.25 142 LEU B N 1
ATOM 2550 C CA . LEU B 1 142 ? 12.781 -12.477 -5.66 1 96.25 142 LEU B CA 1
ATOM 2551 C C . LEU B 1 142 ? 14.125 -11.984 -5.125 1 96.25 142 LEU B C 1
ATOM 2553 O O . LEU B 1 142 ? 14.281 -11.789 -3.92 1 96.25 142 LEU B O 1
ATOM 2557 N N . ARG B 1 143 ? 15.023 -11.766 -5.969 1 95.44 143 ARG B N 1
ATOM 2558 C CA . ARG B 1 143 ? 16.406 -11.492 -5.57 1 95.44 143 ARG B CA 1
ATOM 2559 C C . ARG B 1 143 ? 16.469 -10.266 -4.668 1 95.44 143 ARG B C 1
ATOM 2561 O O . ARG B 1 143 ? 17.109 -10.305 -3.613 1 95.44 143 ARG B O 1
ATOM 2568 N N . PRO B 1 144 ? 15.812 -9.203 -5.031 1 92.12 144 PRO B N 1
ATOM 2569 C CA . PRO B 1 144 ? 15.891 -8.016 -4.172 1 92.12 144 PRO B CA 1
ATOM 2570 C C . PRO B 1 144 ? 15.273 -8.242 -2.797 1 92.12 144 PRO B C 1
ATOM 2572 O O . PRO B 1 144 ? 15.531 -7.477 -1.865 1 92.12 144 PRO B O 1
ATOM 2575 N N . LEU B 1 145 ? 14.438 -9.258 -2.633 1 94.69 145 LEU B N 1
ATOM 2576 C CA . LEU B 1 145 ? 13.688 -9.484 -1.398 1 94.69 145 LEU B CA 1
ATOM 2577 C C . LEU B 1 145 ? 14.438 -10.453 -0.484 1 94.69 145 LEU B C 1
ATOM 2579 O O . LEU B 1 145 ? 14.031 -10.672 0.661 1 94.69 145 LEU B O 1
ATOM 2583 N N . GLU B 1 146 ? 15.484 -10.984 -0.929 1 93.62 146 GLU B N 1
ATOM 2584 C CA . GLU B 1 146 ? 16.188 -12.047 -0.233 1 93.62 146 GLU B CA 1
ATOM 2585 C C . GLU B 1 146 ? 16.609 -11.609 1.167 1 93.62 146 GLU B C 1
ATOM 2587 O O . GLU B 1 146 ? 16.531 -12.391 2.117 1 93.62 146 GLU B O 1
ATOM 2592 N N . GLN B 1 147 ? 17 -10.398 1.283 1 89.94 147 GLN B N 1
ATOM 2593 C CA . GLN B 1 147 ? 17.5 -9.906 2.562 1 89.94 147 GLN B CA 1
ATOM 2594 C C . GLN B 1 147 ? 16.359 -9.523 3.494 1 89.94 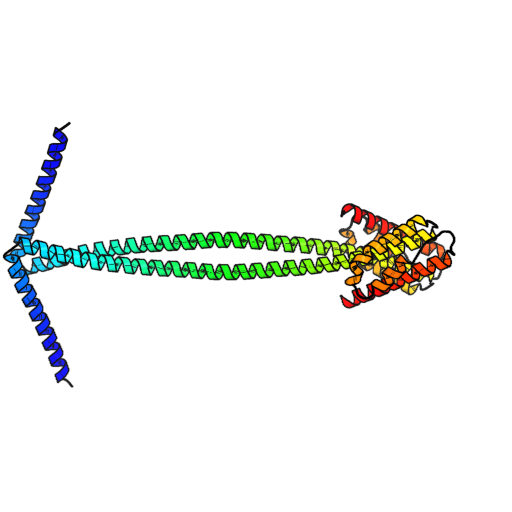147 GLN B C 1
ATOM 2596 O O . GLN B 1 147 ? 16.531 -9.445 4.711 1 89.94 147 GLN B O 1
ATOM 2601 N N . ARG B 1 148 ? 15.234 -9.383 2.979 1 89.5 148 ARG B N 1
ATOM 2602 C CA . ARG B 1 148 ? 14.117 -8.859 3.756 1 89.5 148 ARG B CA 1
ATOM 2603 C C . ARG B 1 148 ? 13.195 -9.984 4.211 1 89.5 148 ARG B C 1
ATOM 2605 O O . ARG B 1 148 ? 12.438 -9.82 5.168 1 89.5 148 ARG B O 1
ATOM 2612 N N . VAL B 1 149 ? 13.195 -11.023 3.49 1 91.06 149 VAL B N 1
ATOM 2613 C CA . VAL B 1 149 ? 12.258 -12.109 3.773 1 91.06 149 VAL B CA 1
ATOM 2614 C C . VAL B 1 149 ? 13.031 -13.352 4.211 1 91.06 149 VAL B C 1
ATOM 2616 O O . VAL B 1 149 ? 13.766 -13.945 3.418 1 91.06 149 VAL B O 1
ATOM 2619 N N . GLU B 1 150 ? 12.75 -13.711 5.383 1 89.88 150 GLU B N 1
ATOM 2620 C CA . GLU B 1 150 ? 13.414 -14.898 5.926 1 89.88 150 GLU B CA 1
ATOM 2621 C C . GLU B 1 150 ? 12.992 -16.156 5.176 1 89.88 150 GLU B C 1
ATOM 2623 O O . GLU B 1 150 ? 11.805 -16.359 4.914 1 89.88 150 GLU B O 1
ATOM 2628 N N . GLY B 1 151 ? 14.016 -16.953 4.758 1 91.62 151 GLY B N 1
ATOM 2629 C CA . GLY B 1 151 ? 13.734 -18.234 4.105 1 91.62 151 GLY B CA 1
ATOM 2630 C C . GLY B 1 151 ? 13.711 -18.125 2.59 1 91.62 151 GLY B C 1
ATOM 2631 O O . GLY B 1 151 ? 13.578 -19.141 1.897 1 91.62 151 GLY B O 1
ATOM 2632 N N . LEU B 1 152 ? 13.883 -16.953 2.088 1 94.88 152 LEU B N 1
ATOM 2633 C CA . LEU B 1 152 ? 13.75 -16.75 0.648 1 94.88 152 LEU B CA 1
ATOM 2634 C C . LEU B 1 152 ? 15.047 -17.109 -0.071 1 94.88 152 LEU B C 1
ATOM 2636 O O . LEU B 1 152 ? 15.023 -17.562 -1.221 1 94.88 152 LEU B O 1
ATOM 2640 N N . SER B 1 153 ? 16.156 -17 0.581 1 94.38 153 SER B N 1
ATOM 2641 C CA . SER B 1 153 ? 17.469 -17.156 -0.048 1 94.38 153 SER B CA 1
ATOM 2642 C C . SER B 1 153 ? 17.625 -18.547 -0.636 1 94.38 153 SER B C 1
ATOM 2644 O O . SER B 1 153 ? 18.031 -18.703 -1.794 1 94.38 153 SER B O 1
ATOM 2646 N N . PRO B 1 154 ? 17.297 -19.625 0.16 1 94.69 154 PRO B N 1
ATOM 2647 C CA . PRO B 1 154 ? 17.422 -20.953 -0.42 1 94.69 154 PRO B CA 1
ATOM 2648 C C . PRO B 1 154 ? 16.516 -21.156 -1.636 1 94.69 154 PRO B C 1
ATOM 2650 O O . PRO B 1 154 ? 16.875 -21.891 -2.559 1 94.69 154 PRO B O 1
ATOM 2653 N N . ILE B 1 155 ? 15.406 -20.562 -1.67 1 94.88 155 ILE B N 1
ATOM 2654 C CA . ILE B 1 155 ? 14.477 -20.688 -2.789 1 94.88 155 ILE B CA 1
ATOM 2655 C C . ILE B 1 155 ? 15.062 -20 -4.023 1 94.88 155 ILE B C 1
ATOM 2657 O O . ILE B 1 155 ? 15.055 -20.578 -5.117 1 94.88 155 ILE B O 1
ATOM 2661 N N . VAL B 1 156 ? 15.586 -18.828 -3.822 1 95.69 156 VAL B N 1
ATOM 2662 C CA . VAL B 1 156 ? 16.203 -18.078 -4.918 1 95.69 156 VAL B CA 1
ATOM 2663 C C . VAL B 1 156 ? 17.375 -18.875 -5.484 1 95.69 156 VAL B C 1
ATOM 2665 O O . VAL B 1 156 ? 17.531 -18.984 -6.703 1 95.69 156 VAL B O 1
ATOM 2668 N N . ALA B 1 157 ? 18.141 -19.453 -4.68 1 94.19 157 ALA B N 1
ATOM 2669 C CA . ALA B 1 157 ? 19.266 -20.266 -5.113 1 94.19 157 ALA B CA 1
ATOM 2670 C C . ALA B 1 157 ? 18.797 -21.469 -5.918 1 94.19 157 ALA B C 1
ATOM 2672 O O . ALA B 1 157 ? 19.406 -21.828 -6.926 1 94.19 157 ALA B O 1
ATOM 2673 N N . SER B 1 158 ? 17.766 -22.062 -5.473 1 94.25 158 SER B N 1
ATOM 2674 C CA . SER B 1 158 ? 17.219 -23.219 -6.172 1 94.25 158 SER B CA 1
ATOM 2675 C C . SER B 1 158 ? 16.719 -22.844 -7.559 1 94.25 158 SER B C 1
ATOM 2677 O O . SER B 1 158 ? 16.922 -23.578 -8.523 1 94.25 158 SER B O 1
ATOM 2679 N N . ILE B 1 159 ? 16.031 -21.719 -7.664 1 94.25 159 ILE B N 1
ATOM 2680 C CA . ILE B 1 159 ? 15.539 -21.234 -8.953 1 94.25 159 ILE B CA 1
ATOM 2681 C C . ILE B 1 159 ? 16.719 -20.984 -9.891 1 94.25 159 ILE B C 1
ATOM 2683 O O . ILE B 1 159 ? 16.703 -21.391 -11.055 1 94.25 159 ILE B O 1
ATOM 2687 N N . ALA B 1 160 ? 17.703 -20.312 -9.367 1 92.56 160 ALA B N 1
ATOM 2688 C CA . ALA B 1 160 ? 18.891 -19.969 -10.148 1 92.56 160 ALA B CA 1
ATOM 2689 C C . ALA B 1 160 ? 19.578 -21.219 -10.68 1 92.56 160 ALA B C 1
ATOM 2691 O O . ALA B 1 160 ? 20.141 -21.203 -11.773 1 92.56 160 ALA B O 1
ATOM 2692 N N . GLY B 1 161 ? 19.453 -22.297 -9.969 1 90.81 161 GLY B N 1
ATOM 2693 C CA . GLY B 1 161 ? 20.094 -23.547 -10.344 1 90.81 161 GLY B CA 1
ATOM 2694 C C . GLY B 1 161 ? 19.25 -24.422 -11.234 1 90.81 161 GLY B C 1
ATOM 2695 O O . GLY B 1 161 ? 19.719 -25.422 -11.773 1 90.81 161 GLY B O 1
ATOM 2696 N N . THR B 1 162 ? 18 -24.047 -11.336 1 89.5 162 THR B N 1
ATOM 2697 C CA . THR B 1 162 ? 17.078 -24.844 -12.141 1 89.5 162 THR B CA 1
ATOM 2698 C C . THR B 1 162 ? 17.156 -24.438 -13.609 1 89.5 162 THR B C 1
ATOM 2700 O O . THR B 1 162 ? 17.062 -23.25 -13.93 1 89.5 162 THR B O 1
ATOM 2703 N N . ARG B 1 163 ? 17.469 -25.375 -14.555 1 86 163 ARG B N 1
ATOM 2704 C CA . ARG B 1 163 ? 17.469 -25.156 -16 1 86 163 ARG B CA 1
ATOM 2705 C C . ARG B 1 163 ? 16.438 -26.062 -16.688 1 86 163 ARG B C 1
ATOM 2707 O O . ARG B 1 163 ? 16.312 -27.234 -16.328 1 86 163 ARG B O 1
ATOM 2714 N N . VAL B 1 164 ? 15.609 -25.406 -17.391 1 84.75 164 VAL B N 1
ATOM 2715 C CA . VAL B 1 164 ? 14.648 -26.156 -18.203 1 84.75 164 VAL B CA 1
ATOM 2716 C C . VAL B 1 164 ? 15.203 -26.344 -19.609 1 84.75 164 VAL B C 1
ATOM 2718 O O . VAL B 1 164 ? 15.469 -25.375 -20.312 1 84.75 164 VAL B O 1
ATOM 2721 N N . VAL B 1 165 ? 15.586 -27.672 -19.891 1 81 165 VAL B N 1
ATOM 2722 C CA . VAL B 1 165 ? 16.203 -27.969 -21.172 1 81 165 VAL B CA 1
ATOM 2723 C C . VAL B 1 165 ? 15.477 -29.125 -21.844 1 81 165 VAL B C 1
ATOM 2725 O O . VAL B 1 165 ? 14.859 -29.953 -21.172 1 81 165 VAL B O 1
ATOM 2728 N N . VAL B 1 166 ? 15.5 -29.172 -23.125 1 78.12 166 VAL B N 1
ATOM 2729 C CA . VAL B 1 166 ? 14.828 -30.156 -23.969 1 78.12 166 VAL B CA 1
ATOM 2730 C C . VAL B 1 166 ? 15.391 -31.547 -23.703 1 78.12 166 VAL B C 1
ATOM 2732 O O . VAL B 1 166 ? 14.648 -32.531 -23.703 1 78.12 166 VAL B O 1
ATOM 2735 N N . ALA B 1 167 ? 16.516 -31.703 -23.328 1 68.69 167 ALA B N 1
ATOM 2736 C CA . ALA B 1 167 ? 17.234 -32.969 -23.312 1 68.69 167 ALA B CA 1
ATOM 2737 C C . ALA B 1 167 ? 16.984 -33.75 -22.016 1 68.69 167 ALA B C 1
ATOM 2739 O O . ALA B 1 167 ? 17.359 -34.906 -21.906 1 68.69 167 ALA B O 1
ATOM 2740 N N . GLU B 1 168 ? 16.406 -33.125 -21.094 1 68.25 168 GLU B N 1
ATOM 2741 C CA . GLU B 1 168 ? 16.172 -33.781 -19.812 1 68.25 168 GLU B CA 1
ATOM 2742 C C . GLU B 1 168 ? 14.766 -34.375 -19.734 1 68.25 168 GLU B C 1
ATOM 2744 O O . GLU B 1 168 ? 13.883 -33.969 -20.484 1 68.25 168 GLU B O 1
ATOM 2749 N N . ASP B 1 169 ? 14.664 -35.375 -18.859 1 84.69 169 ASP B N 1
ATOM 2750 C CA . ASP B 1 169 ? 13.398 -36.031 -18.578 1 84.69 169 ASP B CA 1
ATOM 2751 C C . ASP B 1 169 ? 12.352 -35.062 -18.078 1 84.69 169 ASP B C 1
ATOM 2753 O O . ASP B 1 169 ? 12.586 -34.344 -17.094 1 84.69 169 ASP B O 1
ATOM 2757 N N . LEU B 1 170 ? 11.32 -34.938 -18.859 1 87.94 170 LEU B N 1
ATOM 2758 C CA . LEU B 1 170 ? 10.227 -34 -18.547 1 87.94 170 LEU B CA 1
ATOM 2759 C C . LEU B 1 170 ? 9.695 -34.25 -17.141 1 87.94 170 LEU B C 1
ATOM 2761 O O . LEU B 1 170 ? 9.383 -33.312 -16.422 1 87.94 170 LEU B O 1
ATOM 2765 N N . ALA B 1 171 ? 9.68 -35.5 -16.75 1 88.25 171 ALA B N 1
ATOM 2766 C CA . ALA B 1 171 ? 9.133 -35.844 -15.445 1 88.25 171 ALA B CA 1
ATOM 2767 C C . ALA B 1 171 ? 10.008 -35.281 -14.328 1 88.25 171 ALA B C 1
ATOM 2769 O O . ALA B 1 171 ? 9.5 -34.781 -13.32 1 88.25 171 ALA B O 1
ATOM 2770 N N . THR B 1 172 ? 11.312 -35.375 -14.523 1 89.88 172 THR B N 1
ATOM 2771 C CA . THR B 1 172 ? 12.25 -34.906 -13.523 1 89.88 172 THR B CA 1
ATOM 2772 C C . THR B 1 172 ? 12.188 -33.375 -13.422 1 89.88 172 THR B C 1
ATOM 2774 O O . THR B 1 172 ? 12.172 -32.812 -12.32 1 89.88 172 THR B O 1
ATOM 2777 N N . GLN B 1 173 ? 12.07 -32.719 -14.508 1 92.06 173 GLN B N 1
ATOM 2778 C CA . GLN B 1 173 ? 11.992 -31.266 -14.531 1 92.06 173 GLN B CA 1
ATOM 2779 C C . GLN B 1 173 ? 10.68 -30.781 -13.914 1 92.06 173 GLN B C 1
ATOM 2781 O O . GLN B 1 173 ? 10.672 -29.812 -13.156 1 92.06 173 GLN B O 1
ATOM 2786 N N . ARG B 1 174 ? 9.656 -31.453 -14.188 1 90.75 174 ARG B N 1
ATOM 2787 C CA . ARG B 1 174 ? 8.367 -31.109 -13.594 1 90.75 174 ARG B CA 1
ATOM 2788 C C . ARG B 1 174 ? 8.414 -31.25 -12.07 1 90.75 174 ARG B C 1
ATOM 2790 O O . ARG B 1 174 ? 7.914 -30.375 -11.359 1 90.75 174 ARG B O 1
ATOM 2797 N N . ALA B 1 175 ? 9.023 -32.281 -11.633 1 91.06 175 ALA B N 1
ATOM 2798 C CA . ALA B 1 175 ? 9.125 -32.5 -10.195 1 91.06 175 ALA B CA 1
ATOM 2799 C C . ALA B 1 175 ? 9.922 -31.391 -9.516 1 91.06 175 ALA B C 1
ATOM 2801 O O . ALA B 1 175 ? 9.586 -30.969 -8.406 1 91.06 175 ALA B O 1
ATOM 2802 N N . GLU B 1 176 ? 10.914 -30.969 -10.156 1 92.31 176 GLU B N 1
ATOM 2803 C CA . GLU B 1 176 ? 11.727 -29.891 -9.625 1 92.31 176 GLU B CA 1
ATOM 2804 C C . GLU B 1 176 ? 10.93 -28.594 -9.523 1 92.31 176 GLU B C 1
ATOM 2806 O O . GLU B 1 176 ? 10.992 -27.891 -8.508 1 92.31 176 GLU B O 1
ATOM 2811 N N . LEU B 1 177 ? 10.172 -28.312 -10.539 1 93.56 177 LEU B N 1
ATOM 2812 C CA . LEU B 1 177 ? 9.352 -27.109 -10.539 1 93.56 177 LEU B CA 1
ATOM 2813 C C . LEU B 1 177 ? 8.242 -27.219 -9.492 1 93.56 177 LEU B C 1
ATOM 2815 O O . LEU B 1 177 ? 7.91 -26.219 -8.836 1 93.56 177 LEU B O 1
ATOM 2819 N N . ASP B 1 178 ? 7.695 -28.391 -9.344 1 93.38 178 ASP B N 1
ATOM 2820 C CA . ASP B 1 178 ? 6.68 -28.609 -8.312 1 93.38 178 ASP B CA 1
ATOM 2821 C C . ASP B 1 178 ? 7.25 -28.359 -6.918 1 93.38 178 ASP B C 1
ATOM 2823 O O . ASP B 1 178 ? 6.605 -27.719 -6.082 1 93.38 178 ASP B O 1
ATOM 2827 N N . ALA B 1 179 ? 8.414 -28.844 -6.754 1 93.12 179 ALA B N 1
ATOM 2828 C CA . ALA B 1 179 ? 9.062 -28.656 -5.453 1 93.12 179 ALA B CA 1
ATOM 2829 C C . ALA B 1 179 ? 9.312 -27.188 -5.168 1 93.12 179 ALA B C 1
ATOM 2831 O O . ALA B 1 179 ? 9.133 -26.719 -4.035 1 93.12 179 ALA B O 1
ATOM 2832 N N . LEU B 1 180 ? 9.734 -26.484 -6.133 1 94.31 180 LEU B N 1
ATOM 2833 C CA . LEU B 1 180 ? 9.961 -25.047 -5.988 1 94.31 180 LEU B CA 1
ATOM 2834 C C . LEU B 1 180 ? 8.656 -24.328 -5.652 1 94.31 180 LEU B C 1
ATOM 2836 O O . LEU B 1 180 ? 8.625 -23.484 -4.746 1 94.31 180 LEU B O 1
ATOM 2840 N N . ALA B 1 181 ? 7.625 -24.672 -6.402 1 94.56 181 ALA B N 1
ATOM 2841 C CA . ALA B 1 181 ? 6.312 -24.062 -6.168 1 94.56 181 ALA B CA 1
ATOM 2842 C C . ALA B 1 181 ? 5.824 -24.344 -4.75 1 94.56 181 ALA B C 1
ATOM 2844 O O . ALA B 1 181 ? 5.324 -23.453 -4.066 1 94.56 181 ALA B O 1
ATOM 2845 N N . ASP B 1 182 ? 6.031 -25.531 -4.301 1 93.31 182 ASP B N 1
ATOM 2846 C CA . ASP B 1 182 ? 5.602 -25.922 -2.967 1 93.31 182 ASP B CA 1
ATOM 2847 C C . ASP B 1 182 ? 6.359 -25.156 -1.89 1 93.31 182 ASP B C 1
ATOM 2849 O O . ASP B 1 182 ? 5.766 -24.703 -0.906 1 93.31 182 ASP B O 1
ATOM 2853 N N . ARG B 1 183 ? 7.57 -25.016 -2.09 1 94.44 183 ARG B N 1
ATOM 2854 C CA . ARG B 1 183 ? 8.383 -24.297 -1.119 1 94.44 183 ARG B CA 1
ATOM 2855 C C . ARG B 1 183 ? 7.957 -22.828 -1.034 1 94.44 183 ARG B C 1
ATOM 2857 O O . ARG B 1 183 ? 7.844 -22.281 0.06 1 94.44 183 ARG B O 1
ATOM 2864 N N . LEU B 1 184 ? 7.773 -22.297 -2.16 1 94.88 184 LEU B N 1
ATOM 2865 C CA . LEU B 1 184 ? 7.355 -20.891 -2.172 1 94.88 184 LEU B CA 1
ATOM 2866 C C . LEU B 1 184 ? 5.961 -20.75 -1.572 1 94.88 184 LEU B C 1
ATOM 2868 O O . LEU B 1 184 ? 5.707 -19.812 -0.813 1 94.88 184 LEU B O 1
ATOM 2872 N N . ASP B 1 185 ? 5.074 -21.656 -1.904 1 93.38 185 ASP B N 1
ATOM 2873 C CA . ASP B 1 185 ? 3.73 -21.641 -1.331 1 93.38 185 ASP B CA 1
ATOM 2874 C C . ASP B 1 185 ? 3.781 -21.766 0.19 1 93.38 185 ASP B C 1
ATOM 2876 O O . ASP B 1 185 ? 3.037 -21.078 0.9 1 93.38 185 ASP B O 1
ATOM 2880 N N . ALA B 1 186 ? 4.629 -22.594 0.616 1 92.44 186 ALA B N 1
ATOM 2881 C CA . ALA B 1 186 ? 4.785 -22.766 2.059 1 92.44 186 ALA B CA 1
ATOM 2882 C C . ALA B 1 186 ? 5.273 -21.484 2.717 1 92.44 186 ALA B C 1
ATOM 2884 O O . ALA B 1 186 ? 4.781 -21.094 3.779 1 92.44 186 ALA B O 1
ATOM 2885 N N . LEU B 1 187 ? 6.199 -20.859 2.105 1 93.25 187 LEU B N 1
ATOM 2886 C CA . LEU B 1 187 ? 6.707 -19.594 2.611 1 93.25 187 LEU B CA 1
ATOM 2887 C C . LEU B 1 187 ? 5.605 -18.531 2.631 1 93.25 187 LEU B C 1
ATOM 2889 O O . LEU B 1 187 ? 5.434 -17.828 3.627 1 93.25 187 LEU B O 1
ATOM 2893 N N . LEU B 1 188 ? 4.844 -18.453 1.555 1 93.44 188 LEU B N 1
ATOM 2894 C CA . LEU B 1 188 ? 3.75 -17.5 1.456 1 93.44 188 LEU B CA 1
ATOM 2895 C C . LEU B 1 188 ? 2.684 -17.781 2.508 1 93.44 188 LEU B C 1
ATOM 2897 O O . LEU B 1 188 ? 2.141 -16.844 3.111 1 93.44 188 LEU B O 1
ATOM 2901 N N . GLY B 1 189 ? 2.461 -19.078 2.68 1 89 189 GLY B N 1
ATOM 2902 C CA . GLY B 1 189 ? 1.526 -19.453 3.727 1 89 189 GLY B CA 1
ATOM 2903 C C . GLY B 1 189 ? 1.975 -19.031 5.109 1 89 189 GLY B C 1
ATOM 2904 O O . GLY B 1 189 ? 1.166 -18.547 5.91 1 89 189 GLY B O 1
ATOM 2905 N N . SER B 1 190 ? 3.211 -19.141 5.328 1 89.75 190 SER B N 1
ATOM 2906 C CA . SER B 1 190 ? 3.758 -18.75 6.625 1 89.75 190 SER B CA 1
ATOM 2907 C C . SER B 1 190 ? 3.674 -17.234 6.832 1 89.75 190 SER B C 1
ATOM 2909 O O . SER B 1 190 ? 3.436 -16.781 7.949 1 89.75 190 SER B O 1
ATOM 2911 N N . ILE B 1 191 ? 3.846 -16.516 5.805 1 85.62 191 ILE B N 1
ATOM 2912 C CA . ILE B 1 191 ? 3.77 -15.062 5.867 1 85.62 191 ILE B CA 1
ATOM 2913 C C . ILE B 1 191 ? 2.33 -14.633 6.133 1 85.62 191 ILE B C 1
ATOM 2915 O O . ILE B 1 191 ? 2.084 -13.727 6.934 1 85.62 191 ILE B O 1
ATOM 2919 N N . GLU B 1 192 ? 1.412 -15.273 5.488 1 82.06 192 GLU B N 1
ATOM 2920 C CA . GLU B 1 192 ? -0.003 -14.969 5.676 1 82.06 192 GLU B CA 1
ATOM 2921 C C . GLU B 1 192 ? -0.446 -15.266 7.105 1 82.06 192 GLU B C 1
ATOM 2923 O O . GLU B 1 192 ? -1.215 -14.508 7.695 1 82.06 192 GLU B O 1
ATOM 2928 N N . GLU B 1 193 ? 0.044 -16.359 7.535 1 80.5 193 GLU B N 1
ATOM 2929 C CA . GLU B 1 193 ? -0.313 -16.75 8.898 1 80.5 193 GLU B CA 1
ATOM 2930 C C . GLU B 1 193 ? 0.217 -15.742 9.914 1 80.5 193 GLU B C 1
ATOM 2932 O O . GLU B 1 193 ? -0.452 -15.438 10.906 1 80.5 193 GLU B O 1
ATOM 2937 N N . ARG B 1 194 ? 1.298 -15.258 9.586 1 74.44 194 ARG B N 1
ATOM 2938 C CA . ARG B 1 194 ? 1.896 -14.297 10.508 1 74.44 194 ARG B CA 1
ATOM 2939 C C . ARG B 1 194 ? 1.178 -12.953 10.43 1 74.44 194 ARG B C 1
ATOM 2941 O O . ARG B 1 194 ? 1.114 -12.219 11.414 1 74.44 194 ARG B O 1
ATOM 2948 N N . ALA B 1 195 ? 0.751 -12.562 9.32 1 69.62 195 ALA B N 1
ATOM 2949 C CA . ALA B 1 195 ? 0.098 -11.273 9.125 1 69.62 195 ALA B CA 1
ATOM 2950 C C . ALA B 1 195 ? -1.327 -11.289 9.672 1 69.62 195 ALA B C 1
ATOM 2952 O O . ALA B 1 195 ? -1.889 -10.234 9.992 1 69.62 195 ALA B O 1
ATOM 2953 N N . GLY B 1 196 ? -2.094 -12.398 9.719 1 58.97 196 GLY B N 1
ATOM 2954 C CA . GLY B 1 196 ? -3.438 -12.484 10.266 1 58.97 196 GLY B CA 1
ATOM 2955 C C . GLY B 1 196 ? -3.453 -12.742 11.758 1 58.97 196 GLY B C 1
ATOM 2956 O O . GLY B 1 196 ? -4.258 -12.156 12.492 1 58.97 196 GLY B O 1
#